Protein AF-A0A6A3BHS9-F1 (afdb_monomer)

Solvent-accessible surface area (backbone atoms only — not comparable to full-atom values): 24912 Å² total; per-residue (Å²): 132,74,74,80,68,63,80,72,64,83,84,74,50,33,53,70,57,48,51,53,58,57,42,69,75,38,89,85,58,84,51,56,67,58,46,47,51,52,31,52,50,49,34,50,55,49,44,49,55,44,61,76,67,67,61,58,57,76,60,46,52,55,50,34,42,52,45,40,52,53,34,44,51,70,54,40,30,29,31,38,39,37,48,74,90,44,98,61,71,46,73,48,55,80,94,36,38,39,46,26,28,41,26,25,24,62,52,40,31,53,93,34,52,93,76,73,49,44,25,20,29,30,29,23,31,33,68,59,88,73,96,67,85,89,53,69,68,74,67,46,51,30,43,69,63,43,51,30,29,30,36,34,33,46,49,101,57,44,34,40,36,42,24,69,78,76,40,23,37,31,22,39,53,40,81,90,80,72,42,40,32,64,75,36,77,66,45,57,29,38,55,64,42,57,35,39,22,52,74,66,91,48,57,93,39,44,50,70,45,60,51,50,50,55,46,42,36,64,59,44,86,84,76,56,78,57,39,44,81,54,69,80,81,12,65,54,48,43,46,52,48,20,45,69,63,10,8,37,37,44,47,66,38,25,79,91,34,72,48,18,80,47,32,37,56,30,49,50,24,18,53,35,51,47,34,41,47,17,60,23,35,33,29,40,87,82,49,54,46,41,72,47,68,51,90,49,84,80,36,49,36,20,37,39,35,22,4,34,56,54,49,49,56,52,47,51,42,55,64,74,60,41,53,72,47,77,43,97,70,73,43,42,36,34,25,44,96,85,70,45,82,76,46,51,54,79,80,51,71,44,40,64,54,56,66,71,46,72,42,53,51,66,51,51,38,35,20,25,62,38,102,88,36,74,59,70,53,86,46,68,42,92,55,52,35,36,40,43,64,48,94,62,52,41,38,31,35,20,38,90,86,68,47,77,75,42,70,65,40,84,87,55,88,43,72,82,69,48,56,75,48,34,34,32,39,49,85,68,47,38,31,44,36,45,45,66,76,74,91,71,78,75,99,67,89,73,76,56,57,71,47,83,30,83,86,73,135

Foldseek 3Di:
DPPVVPPPPPDWDFPLNVVVVVQVVPPPRPCLVSLQVVLVLVLLLVLLVVLVVLDDLVVSQVVSVVSSVVSNQQSLAAAWEAEPPDPDIDGRDPRSHHFKYKYKHSWFLSVCSVVQFKIKMWMFIAGHDDDDRDDVLSQLFFLVRTQKIWMWINHPWTKIWIDRQAAIWIFTQDPVVRTTTTDGPRQAFAQAAQEEEDDCVQLVFDDPLVNVLQVCLQDPPVPDDHGHYDYRSTLVVVLVCLSRGWDKYWQAATPVRNFTDDFLRHRQSRSQSNQVSNVKFKDQLDGGSRNDRDPDSRRGTTMMIHRHVSVVSSNVSSQVPFDWDQDPQRKIFGAGPVRHTPDIPLQDAEQWDTAFRWAAFQRWHFAALAPPGRDGDTDTDHATWTWHQDQQRWIFTAHPVRDGPDTQPVPDGDDNAFDWIWGQYNVRWIWIWTHHPPPDDPDDDPDTPTRGGPPDD

Structure (mmCIF, N/CA/C/O backbone):
data_AF-A0A6A3BHS9-F1
#
_entry.id   AF-A0A6A3BHS9-F1
#
loop_
_atom_site.group_PDB
_atom_site.id
_atom_site.type_symbol
_atom_site.label_atom_id
_atom_site.label_alt_id
_atom_site.label_comp_id
_atom_site.label_asym_id
_atom_site.label_entity_id
_atom_site.label_seq_id
_atom_site.pdbx_PDB_ins_code
_atom_site.Cartn_x
_atom_site.Cartn_y
_atom_site.Cartn_z
_atom_site.occupancy
_atom_site.B_iso_or_equiv
_atom_site.auth_seq_id
_atom_site.auth_comp_id
_atom_site.auth_asym_id
_atom_site.auth_atom_id
_atom_site.pdbx_PDB_model_num
ATOM 1 N N . MET A 1 1 ? 2.776 -23.705 11.881 1.00 42.88 1 MET A N 1
ATOM 2 C CA . MET A 1 1 ? 3.300 -24.317 10.646 1.00 42.88 1 MET A CA 1
ATOM 3 C C . MET A 1 1 ? 4.050 -25.555 11.075 1.00 42.88 1 MET A C 1
ATOM 5 O O . MET A 1 1 ? 4.862 -25.457 11.985 1.00 42.88 1 MET A O 1
ATOM 9 N N . ASP A 1 2 ? 3.681 -26.713 10.544 1.00 32.19 2 ASP A N 1
ATOM 10 C CA . ASP A 1 2 ? 4.299 -27.983 10.915 1.00 32.19 2 ASP A CA 1
ATOM 11 C C . ASP A 1 2 ? 5.589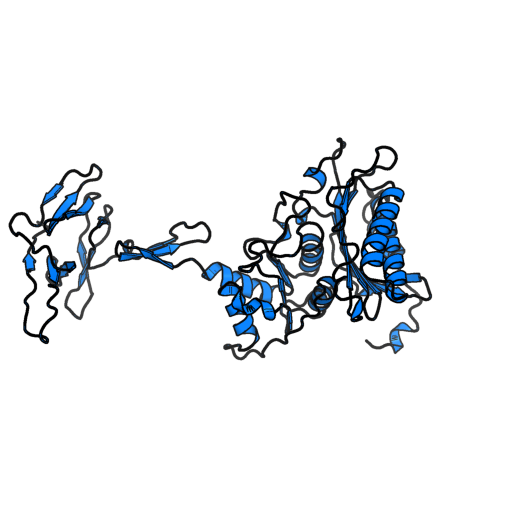 -28.162 10.102 1.00 32.19 2 ASP A C 1
ATOM 13 O O . ASP A 1 2 ? 5.561 -28.587 8.949 1.00 32.19 2 ASP A O 1
ATOM 17 N N . HIS A 1 3 ? 6.720 -27.749 10.681 1.00 43.19 3 HIS A N 1
ATOM 18 C CA . HIS A 1 3 ? 8.034 -27.746 10.026 1.00 43.19 3 HIS A CA 1
ATOM 19 C C . HIS A 1 3 ? 8.509 -29.145 9.584 1.00 43.19 3 HIS A C 1
ATOM 21 O O . HIS A 1 3 ? 9.447 -29.249 8.798 1.00 43.19 3 HIS A O 1
ATOM 27 N N . ALA A 1 4 ? 7.864 -30.220 10.053 1.00 38.09 4 ALA A N 1
ATOM 28 C CA . ALA A 1 4 ? 8.183 -31.588 9.656 1.00 38.09 4 ALA A CA 1
ATOM 29 C C . ALA A 1 4 ? 7.691 -31.943 8.239 1.00 38.09 4 ALA A C 1
ATOM 31 O O . ALA A 1 4 ? 8.284 -32.803 7.590 1.00 38.09 4 ALA A O 1
ATOM 32 N N . ALA A 1 5 ? 6.647 -31.276 7.729 1.00 45.88 5 ALA A N 1
ATOM 33 C CA . ALA A 1 5 ? 6.095 -31.562 6.401 1.00 45.88 5 ALA A CA 1
ATOM 34 C C . ALA A 1 5 ? 6.896 -30.915 5.249 1.00 45.88 5 ALA A C 1
ATOM 36 O O . ALA A 1 5 ? 6.865 -31.418 4.125 1.00 45.88 5 ALA A O 1
ATOM 37 N N . ASP A 1 6 ? 7.648 -29.841 5.516 1.00 50.94 6 ASP A N 1
ATOM 38 C CA . ASP A 1 6 ? 8.422 -29.115 4.493 1.00 50.94 6 ASP A CA 1
ATOM 39 C C . ASP A 1 6 ? 9.753 -29.795 4.124 1.00 50.94 6 ASP A C 1
ATOM 41 O O . ASP A 1 6 ? 10.275 -29.572 3.032 1.00 50.94 6 ASP A O 1
ATOM 45 N N . ALA A 1 7 ? 10.285 -30.685 4.969 1.00 48.38 7 ALA A N 1
ATOM 46 C CA . ALA A 1 7 ? 11.587 -31.331 4.757 1.00 48.38 7 ALA A CA 1
ATOM 47 C C . ALA A 1 7 ? 11.642 -32.297 3.548 1.00 48.38 7 ALA A C 1
ATOM 49 O O . ALA A 1 7 ? 12.719 -32.771 3.183 1.00 48.38 7 ALA A O 1
ATOM 50 N N . HIS A 1 8 ? 10.503 -32.590 2.908 1.00 49.97 8 HIS A N 1
ATOM 51 C CA . HIS A 1 8 ? 10.396 -33.546 1.797 1.00 49.97 8 HIS A CA 1
ATOM 52 C C . HIS A 1 8 ? 9.755 -32.976 0.523 1.00 49.97 8 HIS A C 1
ATOM 54 O O . HIS A 1 8 ? 9.432 -33.729 -0.399 1.00 49.97 8 HIS A O 1
ATOM 60 N N . ARG A 1 9 ? 9.575 -31.653 0.426 1.00 56.81 9 ARG A N 1
ATOM 61 C CA . ARG A 1 9 ? 8.949 -31.027 -0.743 1.00 56.81 9 ARG A CA 1
ATOM 62 C C . ARG A 1 9 ? 9.970 -30.849 -1.874 1.00 56.81 9 ARG A C 1
ATOM 64 O O . ARG A 1 9 ? 10.670 -29.848 -1.949 1.00 56.81 9 ARG A O 1
ATOM 71 N N . THR A 1 10 ? 10.069 -31.842 -2.756 1.00 65.81 10 THR A N 1
ATOM 72 C CA . THR A 1 10 ? 11.010 -31.832 -3.895 1.00 65.81 10 THR A CA 1
ATOM 73 C C . THR A 1 10 ? 10.538 -30.986 -5.082 1.00 65.81 10 THR A C 1
ATOM 75 O O . THR A 1 10 ? 11.358 -30.580 -5.902 1.00 65.81 10 THR A O 1
ATOM 78 N N . ASP A 1 11 ? 9.239 -30.681 -5.176 1.00 78.06 11 ASP A N 1
ATOM 79 C CA . ASP A 1 11 ? 8.674 -29.797 -6.205 1.00 78.06 11 ASP A CA 1
ATOM 80 C C . ASP A 1 11 ? 8.604 -28.349 -5.696 1.00 78.06 11 ASP A C 1
ATOM 82 O O . ASP A 1 11 ? 7.576 -27.877 -5.202 1.00 78.06 11 ASP A O 1
ATOM 86 N N . LEU A 1 12 ? 9.739 -27.650 -5.772 1.00 87.19 12 LEU A N 1
ATOM 87 C CA . LEU A 1 12 ? 9.848 -26.248 -5.373 1.00 87.19 12 LEU A CA 1
ATOM 88 C C . LEU A 1 12 ? 9.297 -25.328 -6.474 1.00 87.19 12 LEU A C 1
ATOM 90 O O . LEU A 1 12 ? 9.725 -25.359 -7.634 1.00 87.19 12 LEU A O 1
ATOM 94 N N . MET A 1 13 ? 8.359 -24.459 -6.098 1.00 94.44 13 MET A N 1
ATOM 95 C CA . MET A 1 13 ? 7.845 -23.401 -6.966 1.00 94.44 13 MET A CA 1
ATOM 96 C C . MET A 1 13 ? 8.600 -22.103 -6.675 1.00 94.44 13 MET A C 1
ATOM 98 O O . MET A 1 13 ? 8.254 -21.370 -5.750 1.00 94.44 13 MET A O 1
ATOM 102 N N . THR A 1 14 ? 9.650 -21.826 -7.449 1.00 96.00 14 THR A N 1
ATOM 103 C CA . THR A 1 14 ? 10.373 -20.549 -7.362 1.00 96.00 14 THR A CA 1
ATOM 104 C C . THR A 1 14 ? 9.535 -19.414 -7.946 1.00 96.00 14 THR A C 1
ATOM 106 O O . THR A 1 14 ? 8.675 -19.652 -8.798 1.00 96.00 14 THR A O 1
ATOM 109 N N . ILE A 1 15 ? 9.811 -18.168 -7.555 1.00 95.31 15 ILE A N 1
ATOM 110 C CA . ILE A 1 15 ? 9.151 -17.005 -8.164 1.00 95.31 15 ILE A CA 1
ATOM 111 C C . ILE A 1 15 ? 9.364 -16.955 -9.681 1.00 95.31 15 ILE A C 1
ATOM 113 O O . ILE A 1 15 ? 8.421 -16.703 -10.423 1.00 95.31 15 ILE A O 1
ATOM 117 N N . THR A 1 16 ? 10.564 -17.281 -10.164 1.00 93.62 16 THR A N 1
ATOM 118 C CA . THR A 1 16 ? 10.862 -17.322 -11.601 1.00 93.62 16 THR A CA 1
ATOM 119 C C . THR A 1 16 ? 9.972 -18.337 -12.315 1.00 93.62 16 THR A C 1
ATOM 121 O O . THR A 1 16 ? 9.346 -18.009 -13.322 1.00 93.62 16 THR A O 1
ATOM 124 N N . ARG A 1 17 ? 9.849 -19.557 -11.770 1.00 94.00 17 ARG A N 1
ATOM 125 C CA . ARG A 1 17 ? 8.965 -20.591 -12.326 1.00 94.00 17 ARG A CA 1
ATOM 126 C C . ARG A 1 17 ? 7.500 -20.168 -12.261 1.00 94.00 17 ARG A C 1
ATOM 128 O O . ARG A 1 17 ? 6.779 -20.358 -13.234 1.00 94.00 17 ARG A O 1
ATOM 135 N N . PHE A 1 18 ? 7.071 -19.572 -11.151 1.00 94.06 18 PHE A N 1
ATOM 136 C CA . PHE A 1 18 ? 5.712 -19.065 -10.982 1.00 94.06 18 PHE A CA 1
ATOM 137 C C . PHE A 1 18 ? 5.366 -18.025 -12.054 1.00 94.06 18 PHE A C 1
ATOM 139 O O . PHE A 1 18 ? 4.361 -18.161 -12.743 1.00 94.06 18 PHE A O 1
ATOM 146 N N . VAL A 1 19 ? 6.226 -17.026 -12.257 1.00 92.31 19 VAL A N 1
ATOM 147 C CA . VAL A 1 19 ? 5.994 -15.944 -13.224 1.00 92.31 19 VAL A CA 1
ATOM 148 C C . VAL A 1 19 ? 6.005 -16.468 -14.660 1.00 92.31 19 VAL A C 1
ATOM 150 O O . VAL A 1 19 ? 5.161 -16.064 -15.454 1.00 92.31 19 VAL A O 1
ATOM 153 N N . LEU A 1 20 ? 6.895 -17.408 -14.993 1.00 92.06 20 LEU A N 1
ATOM 154 C CA . LEU A 1 20 ? 6.898 -18.068 -16.304 1.00 92.06 20 LEU A CA 1
ATOM 155 C C . LEU A 1 20 ? 5.631 -18.908 -16.535 1.00 92.06 20 LEU A C 1
ATOM 157 O O . LEU A 1 20 ? 5.088 -18.913 -17.641 1.00 92.06 20 LEU A O 1
ATOM 161 N N . ASN A 1 21 ? 5.129 -19.582 -15.497 1.00 90.94 21 ASN A N 1
ATOM 162 C CA . ASN A 1 21 ? 3.864 -20.313 -15.559 1.00 90.94 21 ASN A CA 1
ATOM 163 C C . ASN A 1 21 ? 2.663 -19.373 -15.719 1.00 90.94 21 ASN A C 1
ATOM 165 O O . ASN A 1 21 ? 1.732 -19.711 -16.440 1.00 90.94 21 ASN A O 1
ATOM 169 N N . GLU A 1 22 ? 2.664 -18.203 -15.079 1.00 89.25 22 GLU A N 1
ATOM 170 C CA . GLU A 1 22 ? 1.625 -17.194 -15.308 1.00 89.25 22 GLU A CA 1
ATOM 171 C C . GLU A 1 22 ? 1.728 -16.601 -16.714 1.00 89.25 22 GLU A C 1
ATOM 173 O O . GLU A 1 22 ? 0.714 -16.461 -17.390 1.00 89.25 22 GLU A O 1
ATOM 178 N N . GLN A 1 23 ? 2.941 -16.319 -17.197 1.00 88.88 23 GLN A N 1
ATOM 179 C CA . GLN A 1 23 ? 3.176 -15.805 -18.545 1.00 88.88 23 GLN A CA 1
ATOM 180 C C . GLN A 1 23 ? 2.619 -16.745 -19.621 1.00 88.88 23 GLN A C 1
ATOM 182 O O . GLN A 1 23 ? 2.009 -16.273 -20.576 1.00 88.88 23 GLN A O 1
ATOM 187 N N . SER A 1 24 ? 2.800 -18.062 -19.475 1.00 87.81 24 SER A N 1
ATOM 188 C CA . SER A 1 24 ? 2.350 -19.042 -20.474 1.00 87.81 24 SER A CA 1
ATOM 189 C C . SER A 1 24 ? 0.827 -19.101 -20.644 1.00 87.81 24 SER A C 1
ATOM 191 O O . SER A 1 24 ? 0.349 -19.595 -21.664 1.00 87.81 24 SER A O 1
ATOM 193 N N . LYS A 1 25 ? 0.061 -18.544 -19.694 1.00 87.06 25 LYS A N 1
ATOM 194 C CA . LYS A 1 25 ? -1.399 -18.400 -19.797 1.00 87.06 25 LYS A CA 1
ATOM 195 C C . LYS A 1 25 ? -1.832 -17.284 -20.757 1.00 87.06 25 LYS A C 1
ATOM 197 O O . LYS A 1 25 ? -2.999 -17.258 -21.136 1.00 87.06 25 LYS A O 1
ATOM 202 N N . TYR A 1 26 ? -0.918 -16.395 -21.152 1.00 85.12 26 TYR A N 1
ATOM 203 C CA . TYR A 1 26 ? -1.180 -15.230 -22.002 1.00 85.12 26 TYR A CA 1
ATOM 204 C C . TYR A 1 26 ? -0.328 -15.306 -23.281 1.00 85.12 26 TYR A C 1
ATOM 206 O O . TYR A 1 26 ? 0.843 -14.914 -23.258 1.00 85.12 26 TYR A O 1
ATOM 214 N N . PRO A 1 27 ? -0.873 -15.814 -24.405 1.00 80.69 27 PRO A N 1
ATOM 215 C CA . PRO A 1 27 ? -0.129 -16.001 -25.658 1.00 80.69 27 PRO A CA 1
ATOM 216 C C . PRO A 1 27 ? 0.521 -14.725 -26.218 1.00 80.69 27 PRO A C 1
ATOM 218 O O . PRO A 1 27 ? 1.526 -14.786 -26.923 1.00 80.69 27 PRO A O 1
ATOM 221 N N . GLU A 1 28 ? -0.043 -13.561 -25.911 1.00 81.69 28 GLU A N 1
ATOM 222 C CA . GLU A 1 28 ? 0.457 -12.241 -26.286 1.00 81.69 28 GLU A CA 1
ATOM 223 C C . GLU A 1 28 ? 1.675 -11.787 -25.463 1.00 81.69 28 GLU A C 1
ATOM 225 O O . GLU A 1 28 ? 2.370 -10.837 -25.845 1.00 81.69 28 GLU A O 1
ATOM 230 N N . SER A 1 29 ? 1.953 -12.449 -24.335 1.00 82.56 29 SER A N 1
ATOM 231 C CA . SER A 1 29 ? 3.007 -12.051 -23.409 1.00 82.56 29 SER A CA 1
ATOM 232 C C . SER A 1 29 ? 4.390 -12.473 -23.902 1.00 82.56 29 SER A C 1
ATOM 234 O O . SER A 1 29 ? 4.733 -13.652 -23.990 1.00 82.56 29 SER A O 1
ATOM 236 N N . ARG A 1 30 ? 5.234 -11.477 -24.189 1.00 81.56 30 ARG A N 1
ATOM 237 C CA . ARG A 1 30 ? 6.587 -11.662 -24.748 1.00 81.56 30 ARG A CA 1
ATOM 238 C C . ARG A 1 30 ? 7.699 -11.779 -23.701 1.00 81.56 30 ARG A C 1
ATOM 240 O O . ARG A 1 30 ? 8.872 -11.772 -24.054 1.00 81.56 30 ARG A O 1
ATOM 247 N N . GLY A 1 31 ? 7.347 -11.854 -22.418 1.00 90.06 31 GLY A N 1
ATOM 248 C CA . GLY A 1 31 ? 8.306 -11.963 -21.312 1.00 90.06 31 G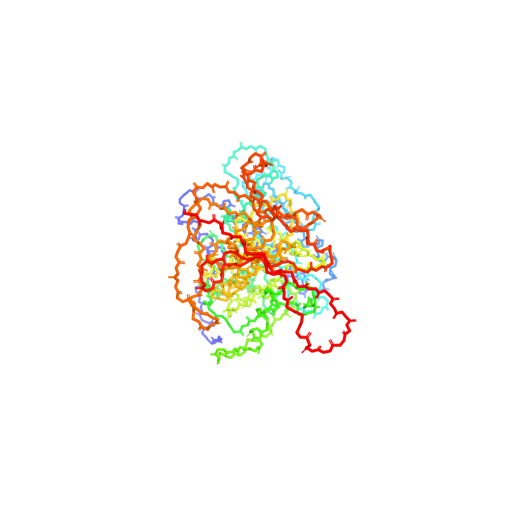LY A CA 1
ATOM 249 C C . GLY A 1 31 ? 8.908 -10.644 -20.824 1.00 90.06 31 GLY A C 1
ATOM 250 O O . GLY A 1 31 ? 9.660 -10.658 -19.854 1.00 90.06 31 GLY A O 1
ATOM 251 N N . ASP A 1 32 ? 8.536 -9.498 -21.410 1.00 92.19 32 ASP A N 1
ATOM 252 C CA . ASP A 1 32 ? 9.001 -8.183 -20.941 1.00 92.19 32 ASP A CA 1
ATOM 253 C C . ASP A 1 32 ? 8.697 -7.971 -19.444 1.00 92.19 32 ASP A C 1
ATOM 255 O O . ASP A 1 32 ? 9.548 -7.491 -18.700 1.00 92.19 32 ASP A O 1
ATOM 259 N N . PHE A 1 33 ? 7.501 -8.371 -18.993 1.00 93.31 33 PHE A N 1
ATOM 260 C CA . PHE A 1 33 ? 7.098 -8.280 -17.585 1.00 93.31 33 PHE A CA 1
ATOM 261 C C . PHE A 1 33 ? 7.974 -9.155 -16.678 1.00 93.31 33 PHE A C 1
ATOM 263 O O . PHE A 1 33 ? 8.443 -8.706 -15.635 1.00 93.31 33 PHE A O 1
ATOM 270 N N . THR A 1 34 ? 8.241 -10.393 -17.102 1.00 94.88 34 THR A N 1
ATOM 271 C CA . THR A 1 34 ? 9.093 -11.351 -16.385 1.00 94.88 34 THR A CA 1
ATOM 272 C C . THR A 1 34 ? 10.499 -10.795 -16.178 1.00 94.88 34 THR A C 1
ATOM 274 O O . THR A 1 34 ? 11.073 -10.946 -15.099 1.00 94.88 34 THR A O 1
ATOM 277 N N . ILE A 1 35 ? 11.039 -10.095 -17.181 1.00 96.19 35 ILE A N 1
ATOM 278 C CA . ILE A 1 35 ? 12.340 -9.428 -17.088 1.00 96.19 35 ILE A CA 1
ATOM 279 C C . ILE A 1 35 ? 12.296 -8.300 -16.048 1.00 96.19 35 ILE A C 1
ATOM 281 O O . ILE A 1 35 ? 13.168 -8.270 -15.181 1.00 96.19 35 ILE A O 1
ATOM 285 N N . VAL A 1 36 ? 11.290 -7.414 -16.082 1.00 96.88 36 VAL A N 1
ATOM 286 C CA . VAL A 1 36 ? 11.137 -6.336 -15.078 1.00 96.88 36 VAL A CA 1
ATOM 287 C C . VAL A 1 36 ? 11.081 -6.916 -13.666 1.00 96.88 36 VAL A C 1
ATOM 289 O O . VAL A 1 36 ? 11.852 -6.512 -12.798 1.00 96.88 36 VAL A O 1
ATOM 292 N N . LEU A 1 37 ? 10.221 -7.910 -13.446 1.00 96.75 37 LEU A N 1
ATOM 293 C CA . LEU A 1 37 ? 10.046 -8.520 -12.133 1.00 96.75 37 LEU A CA 1
ATOM 294 C C . LEU A 1 37 ? 11.320 -9.222 -11.640 1.00 96.75 37 LEU A C 1
ATOM 296 O O . LEU A 1 37 ? 11.646 -9.133 -10.461 1.00 96.75 37 LEU A O 1
ATOM 300 N N . SER A 1 38 ? 12.086 -9.852 -12.533 1.00 96.88 38 SER A N 1
ATOM 301 C CA . SER A 1 38 ? 13.375 -10.462 -12.175 1.00 96.88 38 SER A CA 1
ATOM 302 C C . SER A 1 38 ? 14.389 -9.426 -11.668 1.00 96.88 38 SER A C 1
ATOM 304 O O . SER A 1 38 ? 15.150 -9.712 -10.745 1.00 96.88 38 SER A O 1
ATOM 306 N N . HIS A 1 39 ? 14.374 -8.207 -12.220 1.00 97.81 39 HIS A N 1
ATOM 307 C CA . HIS A 1 39 ? 15.244 -7.114 -11.770 1.00 97.81 39 HIS A CA 1
ATOM 308 C C . HIS A 1 39 ? 14.767 -6.497 -10.446 1.00 97.81 39 HIS A C 1
ATOM 310 O O . HIS A 1 39 ? 15.598 -6.148 -9.611 1.00 97.81 39 HIS A O 1
ATOM 316 N N . ILE A 1 40 ? 13.452 -6.449 -10.198 1.00 98.12 40 ILE A N 1
ATOM 317 C CA . ILE A 1 40 ? 12.897 -6.097 -8.878 1.00 98.12 40 ILE A CA 1
ATOM 318 C C . ILE A 1 40 ? 13.340 -7.124 -7.829 1.00 98.12 40 ILE A C 1
ATOM 320 O O . ILE A 1 40 ? 13.851 -6.754 -6.776 1.00 98.12 40 ILE A O 1
ATOM 324 N N . VAL A 1 41 ? 13.219 -8.420 -8.137 1.00 97.75 41 VAL A N 1
ATOM 325 C CA . VAL A 1 41 ? 13.659 -9.515 -7.257 1.00 97.75 41 VAL A CA 1
ATOM 326 C C . VAL A 1 41 ? 15.152 -9.413 -6.943 1.00 97.75 41 VAL A C 1
ATOM 328 O O . VAL A 1 41 ? 15.547 -9.624 -5.796 1.00 97.75 41 VAL A O 1
ATOM 331 N N . LEU A 1 42 ? 15.984 -9.072 -7.932 1.00 97.25 42 LEU A N 1
ATOM 332 C CA . LEU A 1 42 ? 17.409 -8.818 -7.719 1.00 97.25 42 LEU A CA 1
ATOM 333 C C . LEU A 1 42 ? 17.634 -7.667 -6.728 1.00 97.25 42 LEU A C 1
ATOM 335 O O . LEU A 1 42 ? 18.414 -7.832 -5.790 1.00 97.25 42 LEU A O 1
ATOM 339 N N . GLY A 1 43 ? 16.926 -6.546 -6.900 1.00 97.38 43 GLY A N 1
ATOM 340 C CA . GLY A 1 43 ? 16.958 -5.418 -5.966 1.00 97.38 43 GLY A CA 1
ATOM 341 C C . GLY A 1 43 ? 16.586 -5.840 -4.544 1.00 97.38 43 GLY A C 1
ATOM 342 O O . GLY A 1 43 ? 17.340 -5.590 -3.607 1.00 97.38 43 GLY A O 1
ATOM 343 N N . CYS A 1 44 ? 15.499 -6.598 -4.381 1.00 97.75 44 CYS A N 1
ATOM 344 C CA . CYS A 1 44 ? 15.077 -7.112 -3.077 1.00 97.75 44 CYS A CA 1
ATOM 345 C C . CYS A 1 44 ? 16.116 -8.042 -2.426 1.00 97.75 44 CYS A C 1
ATOM 347 O O . CYS A 1 44 ? 16.393 -7.924 -1.232 1.00 97.75 44 CYS A O 1
ATOM 349 N N . LYS A 1 45 ? 16.723 -8.961 -3.195 1.00 96.81 45 LYS A N 1
ATOM 350 C CA . LYS A 1 45 ? 17.797 -9.844 -2.697 1.00 96.81 45 LYS A CA 1
ATOM 351 C C . LYS A 1 45 ? 19.017 -9.027 -2.256 1.00 96.81 45 LYS A C 1
ATOM 353 O O . LYS A 1 45 ? 19.607 -9.323 -1.217 1.00 96.81 45 LYS A O 1
ATOM 358 N N . PHE A 1 46 ? 19.372 -7.990 -3.017 1.00 95.69 46 PHE A N 1
ATOM 359 C CA . PHE A 1 46 ? 20.472 -7.092 -2.678 1.00 95.69 46 PHE A CA 1
ATOM 360 C C . PHE A 1 46 ? 20.200 -6.337 -1.372 1.00 95.69 46 PHE A C 1
ATOM 362 O O . PHE A 1 46 ? 21.006 -6.429 -0.447 1.00 95.69 46 PHE A O 1
ATOM 369 N N . VAL A 1 47 ? 19.053 -5.658 -1.261 1.00 94.62 47 VAL A N 1
ATOM 370 C CA . VAL A 1 47 ? 18.695 -4.886 -0.060 1.00 94.62 47 VAL A CA 1
ATOM 371 C C . VAL A 1 47 ? 18.623 -5.795 1.163 1.00 94.62 47 VAL A C 1
ATOM 373 O O . VAL A 1 47 ? 19.230 -5.483 2.183 1.00 94.62 47 VAL A O 1
ATOM 376 N N . CYS A 1 48 ? 18.003 -6.974 1.046 1.00 94.50 48 CYS A N 1
ATOM 377 C CA . CYS A 1 48 ? 18.001 -7.971 2.116 1.00 94.50 48 CYS A CA 1
ATOM 378 C C . CYS A 1 48 ? 19.422 -8.338 2.576 1.00 94.50 48 CYS A C 1
ATOM 380 O O . CYS A 1 48 ? 19.675 -8.457 3.776 1.00 94.50 48 CYS A O 1
ATOM 382 N N . SER A 1 49 ? 20.364 -8.516 1.642 1.00 92.88 49 SER A N 1
ATOM 383 C CA . SER A 1 49 ? 21.755 -8.801 1.997 1.00 92.88 49 SER A CA 1
ATOM 384 C C . SER A 1 49 ? 22.431 -7.627 2.703 1.00 92.88 49 SER A C 1
ATOM 386 O O . SER A 1 49 ? 23.251 -7.883 3.585 1.00 92.88 49 SER A O 1
ATOM 388 N N . SER A 1 50 ? 22.146 -6.385 2.314 1.00 90.88 50 SER A N 1
ATOM 389 C CA . SER A 1 50 ? 22.743 -5.191 2.923 1.00 90.88 50 SER A CA 1
ATOM 390 C C . SER A 1 50 ? 22.173 -4.905 4.314 1.00 90.88 50 SER A C 1
ATOM 392 O O . SER A 1 50 ? 22.945 -4.649 5.236 1.00 90.88 50 SER A O 1
ATOM 394 N N . VAL A 1 51 ? 20.860 -5.075 4.510 1.00 88.44 51 VAL A N 1
ATOM 395 C CA . VAL A 1 51 ? 20.204 -4.997 5.831 1.00 88.44 51 VAL A CA 1
ATOM 396 C C . VAL A 1 51 ? 20.848 -5.983 6.808 1.00 88.44 51 VAL A C 1
ATOM 398 O O . VAL A 1 51 ? 21.245 -5.605 7.907 1.00 88.44 51 VAL A O 1
ATOM 401 N N . ASN A 1 52 ? 21.060 -7.232 6.383 1.00 85.19 52 ASN A N 1
ATOM 402 C CA . ASN A 1 52 ? 21.679 -8.264 7.222 1.00 85.19 52 ASN A CA 1
ATOM 403 C C . ASN A 1 52 ? 23.154 -7.991 7.570 1.00 85.19 52 ASN A C 1
ATOM 405 O O . ASN A 1 52 ? 23.685 -8.604 8.495 1.00 85.19 52 ASN A O 1
ATOM 409 N N . LYS A 1 53 ? 23.832 -7.100 6.836 1.00 84.50 53 LYS A N 1
ATOM 410 C CA . LYS A 1 53 ? 25.215 -6.683 7.122 1.00 84.50 53 LYS A CA 1
ATOM 411 C C . LYS A 1 53 ? 25.297 -5.511 8.105 1.00 84.50 53 LYS A C 1
ATOM 413 O O . LYS A 1 53 ? 26.406 -5.171 8.504 1.00 84.50 53 LYS A O 1
ATOM 418 N N . GLY A 1 54 ? 24.163 -4.925 8.501 1.00 76.19 54 GLY A N 1
ATOM 419 C CA . GLY A 1 54 ? 24.115 -3.822 9.462 1.00 76.19 54 GLY A CA 1
ATOM 420 C C . GLY A 1 54 ? 24.732 -2.528 8.929 1.00 76.19 54 GLY A C 1
ATOM 421 O O . GLY A 1 54 ? 25.534 -1.903 9.618 1.00 76.19 54 GLY A O 1
ATOM 422 N N . GLU A 1 55 ? 24.417 -2.151 7.686 1.00 74.88 55 GLU A N 1
ATOM 423 C CA . GLU A 1 55 ? 24.841 -0.856 7.142 1.00 74.88 55 GLU A CA 1
ATOM 424 C C . GLU A 1 55 ? 24.094 0.320 7.799 1.00 74.88 55 GLU A C 1
ATOM 426 O O . GLU A 1 55 ? 22.947 0.183 8.217 1.00 74.88 55 GLU A O 1
ATOM 431 N N . GLU A 1 56 ? 24.741 1.489 7.873 1.00 77.00 56 GLU A N 1
ATOM 432 C CA . GLU A 1 56 ? 24.122 2.714 8.401 1.00 77.00 56 GLU A CA 1
ATOM 433 C C . GLU A 1 56 ? 22.898 3.131 7.572 1.00 77.00 56 GLU A C 1
ATOM 435 O O . GLU A 1 56 ? 22.967 3.141 6.340 1.00 77.00 56 GLU A O 1
ATOM 440 N N . GLN A 1 57 ? 21.824 3.570 8.242 1.00 75.88 57 GLN A N 1
ATOM 441 C CA . GLN A 1 57 ? 20.541 3.935 7.621 1.00 75.88 57 GLN A CA 1
ATOM 442 C C . GLN A 1 57 ? 20.701 4.784 6.349 1.00 75.88 57 GLN A C 1
ATOM 444 O O . GLN A 1 57 ? 20.343 4.336 5.265 1.00 75.88 57 GLN A O 1
ATOM 449 N N . LYS A 1 58 ? 21.304 5.979 6.454 1.00 78.31 58 LYS A N 1
ATOM 450 C CA . LYS A 1 58 ? 21.419 6.914 5.315 1.00 78.31 58 LYS A CA 1
ATOM 451 C C . LYS A 1 58 ? 22.162 6.319 4.124 1.00 78.31 58 LYS A C 1
ATOM 453 O O . LYS A 1 58 ? 21.894 6.664 2.979 1.00 78.31 58 LYS A O 1
ATOM 458 N N . LYS A 1 59 ? 23.148 5.467 4.399 1.00 85.38 59 LYS A N 1
ATOM 459 C CA . LYS A 1 59 ? 23.919 4.799 3.355 1.00 85.38 59 LYS A CA 1
ATOM 460 C C . LYS A 1 59 ? 23.057 3.751 2.657 1.00 85.38 59 LYS A C 1
ATOM 462 O O . LYS A 1 59 ? 23.166 3.597 1.444 1.00 85.38 59 LYS A O 1
ATOM 467 N N . LEU A 1 60 ? 22.218 3.051 3.414 1.00 89.31 60 LEU A N 1
ATOM 468 C CA . LEU A 1 60 ? 21.356 2.004 2.897 1.00 89.31 60 LEU A CA 1
ATOM 469 C C . LEU A 1 60 ? 20.193 2.561 2.064 1.00 89.31 60 LEU A C 1
ATOM 471 O O . LEU A 1 60 ? 19.900 1.980 1.022 1.00 89.31 60 LEU A O 1
ATOM 475 N N . ASP A 1 61 ? 19.610 3.702 2.446 1.00 90.44 61 ASP A N 1
ATOM 476 C CA . ASP A 1 61 ? 18.602 4.418 1.643 1.00 90.44 61 ASP A CA 1
ATOM 477 C C . ASP A 1 61 ? 19.168 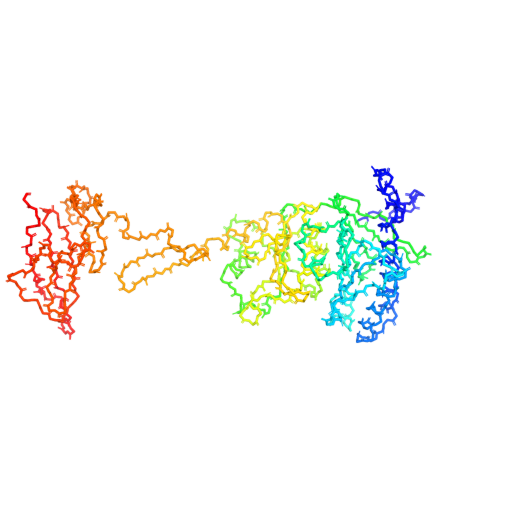4.748 0.244 1.00 90.44 61 ASP A C 1
ATOM 479 O O . ASP A 1 61 ? 18.684 4.250 -0.774 1.00 90.44 61 ASP A O 1
ATOM 483 N N . VAL A 1 62 ? 20.312 5.445 0.187 1.00 93.25 62 VAL A N 1
ATOM 484 C CA . VAL A 1 62 ? 20.989 5.800 -1.078 1.00 93.25 62 VAL A CA 1
ATOM 485 C C . VAL A 1 62 ? 21.381 4.561 -1.888 1.00 93.25 62 VAL A C 1
ATOM 487 O O . VAL A 1 62 ? 21.149 4.493 -3.097 1.00 93.25 62 VAL A O 1
ATOM 490 N N . LEU A 1 63 ? 21.970 3.557 -1.234 1.00 93.94 63 LEU A N 1
ATOM 491 C CA . LEU A 1 63 ? 22.432 2.344 -1.903 1.00 93.94 63 LEU A CA 1
ATOM 492 C C . LEU A 1 63 ? 21.268 1.525 -2.475 1.00 93.94 63 LEU A C 1
ATOM 494 O O . LEU A 1 63 ? 21.365 1.014 -3.593 1.00 93.94 63 LEU A O 1
ATOM 498 N N . SER A 1 64 ? 20.182 1.383 -1.713 1.00 94.94 64 SER A N 1
ATOM 499 C CA . SER A 1 64 ? 18.989 0.662 -2.151 1.00 94.94 64 SER A CA 1
ATOM 500 C C . SER A 1 64 ? 18.366 1.347 -3.366 1.00 94.94 64 SER A C 1
ATOM 502 O O . SER A 1 64 ? 18.124 0.676 -4.374 1.00 94.94 64 SER A O 1
ATOM 504 N N . ASN A 1 65 ? 18.235 2.677 -3.336 1.00 97.56 65 ASN A N 1
ATOM 505 C CA . ASN A 1 65 ? 17.733 3.452 -4.463 1.00 97.56 65 ASN A CA 1
ATOM 506 C C . ASN A 1 65 ? 18.588 3.261 -5.726 1.00 97.56 65 ASN A C 1
ATOM 508 O O . ASN A 1 65 ? 18.082 2.868 -6.781 1.00 97.56 65 ASN A O 1
ATOM 512 N N . GLU A 1 66 ? 19.909 3.441 -5.614 1.00 97.31 66 GLU A N 1
ATOM 513 C CA . GLU A 1 66 ? 20.822 3.283 -6.749 1.00 97.31 66 GLU A CA 1
ATOM 514 C C . GLU A 1 66 ? 20.738 1.894 -7.390 1.00 97.31 66 GLU A C 1
ATOM 516 O O . GLU A 1 66 ? 20.786 1.767 -8.619 1.00 97.31 66 GLU A O 1
ATOM 521 N N . VAL A 1 67 ? 20.644 0.840 -6.576 1.00 97.19 67 VAL A N 1
ATOM 522 C CA . VAL A 1 67 ? 20.558 -0.537 -7.073 1.00 97.19 67 VAL A CA 1
ATOM 523 C C . VAL A 1 67 ? 19.246 -0.774 -7.805 1.00 97.19 67 VAL A C 1
ATOM 525 O O . VAL A 1 67 ? 19.272 -1.356 -8.892 1.00 97.19 67 VAL A O 1
ATOM 528 N N . PHE A 1 68 ? 18.121 -0.299 -7.265 1.00 98.06 68 PHE A N 1
ATOM 529 C CA . PHE A 1 68 ? 16.827 -0.409 -7.937 1.00 98.06 68 PHE A CA 1
ATOM 530 C C . PHE A 1 68 ? 16.824 0.327 -9.276 1.00 98.06 68 PHE A C 1
ATOM 532 O O . PHE A 1 68 ? 16.466 -0.275 -10.290 1.00 98.06 68 PHE A O 1
ATOM 539 N N . ILE A 1 69 ? 17.304 1.572 -9.321 1.00 98.38 69 ILE A N 1
ATOM 540 C CA . ILE A 1 69 ? 17.391 2.350 -10.564 1.00 98.38 69 ILE A CA 1
ATOM 541 C C . ILE A 1 69 ? 18.263 1.623 -11.589 1.00 98.38 69 ILE A C 1
ATOM 543 O O . ILE A 1 69 ? 17.826 1.376 -12.715 1.00 98.38 69 ILE A O 1
ATOM 547 N N . LYS A 1 70 ? 19.484 1.224 -11.209 1.00 97.69 70 LYS A N 1
ATOM 548 C CA . LYS A 1 70 ? 20.423 0.552 -12.121 1.00 97.69 70 LYS A CA 1
ATOM 549 C C . LYS A 1 70 ? 19.857 -0.767 -12.646 1.00 97.69 70 LYS A C 1
ATOM 551 O O . LYS A 1 70 ? 19.967 -1.019 -13.844 1.00 97.69 70 LYS A O 1
ATOM 556 N N . ALA A 1 71 ? 19.237 -1.582 -11.790 1.00 97.56 71 ALA A N 1
ATOM 557 C CA . ALA A 1 71 ? 18.622 -2.847 -12.187 1.00 97.56 71 ALA A CA 1
ATOM 558 C C . ALA A 1 71 ? 17.411 -2.633 -13.111 1.00 97.56 71 ALA A C 1
ATOM 560 O O . ALA A 1 71 ? 17.265 -3.300 -14.134 1.00 97.56 71 ALA A O 1
ATOM 561 N N . LEU A 1 72 ? 16.539 -1.677 -12.795 1.00 98.12 72 LEU A N 1
ATOM 562 C CA . LEU A 1 72 ? 15.345 -1.413 -13.592 1.00 98.12 72 LEU A CA 1
ATOM 563 C C . LEU A 1 72 ? 15.681 -0.795 -14.952 1.00 98.12 72 LEU A C 1
ATOM 565 O O . LEU A 1 72 ? 15.061 -1.173 -15.948 1.00 98.12 72 LEU A O 1
ATOM 569 N N . VAL A 1 73 ? 16.678 0.088 -15.031 1.00 97.31 73 VAL A N 1
ATOM 570 C CA . VAL A 1 73 ? 17.169 0.644 -16.304 1.00 97.31 73 VAL A CA 1
ATOM 571 C C . VAL A 1 73 ? 17.874 -0.430 -17.136 1.00 97.31 73 VAL A C 1
ATOM 573 O O . VAL A 1 73 ? 17.626 -0.536 -18.338 1.00 97.31 73 VAL A O 1
ATOM 576 N N . SER A 1 74 ? 18.725 -1.263 -16.524 1.00 96.12 74 SER A N 1
ATOM 577 C CA . SER A 1 74 ? 19.454 -2.319 -17.245 1.00 96.12 74 SER A CA 1
ATOM 578 C C . SER A 1 74 ? 18.552 -3.442 -17.758 1.00 96.12 74 SER A C 1
ATOM 580 O O . SER A 1 74 ? 18.918 -4.118 -18.718 1.00 96.12 74 SER A O 1
ATOM 582 N N . SER A 1 75 ? 17.346 -3.586 -17.194 1.00 96.25 75 SER A N 1
ATOM 583 C CA . SER A 1 75 ? 16.330 -4.512 -17.698 1.00 96.25 75 SER A CA 1
ATOM 584 C C . SER A 1 75 ? 15.966 -4.266 -19.169 1.00 96.25 75 SER A C 1
ATOM 586 O O . SER A 1 75 ? 15.510 -5.184 -19.851 1.00 96.25 75 SER A O 1
ATOM 588 N N . GLY A 1 76 ? 16.129 -3.030 -19.662 1.00 96.12 76 GLY A N 1
ATOM 589 C CA . GLY A 1 76 ? 15.730 -2.626 -21.011 1.00 96.12 76 GLY A CA 1
ATOM 590 C C . GLY A 1 76 ? 14.212 -2.599 -21.230 1.00 96.12 76 GLY A C 1
ATOM 591 O O . GLY A 1 76 ? 13.755 -2.534 -22.371 1.00 96.12 76 GLY A O 1
ATOM 592 N N . ARG A 1 77 ? 13.408 -2.735 -20.162 1.00 96.25 77 ARG A N 1
ATOM 593 C CA . ARG A 1 77 ? 11.940 -2.870 -20.233 1.00 96.25 77 ARG A CA 1
ATOM 594 C C . ARG A 1 77 ? 11.175 -1.743 -19.541 1.00 96.25 77 ARG A C 1
ATOM 596 O O . ARG A 1 77 ? 9.953 -1.672 -19.695 1.00 96.25 77 ARG A O 1
ATOM 603 N N . THR A 1 78 ? 11.863 -0.851 -18.839 1.00 96.81 78 THR A N 1
ATOM 604 C CA . THR A 1 78 ? 11.254 0.270 -18.117 1.00 96.81 78 THR A CA 1
ATOM 605 C C . THR A 1 78 ? 11.294 1.566 -18.925 1.00 96.81 78 THR A C 1
ATOM 607 O O . THR A 1 78 ? 12.107 1.731 -19.833 1.00 96.81 78 THR A O 1
ATOM 610 N N . ARG A 1 79 ? 10.353 2.466 -18.645 1.00 96.06 79 ARG A N 1
ATOM 611 C CA . ARG A 1 79 ? 10.123 3.718 -19.371 1.00 96.06 79 ARG A CA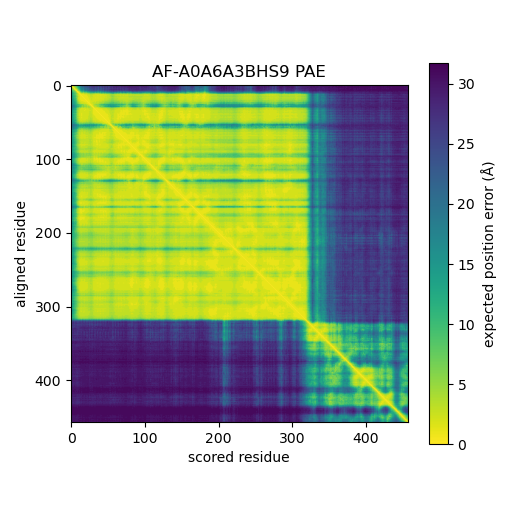 1
ATOM 612 C C . ARG A 1 79 ? 10.287 4.932 -18.466 1.00 96.06 79 ARG A C 1
ATOM 614 O O . ARG A 1 79 ? 11.020 5.851 -18.817 1.00 96.06 79 ARG A O 1
ATOM 621 N N . ILE A 1 80 ? 9.617 4.911 -17.318 1.00 97.88 80 ILE A N 1
ATOM 622 C CA . ILE A 1 80 ? 9.702 5.934 -16.273 1.00 97.88 80 ILE A CA 1
ATOM 623 C C . ILE A 1 80 ? 9.877 5.223 -14.938 1.00 97.88 80 ILE A C 1
ATOM 625 O O . ILE A 1 80 ? 9.197 4.227 -14.675 1.00 97.88 80 ILE A O 1
ATOM 629 N N . LEU A 1 81 ? 10.770 5.741 -14.104 1.00 98.56 81 LEU A N 1
ATOM 630 C CA . LEU A 1 81 ? 10.917 5.321 -12.718 1.00 98.56 81 LEU A CA 1
ATOM 631 C C . LEU A 1 81 ? 10.562 6.487 -11.793 1.00 98.56 81 LEU A C 1
ATOM 633 O O . LEU A 1 81 ? 10.909 7.630 -12.082 1.00 98.56 81 LEU A O 1
ATOM 637 N N . VAL A 1 82 ? 9.881 6.199 -10.689 1.00 98.69 82 VAL A N 1
ATOM 638 C CA . VAL A 1 82 ? 9.622 7.164 -9.613 1.00 98.69 82 VAL A CA 1
ATOM 639 C C . VAL A 1 82 ? 10.020 6.503 -8.305 1.00 98.69 82 VAL A C 1
ATOM 641 O O . VAL A 1 82 ? 9.454 5.468 -7.951 1.00 98.69 82 VAL A O 1
ATOM 644 N N . SER A 1 83 ? 10.987 7.100 -7.621 1.00 98.44 83 SER A N 1
ATOM 645 C CA . SER A 1 83 ? 11.464 6.658 -6.313 1.00 98.44 83 SER A CA 1
ATOM 646 C C . SER A 1 83 ? 10.957 7.593 -5.219 1.00 98.44 83 SER A C 1
ATOM 648 O O . SER A 1 83 ? 10.642 8.751 -5.490 1.00 98.44 83 SER A O 1
ATOM 650 N N . GLU A 1 84 ? 10.889 7.114 -3.980 1.00 97.50 84 GLU A N 1
ATOM 651 C CA . GLU A 1 84 ? 10.714 7.991 -2.818 1.00 97.50 84 GLU A CA 1
ATOM 652 C C . GLU A 1 84 ? 11.916 8.922 -2.605 1.00 97.50 84 GLU A C 1
ATOM 654 O O . GLU A 1 84 ? 11.726 10.060 -2.180 1.00 97.50 84 GLU A O 1
ATOM 659 N N . GLU A 1 85 ? 13.109 8.454 -2.981 1.00 96.44 85 GLU A N 1
ATOM 660 C CA . GLU A 1 85 ? 14.406 9.079 -2.693 1.00 96.44 85 GLU A CA 1
ATOM 661 C C . GLU A 1 85 ? 14.853 10.109 -3.749 1.00 96.44 85 GLU A C 1
ATOM 663 O O . GLU A 1 85 ? 15.848 10.809 -3.556 1.00 96.44 85 GLU A O 1
ATOM 668 N N . ASP A 1 86 ? 14.138 10.212 -4.873 1.00 97.56 86 ASP A N 1
ATOM 669 C CA . ASP A 1 86 ? 14.437 11.147 -5.964 1.00 97.56 86 ASP A CA 1
ATOM 670 C C . ASP A 1 86 ? 13.328 12.197 -6.089 1.00 97.56 86 ASP A C 1
ATOM 672 O O . ASP A 1 86 ? 12.153 11.846 -6.136 1.00 97.56 86 ASP A O 1
ATOM 676 N N . GLU A 1 87 ? 13.694 13.482 -6.186 1.00 96.75 87 GLU A N 1
ATOM 677 C CA . GLU A 1 87 ? 12.726 14.592 -6.308 1.00 96.75 87 GLU A CA 1
ATOM 678 C C . GLU A 1 87 ? 11.985 14.615 -7.656 1.00 96.75 87 GLU A C 1
ATOM 680 O O . GLU A 1 87 ? 10.862 15.118 -7.744 1.00 96.75 87 GLU A O 1
ATOM 685 N N . ASP A 1 88 ? 12.620 14.089 -8.705 1.00 97.81 88 ASP A N 1
ATOM 686 C CA . ASP A 1 88 ? 12.118 14.085 -10.076 1.00 97.81 88 ASP A CA 1
ATOM 687 C C . ASP A 1 88 ? 11.946 12.653 -10.595 1.00 97.81 88 ASP A C 1
ATOM 689 O O . ASP A 1 88 ? 12.691 11.732 -10.254 1.00 97.81 88 ASP A O 1
ATOM 693 N N . ALA A 1 89 ? 10.983 12.466 -11.500 1.00 97.75 89 ALA A N 1
ATOM 694 C CA . ALA A 1 89 ? 10.833 11.200 -12.207 1.00 97.75 89 ALA A CA 1
ATOM 695 C C . ALA A 1 89 ? 12.027 10.945 -13.145 1.00 97.75 89 ALA A C 1
ATOM 697 O O . ALA A 1 89 ? 12.480 11.830 -13.874 1.00 97.75 89 ALA A O 1
ATOM 698 N N . ILE A 1 90 ? 12.488 9.698 -13.194 1.00 98.12 90 ILE A N 1
ATOM 699 C CA . ILE A 1 90 ? 13.607 9.278 -14.035 1.00 98.12 90 ILE A CA 1
ATOM 700 C C . ILE A 1 90 ? 13.058 8.775 -15.369 1.00 98.12 90 ILE A C 1
ATOM 702 O O . ILE A 1 90 ? 12.448 7.705 -15.454 1.00 98.12 90 ILE A O 1
ATOM 706 N N . PHE A 1 91 ? 13.312 9.533 -16.431 1.00 97.62 91 PHE A N 1
ATOM 707 C CA . PHE A 1 91 ? 12.948 9.168 -17.797 1.00 97.62 91 PHE A CA 1
ATOM 708 C C . PHE A 1 91 ? 14.041 8.300 -18.426 1.00 97.62 91 PHE A C 1
ATOM 710 O O . PHE A 1 91 ? 15.182 8.734 -18.588 1.00 97.62 91 PHE A O 1
ATOM 717 N N . VAL A 1 92 ? 13.701 7.066 -18.804 1.00 96.50 92 VAL A N 1
ATOM 718 C CA . VAL A 1 92 ? 14.673 6.125 -19.375 1.00 96.50 92 VAL A CA 1
ATOM 719 C C . VAL A 1 92 ? 15.034 6.528 -20.809 1.00 96.50 92 VAL A C 1
ATOM 721 O O . VAL A 1 92 ? 14.164 6.780 -21.654 1.00 96.50 92 VAL A O 1
ATOM 724 N N . GLU A 1 93 ? 16.341 6.555 -21.086 1.00 94.50 93 GLU A N 1
ATOM 725 C CA . GLU A 1 93 ? 16.914 6.860 -22.401 1.00 94.50 93 GLU A CA 1
ATOM 726 C C . GLU A 1 93 ? 16.309 5.972 -23.506 1.00 94.50 93 GLU A C 1
ATOM 728 O O . GLU A 1 93 ? 16.169 4.764 -23.292 1.00 94.50 93 GLU A O 1
ATOM 733 N N . PRO A 1 94 ? 16.027 6.507 -24.713 1.00 92.69 94 PRO A N 1
ATOM 734 C CA . PRO A 1 94 ? 15.385 5.756 -25.797 1.00 92.69 94 PRO A CA 1
ATOM 735 C C . PRO A 1 94 ? 16.021 4.394 -26.119 1.00 92.69 94 PRO A C 1
ATOM 737 O O . PRO A 1 94 ? 15.310 3.441 -26.419 1.00 92.69 94 PRO A O 1
ATOM 740 N N . SER A 1 95 ? 17.349 4.268 -26.012 1.00 92.62 95 SER A N 1
ATOM 741 C CA . SER A 1 95 ? 18.090 3.031 -26.312 1.00 92.62 95 SER A CA 1
ATOM 742 C C . SER A 1 95 ? 17.886 1.899 -25.296 1.00 92.62 95 SER A C 1
ATOM 744 O O . SER A 1 95 ? 18.182 0.747 -25.606 1.00 92.62 95 SER A O 1
ATOM 746 N N . LYS A 1 96 ? 17.391 2.210 -24.093 1.00 91.25 96 LYS A N 1
ATOM 747 C CA . LYS A 1 96 ? 17.142 1.262 -22.989 1.00 91.25 96 LYS A CA 1
ATOM 748 C C . LYS A 1 96 ? 15.663 1.218 -22.590 1.00 91.25 96 LYS A C 1
ATOM 750 O O . LYS A 1 96 ? 15.302 0.594 -21.595 1.00 91.25 96 LYS A O 1
ATOM 755 N N . ARG A 1 97 ? 14.815 1.920 -23.340 1.00 90.62 97 ARG A N 1
ATOM 756 C CA . ARG A 1 97 ? 13.424 2.185 -22.990 1.00 90.62 97 ARG A CA 1
ATOM 757 C C . ARG A 1 97 ? 12.536 0.995 -23.342 1.00 90.62 97 ARG A C 1
ATOM 759 O O . ARG A 1 97 ? 12.581 0.474 -24.453 1.00 90.62 97 ARG A O 1
ATOM 766 N N . GLY A 1 98 ? 11.662 0.625 -22.413 1.00 93.44 98 GLY A N 1
ATOM 767 C CA . GLY A 1 98 ? 10.552 -0.288 -22.663 1.00 93.44 98 GLY A CA 1
ATOM 768 C C . GLY A 1 98 ? 9.186 0.355 -22.437 1.00 93.44 98 GLY A C 1
ATOM 769 O O . GLY A 1 98 ? 8.970 1.535 -22.720 1.00 93.44 98 GLY A O 1
ATOM 770 N N . ARG A 1 99 ? 8.235 -0.453 -21.959 1.00 94.12 99 ARG A N 1
ATOM 771 C CA . ARG A 1 99 ? 6.812 -0.085 -21.848 1.00 94.12 99 ARG A CA 1
ATOM 772 C C . ARG A 1 99 ? 6.308 0.033 -20.411 1.00 94.12 99 ARG A C 1
ATOM 774 O O . ARG A 1 99 ? 5.161 0.417 -20.217 1.00 94.12 99 ARG A O 1
ATOM 781 N N . TYR A 1 100 ? 7.120 -0.313 -19.413 1.00 97.06 100 TYR A N 1
ATOM 782 C CA . TYR A 1 100 ? 6.678 -0.316 -18.017 1.00 97.06 100 TYR A CA 1
ATOM 783 C C . TYR A 1 100 ? 7.124 0.930 -17.268 1.00 97.06 100 TYR A C 1
ATOM 785 O O . TYR A 1 100 ? 8.291 1.302 -17.337 1.00 97.06 100 TYR A O 1
ATOM 793 N N . CYS A 1 101 ? 6.228 1.518 -16.488 1.00 98.19 101 CYS A N 1
ATOM 794 C CA . CYS A 1 101 ? 6.593 2.513 -15.484 1.00 98.19 101 CYS A CA 1
ATOM 795 C C . CYS A 1 101 ? 6.624 1.833 -14.115 1.00 98.19 101 CYS A C 1
ATOM 797 O O . CYS A 1 101 ? 5.719 1.057 -13.802 1.00 98.19 101 CYS A O 1
ATOM 799 N N . VAL A 1 102 ? 7.656 2.097 -13.316 1.00 98.62 102 VAL A N 1
ATOM 800 C CA . VAL A 1 102 ? 7.815 1.491 -11.985 1.00 98.62 102 VAL A CA 1
ATOM 801 C C . VAL A 1 102 ? 7.899 2.594 -10.940 1.00 98.62 102 VAL A C 1
ATOM 803 O O . VAL A 1 102 ? 8.772 3.454 -11.006 1.00 98.62 102 VAL A O 1
ATOM 806 N N . VAL A 1 103 ? 6.977 2.559 -9.985 1.00 98.75 103 VAL A N 1
ATOM 807 C CA . VAL A 1 103 ? 6.956 3.428 -8.801 1.00 98.75 103 VAL A CA 1
ATOM 808 C C . VAL A 1 103 ? 7.429 2.590 -7.620 1.00 98.75 103 VAL A C 1
ATOM 810 O O . VAL A 1 103 ? 6.963 1.459 -7.474 1.00 98.75 103 VAL A O 1
ATOM 813 N N . PHE A 1 104 ? 8.358 3.073 -6.801 1.00 98.69 104 PHE A N 1
ATOM 814 C CA . PHE A 1 104 ? 8.868 2.277 -5.687 1.00 98.69 104 PHE A CA 1
ATOM 815 C C . PHE A 1 104 ? 9.333 3.116 -4.499 1.00 98.69 104 PHE A C 1
ATOM 817 O O . PHE A 1 104 ? 9.802 4.238 -4.646 1.00 98.69 104 PHE A O 1
ATOM 824 N N . ASP A 1 105 ? 9.190 2.525 -3.319 1.00 98.38 105 ASP A N 1
ATOM 825 C CA . ASP A 1 105 ? 9.884 2.924 -2.103 1.00 98.38 105 ASP A CA 1
ATOM 826 C C . ASP A 1 105 ? 10.999 1.890 -1.890 1.00 98.38 105 ASP A C 1
ATOM 828 O O . ASP A 1 105 ? 10.693 0.710 -1.646 1.00 98.38 105 ASP A O 1
ATOM 832 N N . PRO A 1 106 ? 12.277 2.266 -2.072 1.00 96.62 106 PRO A N 1
ATOM 833 C CA . PRO A 1 106 ? 13.369 1.313 -1.990 1.00 96.62 106 PRO A CA 1
ATOM 834 C C . PRO A 1 106 ? 13.555 0.780 -0.561 1.00 96.62 106 PRO A C 1
ATOM 836 O O . PRO A 1 106 ? 13.988 -0.372 -0.421 1.00 96.62 106 PRO A O 1
ATOM 839 N N . LEU A 1 107 ? 13.181 1.553 0.471 1.00 95.00 107 LEU A N 1
ATOM 840 C CA . LEU A 1 107 ? 13.380 1.200 1.875 1.00 95.00 107 LEU A CA 1
ATOM 841 C C . LEU A 1 107 ? 12.322 1.808 2.830 1.00 95.00 107 LEU A C 1
ATOM 843 O O . LEU A 1 107 ? 12.608 2.680 3.651 1.00 95.00 107 LEU A O 1
ATOM 847 N N . ASP A 1 108 ? 11.107 1.252 2.820 1.00 94.31 108 ASP A N 1
ATOM 848 C CA . ASP A 1 108 ? 10.045 1.595 3.772 1.00 94.31 108 ASP A CA 1
ATOM 849 C C . ASP A 1 108 ? 10.456 1.275 5.214 1.00 94.31 108 ASP A C 1
ATOM 851 O O . ASP A 1 108 ? 10.906 0.173 5.553 1.00 94.31 108 ASP A O 1
ATOM 855 N N . GLY A 1 109 ? 10.189 2.236 6.096 1.00 89.19 109 GLY A N 1
ATOM 856 C CA . GLY A 1 109 ? 10.442 2.103 7.522 1.00 89.19 109 GLY A CA 1
ATOM 857 C C . GLY A 1 109 ? 11.915 2.245 7.896 1.00 89.19 109 GLY A C 1
ATOM 858 O O . GLY A 1 109 ? 12.278 1.805 8.988 1.00 89.19 109 GLY A O 1
ATOM 859 N N . SER A 1 110 ? 12.739 2.873 7.047 1.00 84.94 110 SER A N 1
ATOM 860 C CA . SER A 1 110 ? 14.180 3.072 7.269 1.00 84.94 110 SER A CA 1
ATOM 861 C C . SER A 1 110 ? 14.524 3.681 8.636 1.00 84.94 110 SER A C 1
ATOM 863 O O . SER A 1 110 ? 15.535 3.326 9.239 1.00 84.94 110 SER A O 1
ATOM 865 N N . SER A 1 111 ? 13.631 4.492 9.217 1.00 86.00 111 SER A N 1
ATOM 866 C CA . SER A 1 111 ? 13.772 5.018 10.585 1.00 86.00 111 SER A CA 1
ATOM 867 C C . SER A 1 111 ? 13.860 3.949 11.682 1.00 86.00 111 SER A C 1
ATOM 869 O O . SER A 1 111 ? 14.198 4.276 12.816 1.00 86.00 111 SER A O 1
ATOM 871 N N . ASN A 1 112 ? 13.501 2.698 11.384 1.00 88.56 112 ASN A N 1
ATOM 872 C CA . ASN A 1 112 ? 13.546 1.586 12.329 1.00 88.56 112 ASN A CA 1
ATOM 873 C C . ASN A 1 112 ? 14.729 0.624 12.098 1.00 88.56 112 ASN A C 1
ATOM 875 O O . ASN A 1 112 ? 14.787 -0.432 12.733 1.00 88.56 112 ASN A O 1
ATOM 879 N N . ILE A 1 113 ? 15.672 0.971 11.215 1.00 86.19 113 ILE A N 1
ATOM 880 C CA . ILE A 1 113 ? 16.861 0.148 10.937 1.00 86.19 113 ILE A CA 1
ATOM 881 C C . ILE A 1 113 ? 17.713 -0.011 12.198 1.00 86.19 113 ILE A C 1
ATOM 883 O O . ILE A 1 113 ? 18.017 -1.134 12.599 1.00 86.19 113 ILE A O 1
ATOM 887 N N . ASP A 1 114 ? 18.018 1.095 12.878 1.00 85.31 114 ASP A N 1
ATOM 888 C CA . ASP A 1 114 ? 18.905 1.104 14.050 1.00 85.31 114 ASP A CA 1
ATOM 889 C C . ASP A 1 114 ? 18.356 0.291 15.236 1.00 85.31 114 ASP A C 1
ATOM 891 O O . ASP A 1 114 ? 19.119 -0.186 16.076 1.00 85.31 114 ASP A O 1
ATOM 895 N N . CYS A 1 115 ? 17.032 0.113 15.322 1.00 87.00 115 CYS A N 1
ATOM 896 C CA . CYS A 1 115 ? 16.386 -0.672 16.376 1.00 87.00 115 CYS A CA 1
ATOM 897 C C . CYS A 1 115 ? 16.072 -2.123 15.969 1.00 87.00 115 CYS A C 1
ATOM 899 O O . CYS A 1 115 ? 15.466 -2.852 16.757 1.00 87.00 115 CYS A O 1
ATOM 901 N N . GLY A 1 116 ? 16.502 -2.559 14.778 1.00 85.69 116 GLY A N 1
ATOM 902 C CA . GLY A 1 116 ? 16.379 -3.946 14.321 1.00 85.69 116 GLY A CA 1
ATOM 903 C C . GLY A 1 116 ? 14.938 -4.398 14.068 1.00 85.69 116 GLY A C 1
ATOM 904 O O . GLY A 1 116 ? 14.623 -5.581 14.207 1.00 85.69 116 GLY A O 1
ATOM 905 N N . VAL A 1 117 ? 14.043 -3.464 13.748 1.00 92.44 117 VAL A N 1
ATOM 906 C CA . VAL A 1 117 ? 12.642 -3.763 13.423 1.00 92.44 117 VAL A CA 1
ATOM 907 C C . VAL A 1 117 ? 12.523 -4.109 11.938 1.00 92.44 117 VAL A C 1
ATOM 909 O O . VAL A 1 117 ? 13.366 -3.748 11.123 1.00 92.44 117 VAL A O 1
ATOM 912 N N . SER A 1 118 ? 11.463 -4.835 11.578 1.00 94.12 118 SER A N 1
ATOM 913 C CA . SER A 1 118 ? 11.176 -5.159 10.180 1.00 94.12 118 SER A CA 1
ATOM 914 C C . SER A 1 118 ? 10.950 -3.900 9.342 1.00 94.12 118 SER A C 1
ATOM 916 O O . SER A 1 118 ? 10.189 -3.016 9.734 1.00 94.12 118 SER A O 1
ATOM 918 N N . ILE A 1 119 ? 11.584 -3.884 8.176 1.00 95.88 119 ILE A N 1
ATOM 919 C CA . ILE A 1 119 ? 11.508 -2.845 7.142 1.00 95.88 119 ILE A CA 1
ATOM 920 C C . ILE A 1 119 ? 11.161 -3.505 5.800 1.00 95.88 119 ILE A C 1
ATOM 922 O O . ILE A 1 119 ? 10.968 -4.727 5.746 1.00 95.88 119 ILE A O 1
ATOM 926 N N . GLY A 1 120 ? 11.082 -2.756 4.702 1.00 97.12 120 GLY A N 1
ATOM 927 C CA . GLY A 1 120 ? 10.807 -3.376 3.407 1.00 97.12 120 GLY A CA 1
ATOM 928 C C . GLY A 1 120 ? 11.045 -2.502 2.189 1.00 97.12 120 GLY A C 1
ATOM 929 O O . GLY A 1 120 ? 11.504 -1.386 2.297 1.00 97.12 120 GLY A O 1
ATOM 930 N N . THR A 1 121 ? 10.720 -3.031 1.019 1.00 98.56 121 THR A N 1
ATOM 931 C CA . THR A 1 121 ? 10.656 -2.303 -0.255 1.00 98.56 121 THR A CA 1
ATOM 932 C C . THR A 1 121 ? 9.236 -2.424 -0.780 1.00 98.56 121 THR A C 1
ATOM 934 O O . THR A 1 121 ? 8.663 -3.513 -0.715 1.00 98.56 121 THR A O 1
ATOM 937 N N . ILE A 1 122 ? 8.680 -1.361 -1.349 1.00 98.81 122 ILE A N 1
ATOM 938 C CA . ILE A 1 122 ? 7.342 -1.349 -1.952 1.00 98.81 122 ILE A CA 1
ATOM 939 C C . ILE A 1 122 ? 7.473 -1.009 -3.434 1.00 98.81 122 ILE A C 1
ATOM 941 O O . ILE A 1 122 ? 8.292 -0.175 -3.800 1.00 98.81 122 ILE A O 1
ATOM 945 N N . PHE A 1 123 ? 6.682 -1.637 -4.305 1.00 98.88 123 PHE A N 1
ATOM 946 C CA . PHE A 1 123 ? 6.681 -1.303 -5.727 1.00 98.88 123 PHE A CA 1
ATOM 947 C C . PHE A 1 123 ? 5.304 -1.456 -6.381 1.00 98.88 123 PHE A C 1
ATOM 949 O O . PHE A 1 123 ? 4.532 -2.369 -6.080 1.00 98.88 123 PHE A O 1
ATOM 956 N N . GLY A 1 124 ? 5.024 -0.580 -7.340 1.00 98.62 124 GLY A N 1
ATOM 957 C CA . GLY A 1 124 ? 3.885 -0.633 -8.251 1.00 98.62 124 GLY A CA 1
ATOM 958 C C . GLY A 1 124 ? 4.355 -0.566 -9.702 1.00 98.62 124 GLY A C 1
ATOM 959 O O . GLY A 1 124 ? 5.368 0.064 -10.011 1.00 98.62 124 GLY A O 1
ATOM 960 N N . ILE A 1 125 ? 3.635 -1.234 -10.601 1.00 98.50 125 ILE A N 1
ATOM 961 C CA . ILE A 1 125 ? 3.990 -1.329 -12.019 1.00 98.50 125 ILE A CA 1
ATOM 962 C C . ILE A 1 125 ? 2.794 -0.903 -12.866 1.00 98.50 125 ILE A C 1
ATOM 964 O O . ILE A 1 125 ? 1.714 -1.490 -12.776 1.00 98.50 125 ILE A O 1
ATOM 968 N N . TYR A 1 126 ? 3.018 0.071 -13.742 1.00 97.62 126 TYR A N 1
ATOM 969 C CA . TYR A 1 126 ? 2.095 0.485 -14.797 1.00 97.62 126 TYR A CA 1
ATOM 970 C C . TYR A 1 126 ? 2.632 0.062 -16.163 1.00 97.62 126 TYR A C 1
ATOM 972 O O . TYR A 1 126 ? 3.831 -0.163 -16.338 1.00 97.62 126 TYR A O 1
ATOM 980 N N . MET A 1 127 ? 1.741 -0.034 -17.147 1.00 94.69 127 MET A N 1
ATOM 981 C CA . MET A 1 127 ? 2.094 -0.322 -18.534 1.00 94.69 127 MET A CA 1
ATOM 982 C C . MET A 1 127 ? 1.583 0.801 -19.434 1.00 94.69 127 MET A C 1
ATOM 984 O O . MET A 1 127 ? 0.385 1.082 -19.455 1.00 94.69 127 MET A O 1
ATOM 988 N N . VAL A 1 128 ? 2.486 1.391 -20.212 1.00 92.88 128 VAL A N 1
ATOM 989 C CA . VAL A 1 128 ? 2.156 2.349 -21.268 1.00 92.88 128 VAL A CA 1
ATOM 990 C C . VAL A 1 128 ? 1.726 1.567 -22.508 1.00 92.88 128 VAL A C 1
ATOM 992 O O . VAL A 1 128 ? 2.448 0.678 -22.973 1.00 92.88 128 VAL A O 1
ATOM 995 N N . LYS A 1 129 ? 0.514 1.845 -22.999 1.00 84.12 129 LYS A N 1
ATOM 996 C CA . LYS A 1 129 ? -0.100 1.115 -24.122 1.00 84.12 129 LYS A CA 1
ATOM 997 C C . LYS A 1 129 ? 0.271 1.706 -25.478 1.00 84.12 129 LYS A C 1
ATOM 999 O O . LYS A 1 129 ? 0.480 0.944 -26.420 1.00 84.12 129 LYS A O 1
ATOM 1004 N N . ASP A 1 130 ? 0.373 3.027 -25.543 1.00 85.19 130 ASP A N 1
ATOM 1005 C CA . ASP A 1 130 ? 0.596 3.771 -26.775 1.00 85.19 130 ASP A CA 1
ATOM 1006 C C . ASP A 1 130 ? 2.072 4.155 -26.928 1.00 85.19 130 ASP A C 1
ATOM 1008 O O . ASP A 1 130 ? 2.800 4.326 -25.949 1.00 85.19 130 ASP A O 1
ATOM 1012 N N . ASP A 1 131 ? 2.537 4.271 -28.171 1.00 83.69 131 ASP A N 1
ATOM 1013 C CA . ASP A 1 131 ? 3.912 4.681 -28.453 1.00 83.69 131 ASP A CA 1
ATOM 1014 C C . ASP A 1 131 ? 3.986 6.202 -28.635 1.00 83.69 131 ASP A C 1
ATOM 1016 O O . ASP A 1 131 ? 3.624 6.743 -29.680 1.00 83.69 131 ASP A O 1
ATOM 1020 N N . HIS A 1 132 ? 4.419 6.901 -27.588 1.00 91.25 132 HIS A N 1
ATOM 1021 C CA . HIS A 1 132 ? 4.642 8.350 -27.574 1.00 91.25 132 HIS A CA 1
ATOM 1022 C C . HIS A 1 132 ? 5.798 8.702 -26.637 1.00 91.25 132 HIS A C 1
ATOM 1024 O O . HIS A 1 132 ? 6.125 7.914 -25.755 1.00 91.25 132 HIS A O 1
ATOM 1030 N N . GLU A 1 133 ? 6.424 9.876 -26.755 1.00 92.75 133 GLU A N 1
ATOM 1031 C CA . GLU A 1 133 ? 7.470 10.263 -25.792 1.00 92.75 133 GLU A CA 1
ATOM 1032 C C . GLU A 1 133 ? 6.935 10.249 -24.347 1.00 92.75 133 GLU A C 1
ATOM 1034 O O . GLU A 1 133 ? 5.798 10.666 -24.122 1.00 92.75 133 GLU A O 1
ATOM 1039 N N . PRO A 1 134 ? 7.710 9.720 -23.381 1.00 93.88 134 PRO A N 1
ATOM 1040 C CA . PRO A 1 134 ? 7.246 9.529 -22.018 1.00 93.88 134 PRO A CA 1
ATOM 1041 C C . PRO A 1 134 ? 6.925 10.864 -21.352 1.00 93.88 134 PRO A C 1
ATOM 1043 O O . PRO A 1 134 ? 7.694 11.820 -21.445 1.00 93.88 134 PRO A O 1
ATOM 1046 N N . THR A 1 135 ? 5.807 10.901 -20.638 1.00 95.44 135 THR A N 1
ATOM 1047 C CA . THR A 1 135 ? 5.346 12.077 -19.891 1.00 95.44 135 THR A CA 1
ATOM 1048 C C . THR A 1 135 ? 4.991 11.688 -18.461 1.00 95.44 135 THR A C 1
ATOM 1050 O O . THR A 1 135 ? 4.809 10.513 -18.159 1.00 95.44 135 THR A O 1
ATOM 1053 N N . LEU A 1 136 ? 4.871 12.661 -17.553 1.00 95.50 136 LEU A N 1
ATOM 1054 C CA . LEU A 1 136 ? 4.442 12.364 -16.180 1.00 95.50 136 LEU A CA 1
ATOM 1055 C C . LEU A 1 136 ? 3.036 11.743 -16.119 1.00 95.50 136 LEU A C 1
ATOM 1057 O O . LEU A 1 136 ? 2.759 10.970 -15.204 1.00 95.50 136 LEU A O 1
ATOM 1061 N N . ASP A 1 137 ? 2.179 11.999 -17.106 1.00 95.31 137 ASP A N 1
ATOM 1062 C CA . ASP A 1 137 ? 0.827 11.432 -17.169 1.00 95.31 137 ASP A CA 1
ATOM 1063 C C . ASP A 1 137 ? 0.842 9.897 -17.306 1.00 95.31 137 ASP A C 1
ATOM 1065 O O . ASP A 1 137 ? -0.085 9.222 -16.859 1.00 95.31 137 ASP A O 1
ATOM 1069 N N . ASP A 1 138 ? 1.938 9.321 -17.817 1.00 94.94 138 ASP A N 1
ATOM 1070 C CA . ASP A 1 138 ? 2.137 7.868 -17.889 1.00 94.94 138 ASP A CA 1
ATOM 1071 C C . ASP A 1 138 ? 2.243 7.206 -16.510 1.00 94.94 138 ASP A C 1
ATOM 1073 O O . ASP A 1 138 ? 2.044 5.994 -16.391 1.00 94.94 138 ASP A O 1
ATOM 1077 N N . VAL A 1 139 ? 2.574 7.970 -15.466 1.00 94.81 139 VAL A N 1
ATOM 1078 C CA . VAL A 1 139 ? 2.689 7.479 -14.085 1.00 94.81 139 VAL A CA 1
ATOM 1079 C C . VAL A 1 139 ? 1.670 8.117 -13.140 1.00 94.81 139 VAL A C 1
ATOM 1081 O O . VAL A 1 139 ? 1.278 7.487 -12.158 1.00 94.81 139 VAL A O 1
ATOM 1084 N N . LEU A 1 140 ? 1.170 9.317 -13.450 1.00 97.19 140 LEU A N 1
ATOM 1085 C CA . LEU A 1 140 ? 0.098 9.996 -12.712 1.00 97.19 140 LEU A CA 1
ATOM 1086 C C . LEU A 1 140 ? -1.287 9.411 -13.041 1.00 97.19 140 LEU A C 1
ATOM 1088 O O . LEU A 1 140 ? -2.241 10.106 -13.379 1.00 97.19 140 LEU A O 1
ATOM 1092 N N . GLN A 1 141 ? -1.394 8.092 -12.919 1.00 96.88 141 GLN A N 1
ATOM 1093 C CA . GLN A 1 141 ? -2.600 7.321 -13.176 1.00 96.88 141 GLN A CA 1
ATOM 1094 C C . GLN A 1 141 ? -3.228 6.845 -11.861 1.00 96.88 141 GLN A C 1
ATOM 1096 O O . GLN A 1 141 ? -2.528 6.678 -10.859 1.00 96.88 141 GLN A O 1
ATOM 1101 N N . PRO A 1 142 ? -4.547 6.586 -11.834 1.00 98.12 142 PRO A N 1
ATOM 1102 C CA . PRO A 1 142 ? -5.167 5.990 -10.663 1.00 98.12 142 PRO A CA 1
ATOM 1103 C C . PRO A 1 142 ? -4.641 4.571 -10.427 1.00 98.12 142 PRO A C 1
ATOM 1105 O O . PRO A 1 142 ? -4.457 3.800 -11.374 1.00 98.12 142 PRO A O 1
ATOM 1108 N N . GLY A 1 143 ? -4.465 4.195 -9.157 1.00 97.88 143 GLY A N 1
ATOM 1109 C CA . GLY A 1 143 ? -3.851 2.921 -8.762 1.00 97.88 143 GLY A CA 1
ATOM 1110 C C . GLY A 1 143 ? -4.529 1.670 -9.336 1.00 97.88 143 GLY A C 1
ATOM 1111 O O . GLY A 1 143 ? -3.885 0.636 -9.498 1.00 97.88 143 GLY A O 1
ATOM 1112 N N . LYS A 1 144 ? -5.811 1.750 -9.718 1.00 97.56 144 LYS A N 1
ATOM 1113 C CA . LYS A 1 144 ? -6.520 0.659 -10.412 1.00 97.56 144 LYS A CA 1
ATOM 1114 C C . LYS A 1 144 ? -5.941 0.298 -11.787 1.00 97.56 144 LYS A C 1
ATOM 1116 O O . LYS A 1 144 ? -6.280 -0.763 -12.300 1.00 97.56 144 LYS A O 1
ATOM 1121 N N . GLN A 1 145 ? -5.117 1.165 -12.381 1.00 97.50 145 GLN A N 1
ATOM 1122 C CA . GLN A 1 145 ? -4.452 0.929 -13.669 1.00 97.50 145 GLN A CA 1
ATOM 1123 C C . GLN A 1 145 ? -3.121 0.180 -13.535 1.00 97.50 145 GLN A C 1
ATOM 1125 O O . GLN A 1 145 ? -2.518 -0.169 -14.552 1.00 97.50 145 GLN A O 1
ATOM 1130 N N . MET A 1 146 ? -2.646 -0.085 -12.312 1.00 97.75 146 MET A N 1
ATOM 1131 C CA . MET A 1 146 ? -1.460 -0.918 -12.124 1.00 97.75 146 MET A CA 1
ATOM 1132 C C . MET A 1 146 ? -1.701 -2.322 -12.680 1.00 97.75 146 MET A C 1
ATOM 1134 O O . MET A 1 146 ? -2.734 -2.947 -12.433 1.00 97.75 146 MET A O 1
ATOM 1138 N N . VAL A 1 147 ? -0.708 -2.834 -13.402 1.00 95.88 147 VAL A N 1
ATOM 1139 C CA . VAL A 1 147 ? -0.704 -4.212 -13.911 1.00 95.88 147 VAL A CA 1
ATOM 1140 C C . VAL A 1 147 ? -0.168 -5.190 -12.870 1.00 95.88 147 VAL A C 1
ATOM 1142 O O . VAL A 1 147 ? -0.506 -6.371 -12.891 1.00 95.88 147 VAL A O 1
ATOM 1145 N N . ALA A 1 148 ? 0.656 -4.702 -11.943 1.00 97.50 148 ALA A N 1
ATOM 1146 C CA . ALA A 1 148 ? 1.153 -5.470 -10.818 1.00 97.50 148 ALA A CA 1
ATOM 1147 C C . ALA A 1 148 ? 1.586 -4.551 -9.676 1.00 97.50 148 ALA A C 1
ATOM 1149 O O . ALA A 1 148 ? 1.945 -3.394 -9.892 1.00 97.50 148 ALA A O 1
ATOM 1150 N N . ALA A 1 149 ? 1.594 -5.095 -8.467 1.00 98.69 149 ALA A N 1
ATOM 1151 C CA . ALA A 1 149 ? 2.142 -4.443 -7.290 1.00 98.69 149 ALA A CA 1
ATOM 1152 C C . ALA A 1 149 ? 2.690 -5.490 -6.324 1.00 98.69 149 ALA A C 1
ATOM 1154 O O . ALA A 1 149 ? 2.278 -6.656 -6.348 1.00 98.69 149 ALA A O 1
ATOM 1155 N N . GLY A 1 150 ? 3.606 -5.072 -5.463 1.00 98.62 150 GLY A N 1
ATOM 1156 C CA . GLY A 1 150 ? 4.194 -5.946 -4.468 1.00 98.62 150 GLY A CA 1
ATOM 1157 C C . GLY A 1 150 ? 4.992 -5.198 -3.416 1.00 98.62 150 GLY A C 1
ATOM 1158 O O . GLY A 1 150 ? 5.190 -3.986 -3.485 1.00 98.62 150 GLY A O 1
ATOM 1159 N N . TYR A 1 151 ? 5.456 -5.956 -2.434 1.00 98.81 151 TYR A N 1
ATOM 1160 C CA . TYR A 1 151 ? 6.452 -5.501 -1.477 1.00 98.81 151 TYR A CA 1
ATOM 1161 C C . TYR A 1 151 ? 7.374 -6.650 -1.091 1.00 98.81 151 TYR A C 1
ATOM 1163 O O . TYR A 1 151 ? 6.978 -7.815 -1.124 1.00 98.81 151 TYR A O 1
ATOM 1171 N N . CYS A 1 152 ? 8.586 -6.321 -0.666 1.00 98.62 152 CYS A N 1
ATOM 1172 C CA . CYS A 1 152 ? 9.489 -7.249 -0.008 1.00 98.62 152 CYS A CA 1
ATOM 1173 C C . CYS A 1 152 ? 9.694 -6.812 1.438 1.00 98.62 152 CYS A C 1
ATOM 1175 O O . CYS A 1 152 ? 10.142 -5.702 1.683 1.00 98.62 152 CYS A O 1
ATOM 1177 N N . MET A 1 153 ? 9.360 -7.673 2.392 1.00 97.88 153 MET A N 1
ATOM 1178 C CA . MET A 1 153 ? 9.569 -7.437 3.816 1.00 97.88 153 MET A CA 1
ATOM 1179 C C . MET A 1 153 ? 10.889 -8.067 4.257 1.00 97.88 153 MET A C 1
ATOM 1181 O O . MET A 1 153 ? 11.088 -9.270 4.079 1.00 97.88 153 MET A O 1
ATOM 1185 N N . TYR A 1 154 ? 11.752 -7.274 4.885 1.00 96.12 154 TYR A N 1
ATOM 1186 C CA . TYR A 1 154 ? 13.010 -7.695 5.498 1.00 96.12 154 TYR A CA 1
ATOM 1187 C C . TYR A 1 154 ? 12.797 -7.829 7.012 1.00 96.12 154 TYR A C 1
ATOM 1189 O O . TYR A 1 154 ? 13.088 -6.922 7.790 1.00 96.12 154 TYR A O 1
ATOM 1197 N N . GLY A 1 155 ? 12.180 -8.940 7.422 1.00 93.19 155 GLY A N 1
ATOM 1198 C CA . GLY A 1 155 ? 11.898 -9.250 8.826 1.00 93.19 155 GLY A CA 1
ATOM 1199 C C . GLY A 1 155 ? 12.727 -10.426 9.338 1.00 93.19 155 GLY A C 1
ATOM 1200 O O . GLY A 1 155 ? 13.866 -10.629 8.931 1.00 93.19 155 GLY A O 1
ATOM 1201 N N . SER A 1 156 ? 12.125 -11.256 10.196 1.00 92.19 156 SER A N 1
ATOM 1202 C CA . SER A 1 156 ? 12.732 -12.525 10.641 1.00 92.19 156 SER A CA 1
ATOM 1203 C C . SER A 1 156 ? 13.050 -13.479 9.484 1.00 92.19 156 SER A C 1
ATOM 1205 O O . SER A 1 156 ? 13.962 -14.295 9.571 1.00 92.19 156 SER A O 1
ATOM 1207 N N . SER A 1 157 ? 12.292 -13.364 8.396 1.00 93.38 157 SER A N 1
ATOM 1208 C CA . SER A 1 157 ? 12.601 -13.925 7.089 1.00 93.38 157 SER A CA 1
ATOM 1209 C C . SER A 1 157 ? 12.327 -12.865 6.026 1.00 93.38 157 SER A C 1
ATOM 1211 O O . SER A 1 157 ? 11.502 -11.967 6.226 1.00 93.38 157 SER A 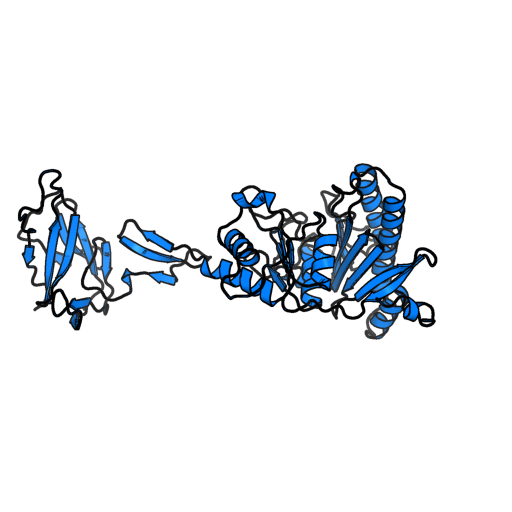O 1
ATOM 1213 N N . CYS A 1 158 ? 13.019 -12.967 4.893 1.00 96.88 158 CYS A N 1
ATOM 1214 C CA . CYS A 1 158 ? 12.784 -12.090 3.757 1.00 96.88 158 CYS A CA 1
ATOM 1215 C C . CYS A 1 158 ? 11.619 -12.638 2.927 1.00 96.88 158 CYS A C 1
ATOM 1217 O O . CYS A 1 158 ? 11.702 -13.748 2.400 1.00 96.88 158 CYS A O 1
ATOM 1219 N N . THR A 1 159 ? 10.519 -11.888 2.855 1.00 98.00 159 THR A N 1
ATOM 1220 C CA . THR A 1 159 ? 9.278 -12.329 2.203 1.00 98.00 159 THR A CA 1
ATOM 1221 C C . THR A 1 159 ? 8.845 -11.334 1.138 1.00 98.00 159 THR A C 1
ATOM 1223 O O . THR A 1 159 ? 8.587 -10.174 1.441 1.00 98.00 159 THR A O 1
ATOM 1226 N N . LEU A 1 160 ? 8.712 -11.802 -0.098 1.00 98.69 160 LEU A N 1
ATOM 1227 C CA . LEU A 1 160 ? 8.191 -11.048 -1.231 1.00 98.69 160 LEU A CA 1
ATOM 1228 C C . LEU A 1 160 ? 6.715 -11.388 -1.435 1.00 98.69 160 LEU A C 1
ATOM 1230 O O . LEU A 1 160 ? 6.366 -12.549 -1.628 1.00 98.69 160 LEU A O 1
ATOM 1234 N N . VAL A 1 161 ? 5.847 -10.382 -1.419 1.00 98.75 161 VAL A N 1
ATOM 1235 C CA . VAL A 1 161 ? 4.420 -10.516 -1.723 1.00 98.75 161 VAL A CA 1
ATOM 1236 C C . VAL A 1 161 ? 4.126 -9.807 -3.034 1.00 98.75 161 VAL A C 1
ATOM 1238 O O . VAL A 1 161 ? 4.542 -8.669 -3.238 1.00 98.75 161 VAL A O 1
ATOM 1241 N N . LEU A 1 162 ? 3.417 -10.489 -3.930 1.00 98.38 162 LEU A N 1
ATOM 1242 C CA . LEU A 1 162 ? 3.182 -10.041 -5.297 1.00 98.38 162 LEU A CA 1
ATOM 1243 C C . LEU A 1 162 ? 1.737 -10.306 -5.724 1.00 98.38 162 LEU A C 1
ATOM 1245 O O . LEU A 1 162 ? 1.184 -11.381 -5.483 1.00 98.38 162 LEU A O 1
ATOM 1249 N N . SER A 1 163 ? 1.170 -9.352 -6.458 1.00 97.62 163 SER A N 1
ATOM 1250 C CA . SER A 1 163 ? -0.008 -9.559 -7.295 1.00 97.62 163 SER A CA 1
ATOM 1251 C C . SER A 1 163 ? 0.247 -9.047 -8.708 1.00 97.62 163 SER A C 1
ATOM 1253 O O . SER A 1 163 ? 0.744 -7.940 -8.891 1.00 97.62 163 SER A O 1
ATOM 1255 N N . THR A 1 164 ? -0.149 -9.835 -9.705 1.00 92.94 164 THR A N 1
ATOM 1256 C CA . THR A 1 164 ? -0.164 -9.475 -11.136 1.00 92.94 164 THR A CA 1
ATOM 1257 C C . THR A 1 164 ? -1.591 -9.236 -11.642 1.00 92.94 164 THR A C 1
ATOM 1259 O O . THR A 1 164 ? -1.892 -9.417 -12.818 1.00 92.94 164 THR A O 1
ATOM 1262 N N . GLY A 1 165 ? -2.512 -8.895 -10.732 1.00 85.88 165 GLY A N 1
ATOM 1263 C CA . GLY A 1 165 ? -3.919 -8.631 -11.035 1.00 85.88 165 GLY A CA 1
ATOM 1264 C C . GLY A 1 165 ? -4.880 -9.770 -10.685 1.00 85.88 165 GLY A C 1
ATOM 1265 O O . GLY A 1 165 ? -6.055 -9.485 -10.449 1.00 85.88 165 GLY A O 1
ATOM 1266 N N . ASN A 1 166 ? -4.396 -11.010 -10.559 1.00 86.31 166 ASN A N 1
ATOM 1267 C CA . ASN A 1 166 ? -5.197 -12.182 -10.188 1.00 86.31 166 ASN A CA 1
ATOM 1268 C C . ASN A 1 166 ? -4.631 -12.857 -8.932 1.00 86.31 166 ASN A C 1
ATOM 1270 O O . ASN A 1 166 ? -3.644 -13.587 -8.998 1.00 86.31 166 ASN A O 1
ATOM 1274 N N . GLY A 1 167 ? -5.275 -12.612 -7.789 1.00 93.56 167 GLY A N 1
ATOM 1275 C CA . GLY A 1 167 ? -4.838 -13.136 -6.495 1.00 93.56 167 GLY A CA 1
ATOM 1276 C C . GLY A 1 167 ? -3.562 -12.476 -5.969 1.00 93.56 167 GLY A C 1
ATOM 1277 O O . GLY A 1 167 ? -3.003 -11.560 -6.580 1.00 93.56 167 GLY A O 1
ATOM 1278 N N . VAL A 1 168 ? -3.122 -12.929 -4.800 1.00 98.44 168 VAL A N 1
ATOM 1279 C CA . VAL A 1 168 ? -1.931 -12.431 -4.103 1.00 98.44 168 VAL A CA 1
ATOM 1280 C C . VAL A 1 168 ? -1.115 -13.631 -3.654 1.00 98.44 168 VAL A C 1
ATOM 1282 O O . VAL A 1 168 ? -1.669 -14.571 -3.099 1.00 98.44 168 VAL A O 1
ATOM 1285 N N . ASN A 1 169 ? 0.192 -13.622 -3.892 1.00 98.38 169 ASN A N 1
ATOM 1286 C CA . ASN A 1 169 ? 1.064 -14.743 -3.554 1.00 98.38 169 ASN A CA 1
ATOM 1287 C C . ASN A 1 169 ? 2.272 -14.250 -2.758 1.00 98.38 169 ASN A C 1
ATOM 1289 O O . ASN A 1 169 ? 2.844 -13.209 -3.081 1.00 98.38 169 ASN A O 1
ATOM 1293 N N . GLY A 1 170 ? 2.646 -14.998 -1.723 1.00 98.25 170 GLY A N 1
ATOM 1294 C CA . GLY A 1 170 ? 3.807 -14.735 -0.880 1.00 98.25 170 GLY A CA 1
ATOM 1295 C C . GLY A 1 170 ? 4.906 -15.773 -1.085 1.00 98.25 170 GLY A C 1
ATOM 1296 O O . GLY A 1 170 ? 4.656 -16.981 -1.083 1.00 98.25 170 GLY A O 1
ATOM 1297 N N . PHE A 1 171 ? 6.131 -15.287 -1.228 1.00 98.31 171 PHE A N 1
ATOM 1298 C CA . PHE A 1 171 ? 7.332 -16.076 -1.438 1.00 98.31 171 PHE A CA 1
ATOM 1299 C C . PHE A 1 171 ? 8.345 -15.760 -0.346 1.00 98.31 171 PHE A C 1
ATOM 1301 O O . PHE A 1 171 ? 8.586 -14.593 -0.051 1.00 98.31 171 PHE A O 1
ATOM 1308 N N . THR A 1 172 ? 8.985 -16.774 0.216 1.00 98.06 172 THR A N 1
ATOM 1309 C CA . THR A 1 172 ? 10.033 -16.600 1.227 1.00 98.06 172 THR A CA 1
ATOM 1310 C C . THR A 1 172 ? 11.389 -16.892 0.600 1.00 98.06 172 THR A C 1
ATOM 1312 O O . THR A 1 172 ? 11.538 -17.873 -0.128 1.00 98.06 172 THR A O 1
ATOM 1315 N N . LEU A 1 173 ? 12.368 -16.021 0.841 1.00 97.50 173 LEU A N 1
ATOM 1316 C CA . LEU A 1 173 ? 13.739 -16.205 0.382 1.00 97.50 173 LEU A CA 1
ATOM 1317 C C . LEU A 1 173 ? 14.387 -17.345 1.166 1.00 97.50 173 LEU A C 1
ATOM 1319 O O . LEU A 1 173 ? 14.511 -17.256 2.387 1.00 97.50 173 LEU A O 1
ATOM 1323 N N . ASP A 1 174 ? 14.845 -18.370 0.457 1.00 95.50 174 ASP A N 1
ATOM 1324 C CA . ASP A 1 174 ? 15.798 -19.347 0.968 1.00 95.50 174 ASP A CA 1
ATOM 1325 C C . ASP A 1 174 ? 17.218 -18.785 0.764 1.00 95.50 174 ASP A C 1
ATOM 1327 O O . ASP A 1 174 ? 17.661 -18.658 -0.384 1.00 95.50 174 ASP A O 1
ATOM 1331 N N . PRO A 1 175 ? 17.955 -18.423 1.833 1.00 91.62 175 PRO A N 1
ATOM 1332 C CA . PRO A 1 175 ? 19.289 -17.843 1.696 1.00 91.62 175 PRO A CA 1
ATOM 1333 C C . PRO A 1 175 ? 20.343 -18.835 1.191 1.00 91.62 175 PRO A C 1
ATOM 1335 O O . PRO A 1 175 ? 21.354 -18.407 0.642 1.00 91.62 175 PRO A O 1
ATOM 1338 N N . SER A 1 176 ? 20.136 -20.143 1.382 1.00 92.00 176 SER A N 1
ATOM 1339 C CA . SER A 1 176 ? 21.059 -21.187 0.922 1.00 92.00 176 SER A CA 1
ATOM 1340 C C . SER A 1 176 ? 20.945 -21.419 -0.581 1.00 92.00 176 SER A C 1
ATOM 1342 O O . SER A 1 176 ? 21.957 -21.633 -1.244 1.00 92.00 176 SER A O 1
ATOM 1344 N N . LEU A 1 177 ? 19.729 -21.337 -1.125 1.00 92.31 177 LEU A N 1
ATOM 1345 C CA . LEU A 1 177 ? 19.482 -21.422 -2.569 1.00 92.31 177 LEU A CA 1
ATOM 1346 C C . LEU A 1 177 ? 19.604 -20.063 -3.269 1.00 92.31 177 LEU A C 1
ATOM 1348 O O . LEU A 1 177 ? 19.800 -20.004 -4.481 1.00 92.31 177 LEU A O 1
ATOM 1352 N N . GLY A 1 178 ? 19.459 -18.971 -2.518 1.00 93.56 178 GLY A N 1
ATOM 1353 C CA . GLY A 1 178 ? 19.366 -17.624 -3.065 1.00 93.56 178 GLY A CA 1
ATOM 1354 C C . GLY A 1 178 ? 18.086 -17.404 -3.870 1.00 93.56 178 GLY A C 1
ATOM 1355 O O . GLY A 1 178 ? 18.087 -16.561 -4.766 1.00 93.56 178 GLY A O 1
ATOM 1356 N N . GLU A 1 179 ? 17.004 -18.140 -3.585 1.00 95.56 179 GLU A N 1
ATOM 1357 C CA . GLU A 1 179 ? 15.752 -18.100 -4.350 1.00 95.56 179 GLU A CA 1
ATOM 1358 C C . GLU A 1 179 ? 14.513 -17.854 -3.495 1.00 95.56 179 GLU A C 1
ATOM 1360 O O . GLU A 1 179 ? 14.397 -18.336 -2.372 1.00 95.56 179 GLU A O 1
ATOM 1365 N N . PHE A 1 180 ? 13.558 -17.109 -4.055 1.00 97.81 180 PHE A N 1
ATOM 1366 C CA . PHE A 1 180 ? 12.241 -16.923 -3.451 1.00 97.81 180 PHE A CA 1
ATOM 1367 C C . PHE A 1 180 ? 11.352 -18.120 -3.788 1.00 97.81 180 PHE A C 1
ATOM 1369 O O . PHE A 1 180 ? 11.046 -18.358 -4.961 1.00 97.81 180 PHE A O 1
ATOM 1376 N N . ILE A 1 181 ? 10.928 -18.852 -2.762 1.00 97.38 181 ILE A N 1
ATOM 1377 C CA . ILE A 1 181 ? 10.085 -20.045 -2.868 1.00 97.38 181 ILE A CA 1
ATOM 1378 C C . ILE A 1 181 ? 8.658 -19.692 -2.461 1.00 97.38 181 ILE A C 1
ATOM 1380 O O . ILE A 1 181 ? 8.450 -19.011 -1.461 1.00 97.38 181 ILE A O 1
ATOM 1384 N N . LEU A 1 182 ? 7.666 -20.149 -3.226 1.00 96.88 182 LEU A N 1
ATOM 1385 C CA . LEU A 1 182 ? 6.253 -19.933 -2.919 1.00 96.88 182 LEU A CA 1
ATOM 1386 C C . LEU A 1 182 ? 5.884 -20.625 -1.601 1.00 96.88 182 LEU A C 1
ATOM 1388 O O . LEU A 1 182 ? 5.849 -21.853 -1.523 1.00 96.88 182 LEU A O 1
ATOM 1392 N N . THR A 1 183 ? 5.566 -19.827 -0.587 1.00 96.50 183 THR A N 1
ATOM 1393 C CA . THR A 1 183 ? 5.193 -20.301 0.755 1.00 96.50 183 THR A CA 1
ATOM 1394 C C . THR A 1 183 ? 3.741 -19.989 1.099 1.00 96.50 183 THR A C 1
ATOM 1396 O O . THR A 1 183 ? 3.134 -20.705 1.890 1.00 96.50 183 THR A O 1
ATOM 1399 N N . HIS A 1 184 ? 3.155 -18.969 0.465 1.00 96.06 184 HIS A N 1
ATOM 1400 C CA . HIS A 1 184 ? 1.791 -18.508 0.723 1.00 96.06 184 HIS A CA 1
ATOM 1401 C C . HIS A 1 184 ? 1.029 -18.325 -0.605 1.00 96.06 184 HIS A C 1
ATOM 1403 O O . HIS A 1 184 ? 0.969 -17.209 -1.127 1.00 96.06 184 HIS A O 1
ATOM 1409 N N . PRO A 1 185 ? 0.493 -19.404 -1.202 1.00 96.00 185 PRO A N 1
ATOM 1410 C CA . PRO A 1 185 ? -0.316 -19.308 -2.416 1.00 96.00 185 PRO A CA 1
ATOM 1411 C C . PRO A 1 185 ? -1.695 -18.693 -2.135 1.00 96.00 185 PRO A C 1
ATOM 1413 O O . PRO A 1 185 ? -2.295 -18.993 -1.107 1.00 96.00 185 PRO A O 1
ATOM 1416 N N . ASP A 1 186 ? -2.193 -17.874 -3.069 1.00 96.31 186 ASP A N 1
ATOM 1417 C CA . ASP A 1 186 ? -3.537 -17.260 -3.068 1.00 96.31 186 ASP A CA 1
ATOM 1418 C C . ASP A 1 186 ? -3.992 -16.710 -1.702 1.00 96.31 186 ASP A C 1
ATOM 1420 O O . ASP A 1 186 ? -5.021 -17.093 -1.146 1.00 96.31 186 ASP A O 1
ATOM 1424 N N . ILE A 1 187 ? -3.200 -15.793 -1.148 1.00 98.44 187 ILE A N 1
ATOM 1425 C CA . ILE A 1 187 ? -3.483 -15.130 0.122 1.00 98.44 187 ILE A CA 1
ATOM 1426 C C . ILE A 1 187 ? -4.853 -14.444 0.057 1.00 98.44 187 ILE A C 1
ATOM 1428 O O . ILE A 1 187 ? -5.098 -13.588 -0.800 1.00 98.44 187 ILE A O 1
ATOM 1432 N N . LYS A 1 188 ? -5.719 -14.787 1.016 1.00 98.38 188 LYS A N 1
ATOM 1433 C CA . LYS A 1 188 ? -6.988 -14.106 1.286 1.00 98.38 188 LYS A CA 1
ATOM 1434 C C . LYS A 1 188 ? -6.943 -13.458 2.654 1.00 98.38 188 LYS A C 1
ATOM 1436 O O . LYS A 1 188 ? -6.608 -14.112 3.641 1.00 98.38 188 LYS A O 1
ATOM 1441 N N . ILE A 1 189 ? -7.302 -12.183 2.705 1.00 98.44 189 ILE A N 1
ATOM 1442 C CA . ILE A 1 189 ? -7.439 -11.480 3.975 1.00 98.44 189 ILE A CA 1
ATOM 1443 C C . ILE A 1 189 ? -8.740 -11.927 4.661 1.00 98.44 189 ILE A C 1
ATOM 1445 O O . ILE A 1 189 ? -9.761 -12.066 3.985 1.00 98.44 189 ILE A O 1
ATOM 1449 N N . PRO A 1 190 ? -8.747 -12.153 5.986 1.00 98.44 190 PRO A N 1
ATOM 1450 C CA . PRO A 1 190 ? -9.985 -12.405 6.718 1.00 98.44 190 PRO A CA 1
ATOM 1451 C C . PRO A 1 190 ? -10.996 -11.263 6.539 1.00 98.44 190 PRO A C 1
ATOM 1453 O O . PRO A 1 190 ? -10.612 -10.094 6.591 1.00 98.44 190 PRO A O 1
ATOM 1456 N N . GLU A 1 191 ? -12.286 -11.581 6.397 1.00 97.44 191 GLU A N 1
ATOM 1457 C CA . GLU A 1 191 ? -13.358 -10.580 6.218 1.00 97.44 191 GLU A CA 1
ATOM 1458 C C . GLU A 1 191 ? -13.448 -9.592 7.389 1.00 97.44 191 GLU A C 1
ATOM 1460 O O . GLU A 1 191 ? -13.688 -8.403 7.178 1.00 97.44 191 GLU A O 1
ATOM 1465 N N . LYS A 1 192 ? -13.161 -10.069 8.609 1.00 97.06 192 LYS A N 1
ATOM 1466 C CA . LYS A 1 192 ? -13.141 -9.285 9.847 1.00 97.06 192 LYS A CA 1
ATOM 1467 C C . LYS A 1 192 ? -11.972 -9.691 10.738 1.00 97.06 192 LYS A C 1
ATOM 1469 O O . LYS A 1 192 ? -11.748 -10.880 10.968 1.00 97.06 192 LYS A O 1
ATOM 1474 N N . GLY A 1 193 ? -11.239 -8.718 11.279 1.00 95.62 193 GLY A N 1
ATOM 1475 C CA . GLY A 1 193 ? -10.069 -8.982 12.110 1.00 95.62 193 GLY A CA 1
ATOM 1476 C C . GLY A 1 193 ? -10.204 -8.590 13.573 1.00 95.62 193 GLY A C 1
ATOM 1477 O O . GLY A 1 193 ? -11.094 -7.857 14.003 1.00 95.62 193 GLY A O 1
ATOM 1478 N N . LYS A 1 194 ? -9.239 -9.071 14.360 1.00 97.19 194 LYS A N 1
ATOM 1479 C CA . LYS A 1 194 ? -9.137 -8.826 15.811 1.00 97.19 194 LYS A CA 1
ATOM 1480 C C . LYS A 1 194 ? -8.053 -7.809 16.168 1.00 97.19 194 LYS A C 1
ATOM 1482 O O . LYS A 1 194 ? -7.728 -7.650 17.342 1.00 97.19 194 LYS A O 1
ATOM 1487 N N . ILE A 1 195 ? -7.454 -7.163 15.169 1.00 98.62 195 ILE A N 1
ATOM 1488 C CA . ILE A 1 195 ? -6.310 -6.263 15.325 1.00 98.62 195 ILE A CA 1
ATOM 1489 C C . ILE A 1 195 ? -6.654 -4.909 14.713 1.00 98.62 195 ILE A C 1
ATOM 1491 O O . ILE A 1 195 ? -7.278 -4.840 13.657 1.00 98.62 195 ILE A O 1
ATOM 1495 N N . TYR A 1 196 ? -6.220 -3.837 15.365 1.00 98.56 196 TYR A N 1
ATOM 1496 C CA . TYR A 1 196 ? -6.151 -2.518 14.750 1.00 98.56 196 TYR A CA 1
ATOM 1497 C C . TYR A 1 196 ? -4.724 -1.975 14.874 1.00 98.56 196 TYR A C 1
ATOM 1499 O O . TYR A 1 196 ? -4.023 -2.221 15.860 1.00 98.56 196 TYR A O 1
ATOM 1507 N N . SER A 1 197 ? -4.282 -1.268 13.842 1.00 98.75 197 SER A N 1
ATOM 1508 C CA . SER A 1 197 ? -2.926 -0.757 13.705 1.00 98.75 197 SER A CA 1
ATOM 1509 C C . SER A 1 197 ? -2.959 0.713 13.337 1.00 98.75 197 SER A C 1
ATOM 1511 O O . SER A 1 197 ? -3.400 1.082 12.252 1.00 98.75 197 SER A O 1
ATOM 1513 N N . VAL A 1 198 ? -2.547 1.557 14.281 1.00 98.25 198 VAL A N 1
ATOM 1514 C CA . VAL A 1 198 ? -2.522 3.014 14.137 1.00 98.25 198 VAL A CA 1
ATOM 1515 C C . VAL A 1 198 ? -1.552 3.614 15.156 1.00 98.25 198 VAL A C 1
ATOM 1517 O O . VAL A 1 198 ? -1.411 3.097 16.267 1.00 98.25 198 VAL A O 1
ATOM 1520 N N . ASN A 1 199 ? -0.915 4.737 14.819 1.00 97.56 199 ASN A N 1
ATOM 1521 C CA . ASN A 1 199 ? -0.098 5.487 15.773 1.00 97.56 199 ASN A CA 1
ATOM 1522 C C . ASN A 1 199 ? -0.970 6.315 16.729 1.00 97.56 199 ASN A C 1
ATOM 1524 O O . ASN A 1 199 ? -1.281 7.479 16.456 1.00 97.56 199 ASN A O 1
ATOM 1528 N N . GLU A 1 200 ? -1.317 5.732 17.874 1.00 97.81 200 GLU A N 1
ATOM 1529 C CA . GLU A 1 200 ? -2.123 6.378 18.918 1.00 97.81 200 GLU A CA 1
ATOM 1530 C C . GLU A 1 200 ? -1.502 7.645 19.530 1.00 97.81 200 GLU A C 1
ATOM 1532 O O . GLU A 1 200 ? -2.222 8.467 20.096 1.00 97.81 200 GLU A O 1
ATOM 1537 N N . GLY A 1 201 ? -0.200 7.888 19.347 1.00 96.50 201 GLY A N 1
ATOM 1538 C CA . GLY A 1 201 ? 0.436 9.148 19.750 1.00 96.50 201 GLY A CA 1
ATOM 1539 C C . GLY A 1 201 ? -0.155 10.382 19.051 1.00 96.50 201 GLY A C 1
ATOM 1540 O O . GLY A 1 201 ? -0.037 11.504 19.550 1.00 96.50 201 GLY A O 1
ATOM 1541 N N . ASN A 1 202 ? -0.847 10.185 17.923 1.00 95.44 202 ASN A N 1
ATOM 1542 C CA . ASN A 1 202 ? -1.536 11.245 17.189 1.00 95.44 202 ASN A CA 1
ATOM 1543 C C . ASN A 1 202 ? -3.007 11.428 17.597 1.00 95.44 202 ASN A C 1
ATOM 1545 O O . ASN A 1 202 ? -3.670 12.285 17.016 1.00 95.44 202 ASN A O 1
ATOM 1549 N N . ALA A 1 203 ? -3.508 10.707 18.611 1.00 94.75 203 ALA A N 1
ATOM 1550 C CA . ALA A 1 203 ? -4.929 10.684 18.976 1.00 94.75 203 ALA A CA 1
ATOM 1551 C C . ALA A 1 203 ? -5.568 12.070 19.146 1.00 94.75 203 ALA A C 1
ATOM 1553 O O . ALA A 1 203 ? -6.668 12.320 18.662 1.00 94.75 203 ALA A O 1
ATOM 1554 N N . LYS A 1 204 ? -4.841 13.016 19.753 1.00 94.50 204 LYS A N 1
ATOM 1555 C CA . LYS A 1 204 ? -5.305 14.403 19.954 1.00 94.50 204 LYS A CA 1
ATOM 1556 C C . LYS A 1 204 ? -5.555 15.196 18.658 1.00 94.50 204 LYS A C 1
ATOM 1558 O O . LYS A 1 204 ? -6.175 16.260 18.696 1.00 94.50 204 LYS A O 1
ATOM 1563 N N . ASN A 1 205 ? -5.006 14.734 17.535 1.00 93.62 205 ASN A N 1
ATOM 1564 C CA . ASN A 1 205 ? -5.051 15.415 16.242 1.00 93.62 205 ASN A CA 1
ATOM 1565 C C . ASN A 1 205 ? -6.022 14.757 15.253 1.00 93.62 205 ASN A C 1
ATOM 1567 O O . ASN A 1 205 ? -6.212 15.313 14.172 1.00 93.62 205 ASN A O 1
ATOM 1571 N N . TRP A 1 206 ? -6.587 13.595 15.584 1.00 93.50 206 TRP A N 1
ATOM 1572 C CA . TRP A 1 206 ? -7.506 12.885 14.700 1.00 93.50 206 TRP A CA 1
ATOM 1573 C C . TRP A 1 206 ? -8.854 13.591 14.577 1.00 93.50 206 TRP A C 1
ATOM 1575 O O . TRP A 1 206 ? -9.266 14.359 15.450 1.00 93.50 206 TRP A O 1
ATOM 1585 N N . ASP A 1 207 ? -9.554 13.286 13.488 1.00 91.56 207 ASP A N 1
ATOM 1586 C CA . ASP A 1 207 ? -10.967 13.614 13.358 1.00 91.56 207 ASP A CA 1
ATOM 1587 C C . ASP A 1 207 ? -11.841 12.754 14.294 1.00 91.56 207 ASP A C 1
ATOM 1589 O O . ASP A 1 207 ? -11.436 11.691 14.781 1.00 91.56 207 ASP A O 1
ATOM 1593 N N . ALA A 1 208 ? -13.058 13.235 14.562 1.00 91.38 208 ALA A N 1
ATOM 1594 C CA . ALA A 1 208 ? -13.989 12.563 15.465 1.00 91.38 208 ALA A CA 1
ATOM 1595 C C . ALA A 1 208 ? -14.367 11.137 15.004 1.00 91.38 208 ALA A C 1
ATOM 1597 O O . ALA A 1 208 ? -14.367 10.242 15.852 1.00 91.38 208 ALA A O 1
ATOM 1598 N N . PRO A 1 209 ? -14.630 10.864 13.706 1.00 92.62 209 PRO A N 1
ATOM 1599 C CA . PRO A 1 209 ? -14.907 9.504 13.236 1.00 92.62 209 PRO A CA 1
ATOM 1600 C C . PRO A 1 209 ? -13.775 8.513 13.513 1.00 92.62 209 PRO A C 1
ATOM 1602 O O . PRO A 1 209 ? -14.027 7.399 13.969 1.00 92.62 209 PRO A O 1
ATOM 1605 N N . THR A 1 210 ? -12.526 8.922 13.279 1.00 94.75 210 THR A N 1
ATOM 1606 C CA . THR A 1 210 ? -11.348 8.083 13.521 1.00 94.75 210 THR A CA 1
ATOM 1607 C C . THR A 1 210 ? -11.198 7.800 15.010 1.00 94.75 210 THR A C 1
ATOM 1609 O O . THR A 1 210 ? -11.067 6.641 15.397 1.00 94.75 210 THR A O 1
ATOM 1612 N N . ALA A 1 211 ? -11.290 8.830 15.857 1.00 95.25 211 ALA A N 1
ATOM 1613 C CA . ALA A 1 211 ? -11.231 8.659 17.308 1.00 95.25 211 ALA A CA 1
ATOM 1614 C C . ALA A 1 211 ? -12.331 7.710 17.819 1.00 95.25 211 ALA A C 1
ATOM 1616 O O . ALA A 1 211 ? -12.052 6.811 18.612 1.00 95.25 211 ALA A O 1
ATOM 1617 N N . LYS A 1 212 ? -13.555 7.847 17.296 1.00 93.94 212 LYS A N 1
ATOM 1618 C CA . LYS A 1 212 ? -14.704 7.001 17.639 1.00 93.94 212 LYS A CA 1
ATOM 1619 C C . LYS A 1 212 ? -14.522 5.543 17.209 1.00 93.94 212 LYS A C 1
ATOM 1621 O O . LYS A 1 212 ? -14.894 4.642 17.957 1.00 93.94 212 LYS A O 1
ATOM 1626 N N . TYR A 1 213 ? -13.934 5.285 16.039 1.00 96.19 213 TYR A N 1
ATOM 1627 C CA . TYR A 1 213 ? -13.613 3.916 15.620 1.00 96.19 213 TYR A CA 1
ATOM 1628 C C . TYR A 1 213 ? -12.594 3.262 16.565 1.00 96.19 213 TYR A C 1
ATOM 1630 O O . TYR A 1 213 ? -12.782 2.121 16.988 1.00 96.19 213 TYR A O 1
ATOM 1638 N N . ILE A 1 214 ? -11.542 3.992 16.950 1.00 97.44 214 ILE A N 1
ATOM 1639 C CA . ILE A 1 214 ? -10.526 3.485 17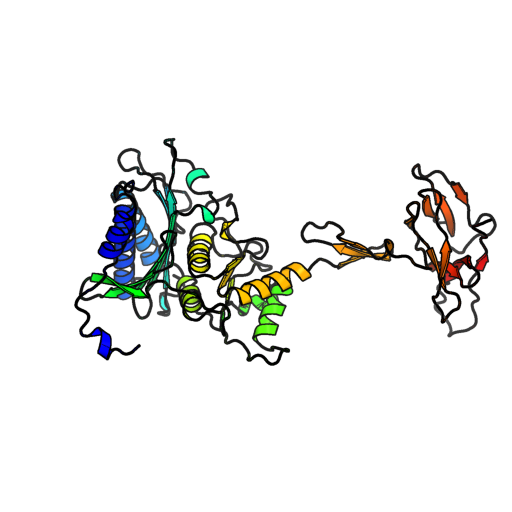.884 1.00 97.44 214 ILE A CA 1
ATOM 1640 C C . ILE A 1 214 ? -11.117 3.247 19.278 1.00 97.44 214 ILE A C 1
ATOM 1642 O O . ILE A 1 214 ? -10.822 2.229 19.903 1.00 97.44 214 ILE A O 1
ATOM 1646 N N . GLU A 1 215 ? -11.996 4.128 19.756 1.00 96.06 215 GLU A N 1
ATOM 1647 C CA . GLU A 1 215 ? -12.742 3.906 20.997 1.00 96.06 215 GLU A CA 1
ATOM 1648 C C . GLU A 1 215 ? -13.588 2.628 20.919 1.00 96.06 215 GLU A C 1
ATOM 1650 O O . GLU A 1 215 ? -13.511 1.797 21.823 1.00 96.06 215 GLU A O 1
ATOM 1655 N N . LYS A 1 216 ? -14.315 2.414 19.812 1.00 95.56 216 LYS A N 1
ATOM 1656 C CA . LYS A 1 216 ? -15.097 1.189 19.576 1.00 95.56 216 LYS A CA 1
ATOM 1657 C C . LYS A 1 216 ? -14.217 -0.065 19.581 1.00 95.56 216 LYS A C 1
ATOM 1659 O O . LYS A 1 216 ? -14.622 -1.081 20.135 1.00 95.56 216 LYS A O 1
ATOM 1664 N N . CYS A 1 217 ? -13.013 0.002 19.011 1.00 97.00 217 CYS A N 1
ATOM 1665 C CA . CYS A 1 217 ? -12.063 -1.114 19.025 1.00 97.00 217 CYS A CA 1
ATOM 1666 C C . CYS A 1 217 ? -11.636 -1.501 20.450 1.00 97.00 217 CYS A C 1
ATOM 1668 O O . CYS A 1 217 ? -11.454 -2.684 20.735 1.00 97.00 217 CYS A O 1
ATOM 1670 N N . LYS A 1 218 ? -11.473 -0.516 21.340 1.00 97.12 218 LYS A N 1
ATOM 1671 C CA . LYS A 1 218 ? -11.041 -0.723 22.732 1.00 97.12 218 LYS A CA 1
ATOM 1672 C C . LYS A 1 218 ? -12.183 -1.122 23.658 1.00 97.12 218 LYS A C 1
ATOM 1674 O O . LYS A 1 218 ? -12.003 -1.988 24.511 1.00 97.12 218 LYS A O 1
ATOM 1679 N N . PHE A 1 219 ? -13.335 -0.480 23.491 1.00 95.88 219 PHE A N 1
ATOM 1680 C CA . PHE A 1 219 ? -14.496 -0.581 24.371 1.00 95.88 219 PHE A CA 1
ATOM 1681 C C . PHE A 1 219 ? -15.763 -0.904 23.561 1.00 95.88 219 PHE A C 1
ATOM 1683 O O . PHE A 1 219 ? -16.674 -0.072 23.464 1.00 95.88 219 PHE A O 1
ATOM 1690 N N . PRO A 1 220 ? -15.831 -2.095 22.941 1.00 93.75 220 PRO A N 1
ATOM 1691 C CA . PRO A 1 220 ? -17.006 -2.513 22.186 1.00 93.75 220 PRO A CA 1
ATOM 1692 C C . PRO A 1 220 ? -18.252 -2.564 23.082 1.00 93.75 220 PRO A C 1
ATOM 1694 O O . PRO A 1 220 ? -18.208 -3.037 24.217 1.00 93.75 220 PRO A O 1
ATOM 1697 N N . LYS A 1 221 ? -19.383 -2.065 22.565 1.00 89.62 221 LYS A N 1
ATOM 1698 C CA . LYS A 1 221 ? -20.678 -2.009 23.279 1.00 89.62 221 LYS A CA 1
ATOM 1699 C C . LYS A 1 221 ? -21.663 -3.100 22.856 1.00 89.62 221 LYS A C 1
ATOM 1701 O O . LYS A 1 221 ? -22.700 -3.264 23.483 1.00 89.62 221 LYS A O 1
ATOM 1706 N N . ASP A 1 222 ? -21.344 -3.824 21.791 1.00 87.88 222 ASP A N 1
ATOM 1707 C CA . ASP A 1 222 ? -22.151 -4.895 21.198 1.00 87.88 222 ASP A CA 1
ATOM 1708 C C . ASP A 1 222 ? -21.832 -6.283 21.785 1.00 87.88 222 ASP A C 1
ATOM 1710 O O . ASP A 1 222 ? -22.329 -7.295 21.297 1.00 87.88 222 ASP A O 1
ATOM 1714 N N . GLY A 1 223 ? -20.997 -6.342 22.828 1.00 88.44 223 GLY A N 1
ATOM 1715 C CA . GLY A 1 223 ? -20.559 -7.588 23.460 1.00 88.44 223 GLY A CA 1
ATOM 1716 C C . GLY A 1 223 ? -19.442 -8.320 22.710 1.00 88.44 223 GLY A C 1
ATOM 1717 O O . GLY A 1 223 ? -19.005 -9.375 23.171 1.00 88.44 223 GLY A O 1
ATOM 1718 N N . SER A 1 224 ? -18.949 -7.781 21.588 1.00 90.19 224 SER A N 1
ATOM 1719 C CA . SER A 1 224 ? -17.763 -8.319 20.916 1.00 90.19 224 SER A CA 1
ATOM 1720 C C . SER A 1 224 ? -16.498 -8.119 21.770 1.00 90.19 224 SER A C 1
ATOM 1722 O O . SER A 1 224 ? -16.453 -7.220 22.612 1.00 90.19 224 SER A O 1
ATOM 1724 N N . PRO A 1 225 ? -15.457 -8.961 21.621 1.00 93.88 225 PRO A N 1
ATOM 1725 C CA . PRO A 1 225 ? -14.196 -8.752 22.325 1.00 93.88 225 PRO A CA 1
ATOM 1726 C C . PRO A 1 225 ? -13.468 -7.513 21.791 1.00 93.88 225 PRO A C 1
ATOM 1728 O O . PRO A 1 225 ? -13.555 -7.189 20.605 1.00 93.88 225 PRO A O 1
ATOM 1731 N N . SER A 1 226 ? -12.691 -6.855 22.653 1.00 97.12 226 SER A N 1
ATOM 1732 C CA . SER A 1 226 ? -11.830 -5.752 22.227 1.00 97.12 226 SER A CA 1
ATOM 1733 C C . SER A 1 226 ? -10.791 -6.218 21.204 1.00 97.12 226 SER A C 1
ATOM 1735 O O . SER A 1 226 ? -10.294 -7.351 21.236 1.00 97.12 226 SER A O 1
ATOM 1737 N N . LYS A 1 227 ? -10.445 -5.326 20.275 1.00 97.94 227 LYS A N 1
ATOM 1738 C CA . LYS A 1 227 ? -9.377 -5.568 19.306 1.00 97.94 227 LYS A CA 1
ATOM 1739 C C . LYS A 1 227 ? -8.017 -5.276 19.933 1.00 97.94 227 LYS A C 1
ATOM 1741 O O . LYS A 1 227 ? -7.852 -4.346 20.717 1.00 97.94 227 LYS A O 1
ATOM 1746 N N . SER A 1 228 ? -7.014 -6.056 19.548 1.00 98.25 228 SER A N 1
ATOM 1747 C CA . SER A 1 228 ? -5.627 -5.851 19.964 1.00 98.25 228 SER A CA 1
ATOM 1748 C C . SER A 1 228 ? -4.966 -4.730 19.163 1.00 98.25 228 SER A C 1
ATOM 1750 O O . SER A 1 228 ? -4.976 -4.760 17.934 1.00 98.25 228 SER A O 1
ATOM 1752 N N . LEU A 1 229 ? -4.303 -3.797 19.848 1.00 98.38 229 LEU A N 1
ATOM 1753 C CA . LEU A 1 229 ? -3.409 -2.837 19.202 1.00 98.38 229 LEU A CA 1
ATOM 1754 C C . LEU A 1 229 ? -2.119 -3.537 18.759 1.00 98.38 229 LEU A C 1
ATOM 1756 O O . LEU A 1 229 ? -1.450 -4.195 19.564 1.00 98.38 229 LEU A O 1
ATOM 1760 N N . ARG A 1 230 ? -1.734 -3.365 17.496 1.00 98.50 230 ARG A N 1
ATOM 1761 C CA . ARG A 1 230 ? -0.388 -3.682 16.997 1.00 98.50 230 ARG A CA 1
ATOM 1762 C C . ARG A 1 230 ? 0.068 -2.568 16.073 1.00 98.50 230 ARG A C 1
ATOM 1764 O O . ARG A 1 230 ? -0.588 -2.316 15.074 1.00 98.50 230 ARG A O 1
ATOM 1771 N N . TYR A 1 231 ? 1.177 -1.917 16.384 1.00 97.88 231 TYR A N 1
ATOM 1772 C CA . TYR A 1 231 ? 1.751 -0.881 15.531 1.00 97.88 231 TYR A CA 1
ATOM 1773 C C . TYR A 1 231 ? 3.266 -1.036 15.556 1.00 97.88 231 TYR A C 1
ATOM 1775 O O . TYR A 1 231 ? 3.893 -0.762 16.577 1.00 97.88 231 TYR A O 1
ATOM 1783 N N . ILE A 1 232 ? 3.816 -1.574 14.469 1.00 97.06 232 ILE A N 1
ATOM 1784 C CA . ILE A 1 232 ? 5.249 -1.841 14.318 1.00 97.06 232 ILE A CA 1
ATOM 1785 C C . ILE A 1 232 ? 5.973 -0.544 13.960 1.00 97.06 232 ILE A C 1
ATOM 1787 O O . ILE A 1 232 ? 7.065 -0.301 14.462 1.00 97.06 232 ILE A O 1
ATOM 1791 N N . GLY A 1 233 ? 5.348 0.306 13.140 1.00 94.75 233 GLY A N 1
ATOM 1792 C CA . GLY A 1 233 ? 5.946 1.565 12.694 1.00 94.75 233 GLY A CA 1
ATOM 1793 C C . GLY A 1 233 ? 6.710 1.471 11.370 1.00 94.75 233 GLY A C 1
ATOM 1794 O O . GLY A 1 233 ? 7.340 2.450 10.985 1.00 94.75 233 GLY A O 1
ATOM 1795 N N . SER A 1 234 ? 6.614 0.337 10.669 1.00 95.69 234 SER A N 1
ATOM 1796 C CA . SER A 1 234 ? 6.915 0.184 9.236 1.00 95.69 234 SER A CA 1
ATOM 1797 C C . SER A 1 234 ? 5.622 -0.213 8.531 1.00 95.69 234 SER A C 1
ATOM 1799 O O . SER A 1 234 ? 4.926 -1.131 8.988 1.00 95.69 234 SER A O 1
ATOM 1801 N N . MET A 1 235 ? 5.293 0.475 7.434 1.00 97.25 235 MET A N 1
ATOM 1802 C CA . MET A 1 235 ? 4.063 0.210 6.694 1.00 97.25 235 MET A CA 1
ATOM 1803 C C . MET A 1 235 ? 4.056 -1.226 6.174 1.00 97.25 235 MET A C 1
ATOM 1805 O O . MET A 1 235 ? 3.071 -1.934 6.372 1.00 97.25 235 MET A O 1
ATOM 1809 N N . VAL A 1 236 ? 5.159 -1.686 5.579 1.00 97.94 236 VAL A N 1
ATOM 1810 C CA . VAL A 1 236 ? 5.289 -3.049 5.051 1.00 97.94 236 VAL A CA 1
ATOM 1811 C C . VAL A 1 236 ? 4.984 -4.088 6.127 1.00 97.94 236 VAL A C 1
ATOM 1813 O O . VAL A 1 236 ? 4.184 -4.996 5.897 1.00 97.94 236 VAL A O 1
ATOM 1816 N N . ALA A 1 237 ? 5.560 -3.946 7.322 1.00 97.81 237 ALA A N 1
ATOM 1817 C CA . ALA A 1 237 ? 5.381 -4.917 8.397 1.00 97.81 237 ALA A CA 1
ATOM 1818 C C . ALA A 1 237 ? 3.946 -4.919 8.960 1.00 97.81 237 ALA A C 1
ATOM 1820 O O . ALA A 1 237 ? 3.353 -5.979 9.200 1.00 97.81 237 ALA A O 1
ATOM 1821 N N . ASP A 1 238 ? 3.359 -3.735 9.161 1.00 98.50 238 ASP A N 1
ATOM 1822 C CA . ASP A 1 238 ? 1.989 -3.610 9.656 1.00 98.50 238 ASP A CA 1
ATOM 1823 C C . ASP A 1 238 ? 0.952 -4.096 8.627 1.00 98.50 238 ASP A C 1
ATOM 1825 O O . ASP A 1 238 ? -0.005 -4.789 8.998 1.00 98.50 238 ASP A O 1
ATOM 1829 N N . VAL A 1 239 ? 1.159 -3.809 7.338 1.00 98.62 239 VAL A N 1
ATOM 1830 C CA . VAL A 1 239 ? 0.292 -4.278 6.248 1.00 98.62 239 VAL A CA 1
ATOM 1831 C C . VAL A 1 239 ? 0.454 -5.778 6.015 1.00 98.62 239 VAL A C 1
ATOM 1833 O O . VAL A 1 239 ? -0.556 -6.458 5.864 1.00 98.62 239 VAL A O 1
ATOM 1836 N N . HIS A 1 240 ? 1.669 -6.332 6.070 1.00 98.62 240 HIS A N 1
ATOM 1837 C CA . HIS A 1 240 ? 1.891 -7.776 5.936 1.00 98.62 240 HIS A CA 1
ATOM 1838 C C . HIS A 1 240 ? 1.134 -8.572 7.003 1.00 98.62 240 HIS A C 1
ATOM 1840 O O . HIS A 1 240 ? 0.412 -9.522 6.695 1.00 98.62 240 HIS A O 1
ATOM 1846 N N . ARG A 1 241 ? 1.209 -8.130 8.265 1.00 98.56 241 ARG A N 1
ATOM 1847 C CA . ARG A 1 241 ? 0.414 -8.722 9.347 1.00 98.56 241 ARG A CA 1
ATOM 1848 C C . ARG A 1 241 ? -1.086 -8.573 9.090 1.00 98.56 241 ARG A C 1
ATOM 1850 O O . ARG A 1 241 ? -1.829 -9.521 9.314 1.00 98.56 241 ARG A O 1
ATOM 1857 N N . THR A 1 242 ? -1.531 -7.397 8.648 1.00 98.75 242 THR A N 1
ATOM 1858 C CA . THR A 1 242 ? -2.951 -7.134 8.356 1.00 98.75 242 THR A CA 1
ATOM 1859 C C . THR A 1 242 ? -3.463 -8.040 7.237 1.00 98.75 242 THR A C 1
ATOM 1861 O O . THR A 1 242 ? -4.555 -8.585 7.344 1.00 98.75 242 THR A O 1
ATOM 1864 N N . LEU A 1 243 ? -2.652 -8.269 6.205 1.00 98.44 243 LEU A N 1
ATOM 1865 C CA . LEU A 1 243 ? -2.967 -9.141 5.079 1.00 98.44 243 LEU A CA 1
ATOM 1866 C C . LEU A 1 243 ? -3.175 -10.601 5.516 1.00 98.44 243 LEU A C 1
ATOM 1868 O O . LEU A 1 243 ? -4.103 -11.245 5.039 1.00 98.44 243 LEU A O 1
ATOM 1872 N N . LEU A 1 244 ? -2.344 -11.113 6.431 1.00 98.12 244 LEU A N 1
ATOM 1873 C CA . LEU A 1 244 ? -2.415 -12.509 6.884 1.00 98.12 244 LEU A CA 1
ATOM 1874 C C . LEU A 1 244 ? -3.400 -12.740 8.037 1.00 98.12 244 LEU A C 1
ATOM 1876 O O . LEU A 1 244 ? -4.055 -13.777 8.092 1.00 98.12 244 LEU A O 1
ATOM 1880 N N . TYR A 1 245 ? -3.486 -11.812 8.992 1.00 98.31 245 TYR A N 1
ATOM 1881 C CA . TYR A 1 245 ? -4.269 -11.991 10.225 1.00 98.31 245 TYR A CA 1
ATOM 1882 C C . TYR A 1 245 ? -5.589 -11.220 10.231 1.00 98.31 245 TYR A C 1
ATOM 1884 O O . TYR A 1 245 ? -6.391 -11.379 11.155 1.00 98.31 245 TYR A O 1
ATOM 1892 N N . GLY A 1 246 ? -5.823 -10.397 9.211 1.00 98.31 246 GLY A N 1
ATOM 1893 C CA . GLY A 1 246 ? -6.951 -9.483 9.157 1.00 98.31 246 GLY A CA 1
ATOM 1894 C C . GLY A 1 246 ? -6.818 -8.329 10.148 1.00 98.31 246 GLY A C 1
ATOM 1895 O O . GLY A 1 246 ? -5.883 -8.234 10.951 1.00 98.31 246 GLY A O 1
ATOM 1896 N N . GLY A 1 247 ? -7.805 -7.447 10.109 1.00 98.31 247 GLY A N 1
ATOM 1897 C CA . GLY A 1 247 ? -7.895 -6.257 10.941 1.00 98.31 247 GLY A CA 1
ATOM 1898 C C . GLY A 1 247 ? -7.714 -5.006 10.107 1.00 98.31 247 GLY A C 1
ATOM 1899 O O . GLY A 1 247 ? -7.940 -5.020 8.899 1.00 98.31 247 GLY A O 1
ATOM 1900 N N . THR A 1 248 ? -7.286 -3.921 10.746 1.00 98.62 248 THR A N 1
ATOM 1901 C CA . THR A 1 248 ? -7.086 -2.638 10.063 1.00 98.62 248 THR A CA 1
ATOM 1902 C C . THR A 1 248 ? -5.684 -2.098 10.252 1.00 98.62 248 THR A C 1
ATOM 1904 O O . THR A 1 248 ? -5.162 -2.090 11.366 1.00 98.62 248 THR A O 1
ATOM 1907 N N . PHE A 1 249 ? -5.121 -1.551 9.180 1.00 98.75 249 PHE A N 1
ATOM 1908 C CA . PHE A 1 249 ? -4.033 -0.585 9.221 1.00 98.75 249 PHE A CA 1
ATOM 1909 C C . PHE A 1 249 ? -4.565 0.795 8.844 1.00 98.75 249 PHE A C 1
ATOM 1911 O O . PHE A 1 249 ? -5.323 0.954 7.885 1.00 98.75 249 PHE A O 1
ATOM 1918 N N . MET A 1 250 ? -4.201 1.794 9.641 1.00 98.38 250 MET A N 1
ATOM 1919 C CA . MET A 1 250 ? -4.720 3.147 9.528 1.00 98.38 250 MET A CA 1
ATOM 1920 C C . MET A 1 250 ? -3.579 4.152 9.650 1.00 98.38 250 MET A C 1
ATOM 1922 O O . MET A 1 250 ? -2.869 4.199 10.656 1.00 98.38 250 MET A O 1
ATOM 1926 N N . TYR A 1 251 ? -3.481 5.022 8.653 1.00 98.06 251 TYR A N 1
ATOM 1927 C CA . TYR A 1 251 ? -2.694 6.246 8.691 1.00 98.06 251 TYR A CA 1
ATOM 1928 C C . TYR A 1 251 ? -3.619 7.419 8.329 1.00 98.06 251 TYR A C 1
ATOM 1930 O O . TYR A 1 251 ? -3.620 7.893 7.190 1.00 98.06 251 TYR A O 1
ATOM 1938 N N . PRO A 1 252 ? -4.491 7.840 9.266 1.00 97.06 252 PRO A N 1
ATOM 1939 C CA . PRO A 1 252 ? -5.494 8.864 9.005 1.00 97.06 252 PRO A CA 1
ATOM 1940 C C . PRO A 1 252 ? -4.847 10.229 8.746 1.00 97.06 252 PRO A C 1
ATOM 1942 O O . PRO A 1 252 ? -3.706 10.489 9.135 1.00 97.06 252 PRO A O 1
ATOM 1945 N N . ALA A 1 253 ? -5.619 11.131 8.142 1.00 95.00 253 ALA A N 1
ATOM 1946 C CA . ALA A 1 253 ? -5.291 12.547 8.149 1.00 95.00 253 ALA A CA 1
ATOM 1947 C C . ALA A 1 253 ? -5.379 13.073 9.586 1.00 95.00 253 ALA A C 1
ATOM 1949 O O . ALA A 1 253 ? -6.185 12.601 10.393 1.00 95.00 253 ALA A O 1
ATOM 1950 N N . ASP A 1 254 ? -4.558 14.066 9.902 1.00 91.56 254 ASP A N 1
ATOM 1951 C CA . ASP A 1 254 ? -4.597 14.726 11.199 1.00 91.56 254 ASP A CA 1
ATOM 1952 C C . ASP A 1 254 ? -4.376 16.237 11.056 1.00 91.56 254 ASP A C 1
ATOM 1954 O O . ASP A 1 254 ? -4.035 16.736 9.982 1.00 91.56 254 ASP A O 1
ATOM 1958 N N . LYS A 1 255 ? -4.568 16.990 12.145 1.00 89.38 255 LYS A N 1
ATOM 1959 C CA . LYS A 1 255 ? -4.402 18.457 12.147 1.00 89.38 255 LYS A CA 1
ATOM 1960 C C . LYS A 1 255 ? -3.031 18.943 11.649 1.00 89.38 255 LYS A C 1
ATOM 1962 O O . LYS A 1 255 ? -2.936 20.070 11.177 1.00 89.38 255 LYS A O 1
ATOM 1967 N N . LYS A 1 256 ? -1.967 18.143 11.786 1.00 91.25 256 LYS A N 1
ATOM 1968 C CA . LYS A 1 256 ? -0.611 18.490 11.324 1.00 91.25 256 LYS A CA 1
ATOM 1969 C C . LYS A 1 256 ? -0.371 18.059 9.879 1.00 91.25 256 LYS A C 1
ATOM 1971 O O . LYS A 1 256 ? 0.438 18.664 9.189 1.00 91.25 256 LYS A O 1
ATOM 1976 N N . SER A 1 257 ? -1.005 16.973 9.454 1.00 92.75 257 SER A N 1
ATOM 1977 C CA . SER A 1 257 ? -0.870 16.345 8.140 1.00 92.75 257 SER A CA 1
ATOM 1978 C C . SER A 1 257 ? -2.269 16.130 7.547 1.00 92.75 257 SER A C 1
ATOM 1980 O O . SER A 1 257 ? -2.760 14.998 7.519 1.00 92.75 257 SER A O 1
ATOM 1982 N N . PRO A 1 258 ? -2.941 17.206 7.087 1.00 92.88 258 PRO A N 1
ATOM 1983 C CA . PRO A 1 258 ? -4.335 17.140 6.634 1.00 92.88 258 PRO A CA 1
ATOM 1984 C C . PRO A 1 258 ? -4.517 16.282 5.375 1.00 92.88 258 PRO A C 1
ATOM 1986 O O . PRO A 1 258 ? -5.589 15.724 5.161 1.00 92.88 258 PRO A O 1
ATOM 1989 N N . ASN A 1 259 ? -3.456 16.120 4.582 1.00 93.75 259 ASN A N 1
ATOM 1990 C CA . ASN A 1 259 ? -3.421 15.240 3.411 1.00 93.75 259 ASN A CA 1
ATOM 1991 C C . ASN A 1 259 ? -2.757 13.885 3.722 1.00 93.75 259 ASN A C 1
ATOM 1993 O O . ASN A 1 259 ? -2.315 13.193 2.816 1.00 93.75 259 ASN A O 1
ATOM 1997 N N . GLY A 1 260 ? -2.653 13.498 4.997 1.00 94.62 260 GLY A N 1
ATOM 1998 C CA . GLY A 1 260 ? -1.921 12.299 5.409 1.00 94.62 260 GLY A CA 1
ATOM 1999 C C . GLY A 1 260 ? -0.403 12.438 5.249 1.00 94.62 260 GLY A C 1
ATOM 2000 O O . GLY A 1 260 ?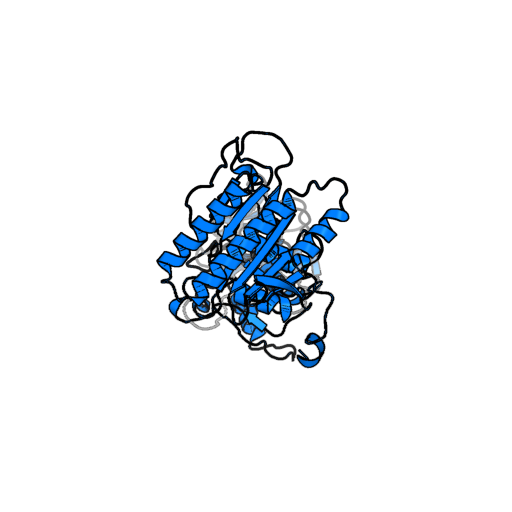 0.123 13.521 4.973 1.00 94.62 260 GLY A O 1
ATOM 2001 N N . LYS A 1 261 ? 0.314 11.334 5.483 1.00 95.38 261 LYS A N 1
ATOM 2002 C CA . LYS A 1 261 ? 1.787 11.295 5.421 1.00 95.38 261 LYS A CA 1
ATOM 2003 C C . LYS A 1 261 ? 2.349 10.353 4.365 1.00 95.38 261 LYS A C 1
ATOM 2005 O O . LYS A 1 261 ? 3.412 10.654 3.834 1.00 95.38 261 LYS A O 1
ATOM 2010 N N . LEU A 1 262 ? 1.648 9.259 4.085 1.00 97.19 262 LEU A N 1
ATOM 2011 C CA . LEU A 1 262 ? 2.089 8.246 3.132 1.00 97.19 262 LEU A CA 1
ATOM 2012 C C . LEU A 1 262 ? 1.892 8.756 1.707 1.00 97.19 262 LEU A C 1
ATOM 2014 O O . LEU A 1 262 ? 0.932 9.485 1.437 1.00 97.19 262 LEU A O 1
ATOM 2018 N N . ARG A 1 263 ? 2.795 8.392 0.803 1.00 98.25 263 ARG A N 1
ATOM 2019 C CA . ARG A 1 263 ? 2.789 8.828 -0.588 1.00 98.25 263 ARG A CA 1
ATOM 2020 C C . ARG A 1 263 ? 1.935 7.912 -1.445 1.00 98.25 263 ARG A C 1
ATOM 2022 O O . ARG A 1 263 ? 1.896 6.692 -1.300 1.00 98.25 263 ARG A O 1
ATOM 2029 N N . VAL A 1 264 ? 1.211 8.539 -2.355 1.00 98.50 264 VAL A N 1
ATOM 2030 C CA . VAL A 1 264 ? 0.159 7.905 -3.137 1.00 98.50 264 VAL A CA 1
ATOM 2031 C C . VAL A 1 264 ? 0.724 6.819 -4.046 1.00 98.50 264 VAL A C 1
ATOM 2033 O O . VAL A 1 264 ? 0.265 5.680 -3.987 1.00 98.50 264 VAL A O 1
ATOM 2036 N N . LEU A 1 265 ? 1.731 7.162 -4.854 1.00 98.50 265 LEU A N 1
ATOM 2037 C CA . LEU A 1 265 ? 2.197 6.304 -5.942 1.00 98.50 265 LEU A CA 1
ATOM 2038 C C . LEU A 1 265 ? 2.904 5.035 -5.466 1.00 98.50 265 LEU A C 1
ATOM 2040 O O . LEU A 1 265 ? 2.651 3.971 -6.020 1.00 98.50 265 LEU A O 1
ATOM 2044 N N . TYR A 1 266 ? 3.769 5.139 -4.461 1.00 98.31 266 TYR A N 1
ATOM 2045 C CA . TYR A 1 266 ? 4.684 4.058 -4.084 1.00 98.31 266 TYR A CA 1
ATOM 2046 C C . TYR A 1 266 ? 4.457 3.486 -2.678 1.00 98.31 266 TYR A C 1
ATOM 2048 O O . TYR A 1 266 ? 5.065 2.477 -2.353 1.00 98.31 266 TYR A O 1
ATOM 2056 N N . GLU A 1 267 ? 3.523 4.026 -1.885 1.00 98.56 267 GLU A N 1
ATOM 2057 C CA . GLU A 1 267 ? 3.111 3.428 -0.600 1.00 98.56 267 GLU A CA 1
ATOM 2058 C C . GLU A 1 267 ? 1.623 3.038 -0.627 1.00 98.56 267 GLU A C 1
ATOM 2060 O O . GLU A 1 267 ? 1.260 1.864 -0.512 1.00 98.56 267 GLU A O 1
ATOM 2065 N N . VAL A 1 268 ? 0.732 4.017 -0.832 1.00 98.62 268 VAL A N 1
ATOM 2066 C CA . VAL A 1 268 ? -0.723 3.817 -0.717 1.00 98.62 268 VAL A CA 1
ATOM 2067 C C . VAL A 1 268 ? -1.257 2.910 -1.822 1.00 98.62 268 VAL A C 1
ATOM 2069 O O . VAL A 1 268 ? -1.975 1.954 -1.521 1.00 98.62 268 VAL A O 1
ATOM 2072 N N . PHE A 1 269 ? -0.938 3.183 -3.090 1.00 98.81 269 PHE A N 1
ATOM 2073 C CA . PHE A 1 269 ? -1.462 2.405 -4.213 1.00 98.81 269 PHE A CA 1
ATOM 2074 C C . PHE A 1 269 ? -1.002 0.946 -4.201 1.00 98.81 269 PHE A C 1
ATOM 2076 O O . PHE A 1 269 ? -1.888 0.085 -4.234 1.00 98.81 269 PHE A O 1
ATOM 2083 N N . PRO A 1 270 ? 0.303 0.615 -4.099 1.00 98.81 270 PRO A N 1
ATOM 2084 C CA . PRO A 1 270 ? 0.741 -0.778 -4.128 1.00 98.81 270 PRO A CA 1
ATOM 2085 C C . PRO A 1 270 ? 0.115 -1.618 -3.012 1.00 98.81 270 PRO A C 1
ATOM 2087 O O . PRO A 1 270 ? -0.395 -2.711 -3.260 1.00 98.81 270 PRO A O 1
ATOM 2090 N N . MET A 1 271 ? 0.062 -1.073 -1.793 1.00 98.75 271 MET A N 1
ATOM 2091 C CA . MET A 1 271 ? -0.521 -1.762 -0.641 1.00 98.75 271 MET A CA 1
ATOM 2092 C C . MET A 1 271 ? -2.036 -1.931 -0.778 1.00 98.75 271 MET A C 1
ATOM 2094 O O . MET A 1 271 ? -2.568 -3.006 -0.504 1.00 98.75 271 MET A O 1
ATOM 2098 N N . SER A 1 272 ? -2.733 -0.902 -1.265 1.00 98.75 272 SER A N 1
ATOM 2099 C CA . SER A 1 272 ? -4.174 -0.969 -1.532 1.00 98.75 272 SER A CA 1
ATOM 2100 C C . SER A 1 272 ? -4.506 -2.008 -2.604 1.00 98.75 272 SER A C 1
ATOM 2102 O O . SER A 1 272 ? -5.466 -2.759 -2.454 1.00 98.75 272 SER A O 1
ATOM 2104 N N . PHE A 1 273 ? -3.689 -2.095 -3.657 1.00 98.81 273 PHE A N 1
ATOM 2105 C CA . PHE A 1 273 ? -3.858 -3.076 -4.726 1.00 98.81 273 PHE A CA 1
ATOM 2106 C C . PHE A 1 273 ? -3.760 -4.501 -4.189 1.00 98.81 273 PHE A C 1
ATOM 2108 O O . PHE A 1 273 ? -4.644 -5.312 -4.448 1.00 98.81 273 PHE A O 1
ATOM 2115 N N . LEU A 1 274 ? -2.739 -4.799 -3.384 1.00 98.81 274 LEU A N 1
ATOM 2116 C CA . LEU A 1 274 ? -2.589 -6.115 -2.761 1.00 98.81 274 LEU A CA 1
ATOM 2117 C C . LEU A 1 274 ? -3.774 -6.455 -1.852 1.00 98.81 274 LEU A C 1
ATOM 2119 O O . LEU A 1 274 ? -4.323 -7.550 -1.939 1.00 98.81 274 LEU A O 1
ATOM 2123 N N . ILE A 1 275 ? -4.199 -5.515 -1.009 1.00 98.75 275 ILE A N 1
ATOM 2124 C CA . ILE A 1 275 ? -5.293 -5.736 -0.057 1.00 98.75 275 ILE A CA 1
ATOM 2125 C C . ILE A 1 275 ? -6.609 -6.020 -0.780 1.00 98.75 275 ILE A C 1
ATOM 2127 O O . ILE A 1 275 ? -7.287 -6.989 -0.446 1.00 98.75 275 ILE A O 1
ATOM 2131 N N . GLU A 1 276 ? -6.949 -5.243 -1.808 1.00 98.62 276 GLU A N 1
ATOM 2132 C CA . GLU A 1 276 ? -8.163 -5.486 -2.592 1.00 98.62 276 GLU A CA 1
ATOM 2133 C C . GLU A 1 276 ? -8.099 -6.810 -3.367 1.00 98.62 276 GLU A C 1
ATOM 2135 O O . GLU A 1 276 ? -9.084 -7.547 -3.417 1.00 98.62 276 GLU A O 1
ATOM 2140 N N . LYS A 1 277 ? -6.934 -7.177 -3.922 1.00 98.38 277 LYS A N 1
ATOM 2141 C CA . LYS A 1 277 ? -6.749 -8.470 -4.609 1.00 98.38 277 LYS A CA 1
ATOM 2142 C C . LYS A 1 277 ? -6.801 -9.672 -3.664 1.00 98.38 277 LYS A C 1
ATOM 2144 O O . LYS A 1 277 ? -7.098 -10.780 -4.116 1.00 98.38 277 LYS A O 1
ATOM 2149 N N . ALA A 1 278 ? -6.567 -9.457 -2.372 1.00 98.50 278 ALA A N 1
ATOM 2150 C CA . ALA A 1 278 ? -6.751 -10.452 -1.323 1.00 98.50 278 ALA A CA 1
ATOM 2151 C C . ALA A 1 278 ? -8.190 -10.508 -0.770 1.00 98.50 278 ALA A C 1
ATOM 2153 O O . ALA A 1 278 ? -8.463 -11.359 0.073 1.00 98.50 278 ALA A O 1
ATOM 2154 N N . GLY A 1 279 ? -9.106 -9.646 -1.234 1.00 98.19 279 GLY A N 1
ATOM 2155 C CA . GLY A 1 279 ? -10.506 -9.591 -0.782 1.00 98.19 279 GLY A CA 1
ATOM 2156 C C . GLY A 1 279 ? -10.800 -8.548 0.304 1.00 98.19 279 GLY A C 1
ATOM 2157 O O . GLY A 1 279 ? -11.898 -8.526 0.853 1.00 98.19 279 GLY A O 1
ATOM 2158 N N . GLY A 1 280 ? -9.837 -7.687 0.629 1.00 98.50 280 GLY A N 1
ATOM 2159 C CA . GLY A 1 280 ? -10.007 -6.589 1.578 1.00 98.50 280 GLY A CA 1
ATOM 2160 C C . GLY A 1 280 ? -10.466 -5.299 0.910 1.00 98.50 280 GLY A C 1
ATOM 2161 O O . GLY A 1 280 ? -10.902 -5.278 -0.241 1.00 98.50 280 GLY A O 1
ATOM 2162 N N . GLN A 1 281 ? -10.325 -4.191 1.632 1.00 98.38 281 GLN A N 1
ATOM 2163 C CA . GLN A 1 281 ? -10.622 -2.859 1.114 1.00 98.38 281 GLN A CA 1
ATOM 2164 C C . GLN A 1 281 ? -9.551 -1.842 1.493 1.00 98.38 281 GLN A C 1
ATOM 2166 O O . GLN A 1 281 ? -8.877 -1.979 2.515 1.00 98.38 281 GLN A O 1
ATOM 2171 N N . ALA A 1 282 ? -9.453 -0.781 0.690 1.00 98.44 282 ALA A N 1
ATOM 2172 C CA . ALA A 1 282 ? -8.638 0.388 0.979 1.00 98.44 282 ALA A CA 1
ATOM 2173 C C . ALA A 1 282 ? -9.389 1.695 0.672 1.00 98.44 282 ALA A C 1
ATOM 2175 O O . ALA A 1 282 ? -10.035 1.860 -0.366 1.00 98.44 282 ALA A O 1
ATOM 2176 N N . PHE A 1 283 ? -9.299 2.650 1.592 1.00 96.75 283 PHE A N 1
ATOM 2177 C CA . PHE A 1 283 ? -10.087 3.878 1.614 1.00 96.75 283 PHE A CA 1
ATOM 2178 C C . PHE A 1 283 ? -9.225 5.062 2.059 1.00 96.75 283 PHE A C 1
ATOM 2180 O O . PHE A 1 283 ? -8.433 4.939 2.987 1.00 96.75 283 PHE A O 1
ATOM 2187 N N . THR A 1 284 ? -9.403 6.234 1.449 1.00 96.25 284 THR A N 1
ATOM 2188 C CA . THR A 1 284 ? -8.652 7.460 1.796 1.00 96.25 284 THR A CA 1
ATOM 2189 C C . THR A 1 284 ? -9.320 8.283 2.899 1.00 96.25 284 THR A C 1
ATOM 2191 O O . THR A 1 284 ? -8.950 9.416 3.175 1.00 96.25 284 THR A O 1
ATOM 2194 N N . GLY A 1 285 ? -10.398 7.794 3.506 1.00 92.56 285 GLY A N 1
ATOM 2195 C CA . GLY A 1 285 ? -11.252 8.640 4.342 1.00 92.56 285 GLY A CA 1
ATOM 2196 C C . GLY A 1 285 ? -12.283 9.446 3.544 1.00 92.56 285 GLY A C 1
ATOM 2197 O O . GLY A 1 285 ? -13.205 9.975 4.158 1.00 92.56 285 GLY A O 1
ATOM 2198 N N . LYS A 1 286 ? -12.157 9.512 2.208 1.00 91.06 286 LYS A N 1
ATOM 2199 C CA . LYS A 1 286 ? -13.111 10.181 1.304 1.00 91.06 286 LYS A CA 1
ATOM 2200 C C . LYS A 1 286 ? -13.597 9.283 0.168 1.00 91.06 286 LYS A C 1
ATOM 2202 O O . LYS A 1 286 ? -14.784 9.257 -0.121 1.00 91.06 286 LYS A O 1
ATOM 2207 N N . GLN A 1 287 ? -12.694 8.532 -0.459 1.00 95.00 287 GLN A N 1
ATOM 2208 C CA . GLN A 1 287 ? -13.000 7.661 -1.598 1.00 95.00 287 GLN A CA 1
ATOM 2209 C C . GLN A 1 287 ? -12.160 6.381 -1.564 1.00 95.00 287 GLN A C 1
ATOM 2211 O O . GLN A 1 287 ? -11.233 6.260 -0.759 1.00 95.00 287 GLN A O 1
ATOM 2216 N N . ARG A 1 288 ? -12.477 5.415 -2.431 1.00 97.81 288 ARG A N 1
ATOM 2217 C CA . ARG A 1 288 ? -11.649 4.216 -2.621 1.00 97.81 288 ARG A CA 1
ATOM 2218 C C . ARG A 1 288 ? -10.226 4.619 -3.018 1.00 97.81 288 ARG A C 1
ATOM 2220 O O . ARG A 1 288 ? -10.042 5.479 -3.876 1.00 97.81 288 ARG A O 1
ATOM 2227 N N . ALA A 1 289 ? -9.226 3.998 -2.391 1.00 98.25 289 ALA A N 1
ATOM 2228 C CA . ALA A 1 289 ? -7.828 4.394 -2.561 1.00 98.25 289 ALA A CA 1
ATOM 2229 C C . ALA A 1 289 ? -7.360 4.295 -4.019 1.00 98.25 289 ALA A C 1
ATOM 2231 O O . ALA A 1 289 ? -6.778 5.242 -4.531 1.00 98.25 289 ALA A O 1
ATOM 2232 N N . LEU A 1 290 ? -7.688 3.206 -4.718 1.00 98.44 290 LEU A N 1
ATOM 2233 C CA . LEU A 1 290 ? -7.257 2.974 -6.103 1.00 98.44 290 LEU A CA 1
ATOM 2234 C C . LEU A 1 290 ? -7.973 3.834 -7.160 1.00 98.44 290 LEU A C 1
ATOM 2236 O O . LEU A 1 290 ? -7.580 3.796 -8.326 1.00 98.44 290 LEU A O 1
ATOM 2240 N N . ASP A 1 291 ? -9.016 4.577 -6.778 1.00 98.44 291 ASP A N 1
ATOM 2241 C CA . ASP A 1 291 ? -9.735 5.498 -7.667 1.00 98.44 291 ASP A CA 1
ATOM 2242 C C . ASP A 1 291 ? -9.208 6.941 -7.593 1.00 98.44 291 ASP A C 1
ATOM 2244 O O . ASP A 1 291 ? -9.554 7.757 -8.445 1.00 98.44 291 ASP A O 1
ATOM 2248 N N . LEU A 1 292 ? -8.346 7.252 -6.616 1.00 97.62 292 LEU A N 1
ATOM 2249 C CA . LEU A 1 292 ? -7.663 8.542 -6.528 1.00 97.62 292 LEU A CA 1
ATOM 2250 C C . LEU A 1 292 ? -6.811 8.770 -7.786 1.00 97.62 292 LEU A C 1
ATOM 2252 O O . LEU A 1 292 ? -6.042 7.895 -8.172 1.00 97.62 292 LEU A O 1
ATOM 2256 N N . VAL A 1 293 ? -6.919 9.951 -8.395 1.00 97.62 293 VAL A N 1
ATOM 2257 C CA . VAL A 1 293 ? -6.060 10.375 -9.509 1.00 97.62 293 VAL A CA 1
ATOM 2258 C C . VAL A 1 293 ? -5.009 11.338 -8.950 1.00 97.62 293 VAL A C 1
ATOM 2260 O O . VAL A 1 293 ? -5.388 12.425 -8.510 1.00 97.62 293 VAL A O 1
ATOM 2263 N N . PRO A 1 294 ? -3.723 10.950 -8.904 1.00 97.12 294 PRO A N 1
ATOM 2264 C CA . PRO A 1 294 ? -2.672 11.805 -8.373 1.00 97.12 294 PRO A CA 1
ATOM 2265 C C . PRO A 1 294 ? -2.363 12.955 -9.335 1.00 97.12 294 PRO A C 1
ATOM 2267 O O . PRO A 1 294 ? -2.389 12.803 -10.551 1.00 97.12 294 PRO A O 1
ATOM 2270 N N . THR A 1 295 ? -2.016 14.105 -8.771 1.00 96.81 295 THR A N 1
ATOM 2271 C CA . THR A 1 295 ? -1.603 15.314 -9.502 1.00 96.81 295 THR A CA 1
ATOM 2272 C C . THR A 1 295 ? -0.098 15.561 -9.426 1.00 96.81 295 THR A C 1
ATOM 2274 O O . THR A 1 295 ? 0.441 16.358 -10.192 1.00 96.81 295 THR A O 1
ATOM 2277 N N . LYS A 1 296 ? 0.589 14.906 -8.481 1.00 97.69 296 LYS A N 1
ATOM 2278 C CA . LYS A 1 296 ? 2.034 15.021 -8.248 1.00 97.69 296 LYS A CA 1
ATOM 2279 C C . LYS A 1 296 ? 2.623 13.665 -7.882 1.00 97.69 296 LYS A C 1
ATOM 2281 O O . LYS A 1 296 ? 1.973 12.868 -7.208 1.00 97.69 296 LYS A O 1
ATOM 2286 N N . ILE A 1 297 ? 3.882 13.442 -8.251 1.00 97.62 297 ILE A N 1
ATOM 2287 C CA . ILE A 1 297 ? 4.565 12.163 -8.008 1.00 97.62 297 ILE A CA 1
ATOM 2288 C C . ILE A 1 297 ? 4.780 11.864 -6.512 1.00 97.62 297 ILE A C 1
ATOM 2290 O O . ILE A 1 297 ? 4.669 10.715 -6.093 1.00 97.62 297 ILE A O 1
ATOM 2294 N N . HIS A 1 298 ? 4.953 12.901 -5.687 1.00 97.94 298 HIS A N 1
ATOM 2295 C CA . HIS A 1 298 ? 5.065 12.792 -4.224 1.00 97.94 298 HIS A CA 1
ATOM 2296 C C . HIS A 1 298 ? 3.790 13.244 -3.492 1.00 97.94 298 HIS A C 1
ATOM 2298 O O . HIS A 1 298 ? 3.847 13.744 -2.364 1.00 97.94 298 HIS A O 1
ATOM 2304 N N . GLU A 1 299 ? 2.620 13.128 -4.134 1.00 97.75 299 GLU A N 1
ATOM 2305 C CA . GLU A 1 299 ? 1.345 13.425 -3.478 1.00 97.75 299 GLU A CA 1
ATOM 2306 C C . GLU A 1 299 ? 1.135 12.503 -2.273 1.00 97.75 299 GLU A C 1
ATOM 2308 O O . GLU A 1 299 ? 1.447 11.314 -2.321 1.00 97.75 299 GLU A O 1
ATOM 2313 N N . ARG A 1 300 ? 0.608 13.055 -1.177 1.00 97.94 300 ARG A N 1
ATOM 2314 C CA . ARG A 1 300 ? 0.322 12.311 0.052 1.00 97.94 300 ARG A CA 1
ATOM 2315 C C . ARG A 1 300 ? -1.161 12.025 0.179 1.00 97.94 300 ARG A C 1
ATOM 2317 O O . ARG A 1 300 ? -1.987 12.820 -0.268 1.00 97.94 300 ARG A O 1
ATOM 2324 N N . SER A 1 301 ? -1.488 10.913 0.828 1.00 97.88 301 SER A N 1
ATOM 2325 C CA . SER A 1 301 ? -2.867 10.583 1.158 1.00 97.88 301 SER A CA 1
ATOM 2326 C C . SER A 1 301 ? -2.982 9.927 2.533 1.00 97.88 301 SER A C 1
ATOM 2328 O O . SER A 1 301 ? -2.104 9.159 2.941 1.00 97.88 301 SER A O 1
ATOM 2330 N N . PRO A 1 302 ? -4.062 10.204 3.280 1.00 97.94 302 PRO A N 1
ATOM 2331 C CA . PRO A 1 302 ? -4.487 9.309 4.346 1.00 97.94 302 PRO A CA 1
ATOM 2332 C C . PRO A 1 302 ? -4.885 7.937 3.789 1.00 97.94 302 PRO A C 1
ATOM 2334 O O . PRO A 1 302 ? -5.385 7.826 2.670 1.00 97.94 302 PRO A O 1
ATOM 2337 N N . VAL A 1 303 ? -4.740 6.888 4.596 1.00 98.38 303 VAL A N 1
ATOM 2338 C CA . VAL A 1 303 ? -5.169 5.542 4.201 1.00 98.38 303 VAL A CA 1
ATOM 2339 C C . VAL A 1 303 ? -5.762 4.762 5.367 1.00 98.38 303 VAL A C 1
ATOM 2341 O O . VAL A 1 303 ? -5.292 4.832 6.502 1.00 98.38 303 VAL A O 1
ATOM 2344 N N . PHE A 1 304 ? -6.801 3.999 5.061 1.00 98.56 304 PHE A N 1
ATOM 2345 C CA . PHE A 1 304 ? -7.423 2.992 5.905 1.00 98.56 304 PHE A CA 1
ATOM 2346 C C . PHE A 1 304 ? -7.535 1.736 5.049 1.00 98.56 304 PHE A C 1
ATOM 2348 O O . PHE A 1 304 ? -8.214 1.769 4.023 1.00 98.56 304 PHE A O 1
ATOM 2355 N N . LEU A 1 305 ? -6.853 0.657 5.417 1.00 98.62 305 LEU A N 1
ATOM 2356 C CA . LEU A 1 305 ? -6.874 -0.580 4.640 1.00 98.62 305 LEU A CA 1
ATOM 2357 C C . LEU A 1 305 ? -6.901 -1.817 5.535 1.00 98.62 305 LEU A C 1
ATOM 2359 O O . LEU A 1 305 ? -6.448 -1.776 6.681 1.00 98.62 305 LEU A O 1
ATOM 2363 N N . GLY A 1 306 ? -7.455 -2.910 5.017 1.00 98.69 306 GLY A N 1
ATOM 2364 C CA . GLY A 1 306 ? -7.511 -4.184 5.724 1.00 98.69 306 GLY A CA 1
ATOM 2365 C C . GLY A 1 306 ? -8.770 -4.989 5.425 1.00 98.69 306 GLY A C 1
ATOM 2366 O O . GLY A 1 306 ? -9.276 -4.973 4.302 1.00 98.69 306 GLY A O 1
ATOM 2367 N N . SER A 1 307 ? -9.230 -5.719 6.440 1.00 98.81 307 SER A N 1
ATOM 2368 C CA . SER A 1 307 ? -10.420 -6.571 6.417 1.00 98.81 307 SER A CA 1
ATOM 2369 C C . SER A 1 307 ? -11.663 -5.800 5.973 1.00 98.81 307 SER A C 1
ATOM 2371 O O . SER A 1 307 ? -11.903 -4.692 6.452 1.00 98.81 307 SER A O 1
ATOM 2373 N N . TYR A 1 308 ? -12.448 -6.392 5.072 1.00 98.56 308 TYR A N 1
ATOM 2374 C CA . TYR A 1 308 ? -13.587 -5.740 4.421 1.00 98.56 308 TYR A CA 1
ATOM 2375 C C . TYR A 1 308 ? -14.565 -5.118 5.430 1.00 98.56 308 TYR A C 1
ATOM 2377 O O . TYR A 1 308 ? -14.802 -3.910 5.392 1.00 98.56 308 TYR A O 1
ATOM 2385 N N . ASP A 1 309 ? -15.059 -5.912 6.382 1.00 97.75 309 ASP A N 1
ATOM 2386 C CA . ASP A 1 309 ? -16.060 -5.467 7.359 1.00 97.75 309 ASP A CA 1
ATOM 2387 C C . ASP A 1 309 ? -15.532 -4.344 8.249 1.00 97.75 309 ASP A C 1
ATOM 2389 O O . ASP A 1 309 ? -16.255 -3.416 8.612 1.00 97.75 309 ASP A O 1
ATOM 2393 N N . ASP A 1 310 ? -14.246 -4.403 8.591 1.00 97.94 310 ASP A N 1
ATOM 2394 C CA . ASP A 1 310 ? -13.634 -3.406 9.455 1.00 97.94 310 ASP A CA 1
ATOM 2395 C C . ASP A 1 310 ? -13.492 -2.050 8.751 1.00 97.94 310 ASP A C 1
ATOM 2397 O O . ASP A 1 310 ? -13.664 -1.001 9.375 1.00 97.94 310 ASP A O 1
ATOM 2401 N N . ILE A 1 311 ? -13.210 -2.055 7.445 1.00 98.19 311 ILE A N 1
ATOM 2402 C CA . ILE A 1 311 ? -13.152 -0.832 6.640 1.00 98.19 311 ILE A CA 1
ATOM 2403 C C . ILE A 1 311 ? -14.552 -0.266 6.385 1.00 98.19 311 ILE A C 1
ATOM 2405 O O . ILE A 1 311 ? -14.719 0.955 6.439 1.00 98.19 311 ILE A O 1
ATOM 2409 N N . GLU A 1 312 ? -15.568 -1.107 6.187 1.00 97.12 312 GLU A N 1
ATOM 2410 C CA . GLU A 1 312 ? -16.962 -0.657 6.088 1.00 97.12 312 GLU A CA 1
ATOM 2411 C C . GLU A 1 312 ? -17.447 0.020 7.379 1.00 97.12 312 GLU A C 1
ATOM 2413 O O . GLU A 1 312 ? -18.079 1.078 7.325 1.00 97.12 312 GLU A O 1
ATOM 2418 N N . GLU A 1 313 ? -17.072 -0.496 8.553 1.00 94.81 313 GLU A N 1
ATOM 2419 C CA . GLU A 1 313 ? -17.369 0.172 9.826 1.00 94.81 313 GLU A CA 1
ATOM 2420 C C . GLU A 1 313 ? -16.740 1.577 9.914 1.00 94.81 313 GLU A C 1
ATOM 2422 O O . GLU A 1 313 ? -17.380 2.521 10.392 1.00 94.81 313 GLU A O 1
ATOM 2427 N N . ILE A 1 314 ? -15.503 1.747 9.430 1.00 95.50 314 ILE A N 1
ATOM 2428 C CA . ILE A 1 314 ? -14.828 3.055 9.383 1.00 95.50 314 ILE A CA 1
ATOM 2429 C C . ILE A 1 314 ? -15.534 3.997 8.401 1.00 95.50 314 ILE A C 1
ATOM 2431 O O . ILE A 1 314 ? -15.758 5.166 8.729 1.00 95.50 314 ILE A O 1
ATOM 2435 N N . LYS A 1 315 ? -15.883 3.509 7.204 1.00 94.62 315 LYS A N 1
ATOM 2436 C CA . LYS A 1 315 ? -16.602 4.293 6.189 1.00 94.62 315 LYS A CA 1
ATOM 2437 C C . LYS A 1 315 ? -17.930 4.793 6.735 1.00 94.62 315 LYS A C 1
ATOM 2439 O O . LYS A 1 315 ? -18.177 5.992 6.671 1.00 94.62 315 LYS A O 1
ATOM 2444 N N . ALA A 1 316 ? -18.720 3.918 7.359 1.00 91.31 316 ALA A N 1
ATOM 2445 C CA . ALA A 1 316 ? -19.989 4.289 7.973 1.00 91.31 316 ALA A CA 1
ATOM 2446 C C . ALA A 1 316 ? -19.812 5.456 8.959 1.00 91.31 316 ALA A C 1
ATOM 2448 O O . ALA A 1 316 ? -20.489 6.477 8.846 1.00 91.31 316 ALA A O 1
ATOM 2449 N N . LEU A 1 317 ? -18.842 5.372 9.875 1.00 88.75 317 LEU A N 1
ATOM 2450 C CA . LEU A 1 317 ? -18.570 6.449 10.836 1.00 88.75 317 LEU A CA 1
ATOM 2451 C C . LEU A 1 317 ? -18.176 7.776 10.174 1.00 88.75 317 LEU A C 1
ATOM 2453 O O . LEU A 1 317 ? -18.455 8.835 10.735 1.00 88.75 317 LEU A O 1
ATOM 2457 N N . LYS A 1 318 ? -17.530 7.730 9.007 1.00 84.00 318 LYS A N 1
ATOM 2458 C CA . LYS A 1 318 ? -17.138 8.918 8.241 1.00 84.00 318 LYS A CA 1
ATOM 2459 C C . LYS A 1 318 ? -18.280 9.487 7.396 1.00 84.00 318 LYS A C 1
ATOM 2461 O O . LYS A 1 318 ? -18.344 10.700 7.247 1.00 84.00 318 LYS A O 1
ATOM 2466 N N . THR A 1 319 ? -19.205 8.656 6.921 1.00 72.12 319 THR A N 1
ATOM 2467 C CA . THR A 1 319 ? -20.413 9.095 6.207 1.00 72.12 319 THR A CA 1
ATOM 2468 C C . THR A 1 319 ? -21.436 9.731 7.151 1.00 72.12 319 THR A C 1
ATOM 2470 O O . THR A 1 319 ? -22.004 10.764 6.827 1.00 72.12 319 THR A O 1
ATOM 2473 N N . PHE A 1 320 ? -21.634 9.176 8.352 1.00 56.66 320 PHE A N 1
ATOM 2474 C CA . PHE A 1 320 ? -22.581 9.717 9.343 1.00 56.66 320 PHE A CA 1
ATOM 2475 C C . PHE A 1 320 ? -22.087 10.980 10.071 1.00 56.66 320 PHE A C 1
ATOM 2477 O O . PHE A 1 320 ? -22.796 11.515 10.920 1.00 56.66 320 PHE A O 1
ATOM 2484 N N . ALA A 1 321 ? -20.883 11.463 9.760 1.00 52.69 321 ALA A N 1
ATOM 2485 C CA . ALA A 1 321 ? -20.323 12.699 10.303 1.00 52.69 321 ALA A CA 1
ATOM 2486 C C . ALA A 1 321 ? -20.648 13.930 9.439 1.00 52.69 321 ALA A C 1
ATOM 2488 O O . ALA A 1 321 ? -19.891 14.902 9.439 1.00 52.69 321 ALA A O 1
ATOM 2489 N N . SER A 1 322 ? -21.761 13.877 8.705 1.00 54.47 322 SER A N 1
ATOM 2490 C CA . SER A 1 322 ? -22.401 15.036 8.091 1.00 54.47 322 SER A CA 1
ATOM 2491 C C . SER A 1 322 ? -22.454 16.208 9.080 1.00 54.47 322 SER A C 1
ATOM 2493 O O . SER A 1 322 ? -22.971 16.030 10.189 1.00 54.47 322 SER A O 1
ATOM 2495 N N . PRO A 1 323 ? -21.907 17.387 8.730 1.00 59.97 323 PRO A N 1
ATOM 2496 C CA . PRO A 1 323 ? -21.987 18.562 9.581 1.00 59.97 323 PRO A CA 1
ATOM 2497 C C . PRO A 1 323 ? -23.448 18.862 9.901 1.00 59.97 323 PRO A C 1
ATOM 2499 O O . PRO A 1 323 ? -24.304 18.867 9.017 1.00 59.97 323 PRO A O 1
ATOM 2502 N N . VAL A 1 324 ? -23.724 19.106 11.174 1.00 64.69 324 VAL A N 1
ATOM 2503 C CA . VAL A 1 324 ? -25.014 19.605 11.631 1.00 64.69 324 VAL A CA 1
ATOM 2504 C C . VAL A 1 324 ? -24.776 21.007 12.153 1.00 64.69 324 VAL A C 1
ATOM 2506 O O . VAL A 1 324 ? -23.907 21.196 13.007 1.00 64.69 324 VAL A O 1
ATOM 2509 N N . SER A 1 325 ? -25.538 21.976 11.658 1.00 69.56 325 SER A N 1
ATOM 2510 C CA . SER A 1 325 ? -25.405 23.367 12.086 1.00 69.56 325 SER A CA 1
ATOM 2511 C C . SER A 1 325 ? -26.751 23.942 12.487 1.00 69.56 325 SER A C 1
ATOM 2513 O O . SER A 1 325 ? -27.765 23.744 11.819 1.00 69.56 325 SER A O 1
ATOM 2515 N N . MET A 1 326 ? -26.728 24.707 13.573 1.00 78.50 326 MET A N 1
ATOM 2516 C CA . MET A 1 326 ? -27.775 25.659 13.908 1.00 78.50 326 MET A CA 1
ATOM 2517 C C . MET A 1 326 ? -27.422 26.982 13.221 1.00 78.50 326 MET A C 1
ATOM 2519 O O . MET A 1 326 ? -26.390 27.566 13.545 1.00 78.50 326 MET A O 1
ATOM 2523 N N . LEU A 1 327 ? -28.221 27.430 12.252 1.00 74.38 327 LEU A N 1
ATOM 2524 C CA . LEU A 1 327 ? -28.023 28.729 11.603 1.00 74.38 327 LEU A CA 1
ATOM 2525 C C . LEU A 1 327 ? -28.520 29.865 12.508 1.00 74.38 327 LEU A C 1
ATOM 2527 O O . LEU A 1 327 ? -29.441 29.663 13.299 1.00 74.38 327 LEU A O 1
ATOM 2531 N N . ASP A 1 328 ? -27.990 31.078 12.328 1.00 63.00 328 ASP A N 1
ATOM 2532 C CA . ASP A 1 328 ? -28.450 32.283 13.047 1.00 63.00 328 ASP A CA 1
ATOM 2533 C C . ASP A 1 328 ? -29.940 32.594 12.796 1.00 63.00 328 ASP A C 1
ATOM 2535 O O . ASP A 1 328 ? -30.588 33.270 13.591 1.00 63.00 328 ASP A O 1
ATOM 2539 N N . THR A 1 329 ? -30.510 32.051 11.715 1.00 64.38 329 THR A N 1
ATOM 2540 C CA . THR A 1 329 ? -31.948 32.106 11.404 1.00 64.38 329 THR A CA 1
ATOM 2541 C C . THR A 1 329 ? -32.804 31.191 12.286 1.00 64.38 329 THR A C 1
ATOM 2543 O O . THR A 1 329 ? -34.029 31.216 12.192 1.00 64.38 329 THR A O 1
ATOM 2546 N N . GLY A 1 330 ? -32.192 30.344 13.115 1.00 63.78 330 GLY A N 1
ATOM 2547 C CA . GLY A 1 330 ? -32.894 29.321 13.885 1.00 63.78 330 GLY A CA 1
ATOM 2548 C C . GLY A 1 330 ? -33.258 28.070 13.075 1.00 63.78 330 GLY A C 1
ATOM 2549 O O . GLY A 1 330 ? -33.990 27.217 13.574 1.00 63.78 330 GLY A O 1
ATOM 2550 N N . ASN A 1 331 ? -32.738 27.922 11.852 1.00 73.12 331 ASN A N 1
ATOM 2551 C CA . ASN A 1 331 ? -32.882 26.698 11.064 1.00 73.12 331 ASN A CA 1
ATOM 2552 C C . ASN A 1 331 ? -31.817 25.667 11.468 1.00 73.12 331 ASN A C 1
ATOM 2554 O O . ASN A 1 331 ? -30.632 25.995 11.558 1.00 73.12 331 ASN A O 1
ATOM 2558 N N . PHE A 1 332 ? -32.234 24.424 11.698 1.00 75.44 332 PHE A N 1
ATOM 2559 C CA . PHE A 1 332 ? -31.341 23.319 12.037 1.00 75.44 332 PHE A CA 1
ATOM 2560 C C . PHE A 1 332 ? -31.116 22.464 10.796 1.00 75.44 332 PHE A C 1
ATOM 2562 O O . PHE A 1 332 ? -32.070 21.911 10.249 1.00 75.44 332 PHE A O 1
ATOM 2569 N N . VAL A 1 333 ? -29.869 22.389 10.336 1.00 80.56 333 VAL A N 1
ATOM 2570 C CA . VAL A 1 333 ? -29.525 21.906 8.996 1.00 80.56 333 VAL A CA 1
ATOM 2571 C C . VAL A 1 333 ? -28.516 20.769 9.073 1.00 80.56 333 VAL A C 1
ATOM 2573 O O . VAL A 1 333 ? -27.527 20.854 9.802 1.00 80.56 333 VAL A O 1
ATOM 2576 N N . LEU A 1 334 ? -28.766 19.721 8.291 1.00 74.38 334 LEU A N 1
ATOM 2577 C CA . LEU A 1 334 ? -27.854 18.613 8.040 1.00 74.38 334 LEU A CA 1
ATOM 2578 C C . LEU A 1 334 ? -27.250 18.773 6.642 1.00 74.38 334 LEU A C 1
ATOM 2580 O O . LEU A 1 334 ? -27.986 18.883 5.657 1.00 74.38 334 LEU A O 1
ATOM 2584 N N . TYR A 1 335 ? -25.922 18.746 6.565 1.00 67.81 335 TYR A N 1
ATOM 2585 C CA . TYR A 1 335 ? -25.179 18.857 5.312 1.00 67.81 335 TYR A CA 1
ATOM 2586 C C . TYR A 1 335 ? -24.642 17.507 4.843 1.00 67.81 335 TYR A C 1
ATOM 2588 O O . TYR A 1 335 ? -24.342 16.637 5.658 1.00 67.81 335 TYR A O 1
ATOM 2596 N N . ASP A 1 336 ? -24.448 17.325 3.543 1.00 62.72 336 ASP A N 1
ATOM 2597 C CA . ASP A 1 336 ? -23.582 16.261 3.037 1.00 62.72 336 ASP A CA 1
ATOM 2598 C C . ASP A 1 336 ? -22.087 16.636 3.125 1.00 62.72 336 ASP A C 1
ATOM 2600 O O . ASP A 1 336 ? -21.693 17.681 3.650 1.00 62.72 336 ASP A O 1
ATOM 2604 N N . LEU A 1 337 ? -21.224 15.755 2.611 1.00 56.56 337 LEU A N 1
ATOM 2605 C CA . LEU A 1 337 ? -19.771 15.965 2.571 1.00 56.56 337 LEU A CA 1
ATOM 2606 C C . LEU A 1 337 ? -19.334 17.065 1.581 1.00 56.56 337 LEU A C 1
ATOM 2608 O O . LEU A 1 337 ? -18.183 17.502 1.636 1.00 56.56 337 LEU A O 1
ATOM 2612 N N . SER A 1 338 ? -20.229 17.508 0.698 1.00 62.00 338 SER A N 1
ATOM 2613 C CA . SER A 1 338 ? -20.040 18.590 -0.272 1.00 62.00 338 SER A CA 1
ATOM 2614 C C . SER A 1 338 ? -20.581 19.935 0.227 1.00 62.00 338 SER A C 1
ATOM 2616 O O . SER A 1 338 ? -20.447 20.931 -0.476 1.00 62.00 338 SER A O 1
ATOM 2618 N N . SER A 1 339 ? -21.074 19.996 1.472 1.00 63.88 339 SER A N 1
ATOM 2619 C CA . SER A 1 339 ? -21.716 21.171 2.090 1.00 63.88 339 SER A CA 1
ATOM 2620 C C . SER A 1 339 ? -23.083 21.535 1.499 1.00 63.88 339 SER A C 1
ATOM 2622 O O . SER A 1 339 ? -23.544 22.661 1.684 1.00 63.88 339 SER A O 1
ATOM 2624 N N . GLU A 1 340 ? -23.759 20.593 0.843 1.00 72.62 340 GLU A N 1
ATOM 2625 C CA . GLU A 1 340 ? -25.140 20.752 0.378 1.00 72.62 340 GLU A CA 1
ATOM 2626 C C . GLU A 1 340 ? -26.135 20.350 1.474 1.00 72.62 340 GLU A C 1
ATOM 2628 O O . GLU A 1 340 ? -25.881 19.428 2.252 1.00 72.62 340 GLU A O 1
ATOM 2633 N N . ILE A 1 341 ? -27.278 21.040 1.554 1.00 75.56 341 ILE A N 1
ATOM 2634 C CA . ILE A 1 341 ? -28.324 20.740 2.544 1.00 75.56 341 ILE A CA 1
ATOM 2635 C C . ILE A 1 341 ? -29.061 19.467 2.129 1.00 75.56 341 ILE A C 1
ATOM 2637 O O . ILE A 1 341 ? -29.752 19.452 1.114 1.00 75.56 341 ILE A O 1
ATOM 2641 N N . ILE A 1 342 ? -28.978 18.422 2.952 1.00 77.38 342 ILE A N 1
ATOM 2642 C CA . ILE A 1 342 ? -29.711 17.165 2.729 1.00 77.38 342 ILE A CA 1
ATOM 2643 C C . ILE A 1 342 ? -30.980 17.053 3.575 1.00 77.38 342 ILE A C 1
ATOM 2645 O O . ILE A 1 342 ? -31.889 16.303 3.226 1.00 77.38 342 ILE A O 1
ATOM 2649 N N . TRP A 1 343 ? -31.058 17.796 4.681 1.00 79.38 343 TRP A N 1
ATOM 2650 C CA . TRP A 1 343 ? -32.260 17.912 5.506 1.00 79.38 343 TRP A CA 1
ATOM 2651 C C . TRP A 1 343 ? -32.222 19.208 6.325 1.00 79.38 343 TRP A C 1
ATOM 2653 O O . TRP A 1 343 ? -31.156 19.620 6.782 1.00 79.38 343 TRP A O 1
ATOM 2663 N N . GLN A 1 344 ? -33.374 19.841 6.547 1.00 78.56 344 GLN A N 1
ATOM 2664 C CA . GLN A 1 344 ? -33.489 21.029 7.398 1.00 78.56 344 GLN A CA 1
ATOM 2665 C C . GLN A 1 344 ? -34.820 21.068 8.155 1.00 78.56 344 GLN A C 1
ATOM 2667 O O . GLN A 1 344 ? -35.851 20.619 7.647 1.00 78.56 344 GLN A O 1
ATOM 2672 N N . SER A 1 345 ? -34.819 21.645 9.360 1.00 74.44 345 SER A N 1
ATOM 2673 C CA . SER A 1 345 ? -36.008 21.686 10.221 1.00 74.44 345 SER A CA 1
ATOM 2674 C C . SER A 1 345 ? -37.159 22.499 9.622 1.00 74.44 345 SER A C 1
ATOM 2676 O O . SER A 1 345 ? -38.319 22.148 9.820 1.00 74.44 345 SER A O 1
ATOM 2678 N N . PHE A 1 346 ? -36.865 23.535 8.832 1.00 76.62 346 PHE A N 1
ATOM 2679 C CA . PHE A 1 346 ? -37.881 24.413 8.229 1.00 76.62 346 PHE A CA 1
ATOM 2680 C C . PHE A 1 346 ? -38.650 23.792 7.044 1.00 76.62 346 PHE A C 1
ATOM 2682 O O . PHE A 1 346 ? -39.584 24.411 6.519 1.00 76.62 346 PHE A O 1
ATOM 2689 N N . ASP A 1 347 ? -38.284 22.585 6.606 1.00 70.81 347 ASP A N 1
ATOM 2690 C CA . ASP A 1 347 ? -39.033 21.827 5.593 1.00 70.81 347 ASP A CA 1
ATOM 2691 C C . ASP A 1 347 ? -40.111 20.915 6.189 1.00 70.81 347 ASP A C 1
ATOM 2693 O O . ASP A 1 347 ? -40.925 20.360 5.450 1.00 70.81 347 ASP A O 1
ATOM 2697 N N . SER A 1 348 ? -40.170 20.801 7.517 1.00 65.50 348 SER A N 1
ATOM 2698 C CA . SER A 1 348 ? -41.214 20.053 8.218 1.00 65.50 348 SER A CA 1
ATOM 2699 C C . SER A 1 348 ? -42.328 20.993 8.709 1.00 65.50 348 SER A C 1
ATOM 2701 O O . SER A 1 348 ? -42.020 22.098 9.152 1.00 65.50 348 SER A O 1
ATOM 2703 N N . PRO A 1 349 ? -43.614 20.597 8.646 1.00 62.16 349 PRO A N 1
ATOM 2704 C CA . PRO A 1 349 ? -44.729 21.386 9.179 1.00 62.16 349 PRO A CA 1
ATOM 2705 C C . PRO A 1 349 ? -44.548 21.725 10.663 1.00 62.16 349 PRO A C 1
ATOM 2707 O O . PRO A 1 349 ? -44.287 20.831 11.467 1.00 62.16 349 PRO A O 1
ATOM 2710 N N . THR A 1 350 ? -44.735 22.992 11.032 1.00 64.50 350 THR A N 1
ATOM 2711 C CA . THR A 1 350 ? -44.702 23.467 12.425 1.00 64.50 350 THR A CA 1
ATOM 2712 C C . THR A 1 350 ? -45.906 24.371 12.710 1.00 64.50 350 THR A C 1
ATOM 2714 O O . THR A 1 350 ? -46.560 24.862 11.784 1.00 64.50 350 THR A O 1
ATOM 2717 N N . ASP A 1 351 ? -46.194 24.592 13.991 1.00 61.34 351 ASP A N 1
ATOM 2718 C CA . ASP A 1 351 ? -47.115 25.629 14.485 1.00 61.34 351 ASP A CA 1
ATOM 2719 C C . ASP A 1 351 ? -46.418 26.993 14.653 1.00 61.34 351 ASP A C 1
ATOM 2721 O O . ASP A 1 351 ? -47.057 28.043 14.615 1.00 61.34 351 ASP A O 1
ATOM 2725 N N . THR A 1 352 ? -45.090 26.977 14.787 1.00 64.19 352 THR A N 1
ATOM 2726 C CA . THR A 1 352 ? -44.243 28.134 15.079 1.00 64.19 352 THR A CA 1
ATOM 2727 C C . THR A 1 352 ? -43.445 28.553 13.849 1.00 64.19 352 THR A C 1
ATOM 2729 O O . THR A 1 352 ? -42.688 27.749 13.302 1.00 64.19 352 THR A O 1
ATOM 2732 N N . VAL A 1 353 ? -43.552 29.823 13.451 1.00 67.19 353 VAL A N 1
ATOM 2733 C CA . VAL A 1 353 ? -42.816 30.395 12.313 1.00 67.19 353 VAL A CA 1
ATOM 2734 C C . VAL A 1 353 ? -41.806 31.425 12.819 1.00 67.19 353 VAL A C 1
ATOM 2736 O O . VAL A 1 353 ? -42.155 32.330 13.583 1.00 67.19 353 VAL A O 1
ATOM 2739 N N . LEU A 1 354 ? -40.548 31.299 12.394 1.00 65.56 354 LEU A N 1
ATOM 2740 C CA . LEU A 1 354 ? -39.465 32.198 12.802 1.00 65.56 354 LEU A CA 1
ATOM 2741 C C . LEU A 1 354 ? -39.273 33.363 11.810 1.00 65.56 354 LEU A C 1
ATOM 2743 O O . LEU A 1 354 ? -39.551 33.210 10.616 1.00 65.56 354 LEU A O 1
ATOM 2747 N N . PRO A 1 355 ? -38.786 34.536 12.267 1.00 58.66 355 PRO A N 1
ATOM 2748 C CA . PRO A 1 355 ? -38.409 35.629 11.369 1.00 58.66 355 PRO A CA 1
ATOM 2749 C C . PRO A 1 355 ? -37.421 35.146 10.300 1.00 58.66 355 PRO A C 1
ATOM 2751 O O . PRO A 1 355 ? -36.529 34.361 10.614 1.00 58.66 355 PRO A O 1
ATOM 2754 N N . SER A 1 356 ? -37.559 35.612 9.051 1.00 61.78 356 SER A N 1
ATOM 2755 C CA . SER A 1 356 ? -36.763 35.205 7.871 1.00 61.78 356 SER A CA 1
ATOM 2756 C C . SER A 1 356 ? -36.995 33.783 7.332 1.00 61.78 356 SER A C 1
ATOM 2758 O O . SER A 1 356 ? -36.387 33.402 6.328 1.00 61.78 356 SER A O 1
ATOM 2760 N N . GLN A 1 357 ? -37.904 33.004 7.929 1.00 67.94 357 GLN A N 1
ATOM 2761 C CA . GLN A 1 357 ? -38.311 31.710 7.381 1.00 67.94 357 GLN A CA 1
ATOM 2762 C C . GLN A 1 357 ? -39.002 31.896 6.019 1.00 67.94 357 GLN A C 1
ATOM 2764 O O . GLN A 1 357 ? -39.970 32.648 5.884 1.00 67.94 357 GLN A O 1
ATOM 2769 N N . GLN A 1 358 ? -38.514 31.191 4.994 1.00 65.00 358 GLN A N 1
ATOM 2770 C CA . GLN A 1 358 ? -39.155 31.167 3.678 1.00 65.00 358 GLN A CA 1
ATOM 2771 C C . GLN A 1 358 ? -40.320 30.174 3.662 1.00 65.00 358 GLN A C 1
ATOM 2773 O O . GLN A 1 358 ? -40.151 28.988 3.967 1.00 65.00 358 GLN A O 1
ATOM 2778 N N . LEU A 1 359 ? -41.500 30.651 3.263 1.00 64.62 359 LEU A N 1
ATOM 2779 C CA . LEU A 1 359 ? -42.715 29.852 3.157 1.00 64.62 359 LEU A CA 1
ATOM 2780 C C . LEU A 1 359 ? -43.041 29.646 1.674 1.00 64.62 359 LEU A C 1
ATOM 2782 O O . LEU A 1 359 ? -43.512 30.546 0.978 1.00 64.62 359 LEU A O 1
ATOM 2786 N N . SER A 1 360 ? -42.753 28.450 1.165 1.00 58.62 360 SER A N 1
ATOM 2787 C CA . SER A 1 360 ? -43.127 28.077 -0.198 1.00 58.62 360 SER A CA 1
ATOM 2788 C C . SER A 1 360 ? -44.624 27.768 -0.291 1.00 58.62 360 SER A C 1
ATOM 2790 O O . SER A 1 360 ? -45.241 27.261 0.649 1.00 58.62 360 SER A O 1
ATOM 2792 N N . SER A 1 361 ? -45.201 28.035 -1.458 1.00 51.22 361 SER A N 1
ATOM 2793 C CA . SER A 1 361 ? -46.554 27.643 -1.842 1.00 51.22 361 SER A CA 1
ATOM 2794 C C . SER A 1 361 ? -46.752 26.157 -1.555 1.00 51.22 361 SER A C 1
ATOM 2796 O O . SER A 1 361 ? -45.858 25.334 -1.761 1.00 51.22 361 SER A O 1
ATOM 2798 N N . CYS A 1 362 ? -47.918 25.825 -1.005 1.00 49.91 362 CYS A N 1
ATOM 2799 C CA . CYS A 1 362 ? -48.273 24.478 -0.549 1.00 49.91 362 CYS A CA 1
ATOM 2800 C C . CYS A 1 362 ? -47.525 23.927 0.690 1.00 49.91 362 CYS A C 1
ATOM 2802 O O . CYS A 1 362 ? -47.782 22.775 1.050 1.00 49.91 362 CYS A O 1
ATOM 2804 N N . LYS A 1 363 ? -46.673 24.694 1.401 1.00 58.38 363 LYS A N 1
ATOM 2805 C CA . LYS A 1 363 ? -46.228 24.279 2.751 1.00 58.38 363 LYS A CA 1
ATOM 2806 C C . LYS A 1 363 ? -47.424 24.291 3.709 1.00 58.38 363 LYS A C 1
ATOM 2808 O O . LYS A 1 363 ? -48.134 25.292 3.815 1.00 58.38 363 LYS A O 1
ATOM 2813 N N . ARG A 1 364 ? -47.653 23.153 4.372 1.00 55.97 364 ARG A N 1
ATOM 2814 C CA . ARG A 1 364 ? -48.730 22.951 5.350 1.00 55.97 364 ARG A CA 1
ATOM 2815 C C . ARG A 1 364 ? -48.252 23.436 6.713 1.00 55.97 364 ARG A C 1
ATOM 2817 O O . ARG A 1 364 ? -47.243 22.934 7.197 1.00 55.97 364 ARG A O 1
ATOM 2824 N N . LEU A 1 365 ? -48.968 24.380 7.313 1.00 58.06 365 LEU A N 1
ATOM 2825 C CA . LEU A 1 365 ? -48.833 24.688 8.738 1.00 58.06 365 LEU A CA 1
ATOM 2826 C C . LEU A 1 365 ? -49.910 23.923 9.506 1.00 58.06 365 LEU A C 1
ATOM 2828 O O . LEU A 1 365 ? -51.005 23.694 8.982 1.00 58.06 365 LEU A O 1
ATOM 2832 N N . VAL A 1 366 ? -49.568 23.507 10.719 1.00 56.19 366 VAL A N 1
ATOM 2833 C CA . VAL A 1 366 ? -50.438 22.719 11.593 1.00 56.19 366 VAL A CA 1
ATOM 2834 C C . VAL A 1 366 ? -50.633 23.503 12.880 1.00 56.19 366 VAL A C 1
ATOM 2836 O O . VAL A 1 366 ? -49.647 23.824 13.531 1.00 56.19 366 VAL A O 1
ATOM 2839 N N . SER A 1 367 ? -51.878 23.802 13.251 1.00 52.75 367 SER A N 1
ATOM 2840 C CA . SER A 1 367 ? -52.200 24.234 14.615 1.00 52.75 367 SER A CA 1
ATOM 2841 C C . SER A 1 367 ? -52.403 23.008 15.506 1.00 52.75 367 SER A C 1
ATOM 2843 O O . SER A 1 367 ? -52.936 21.990 15.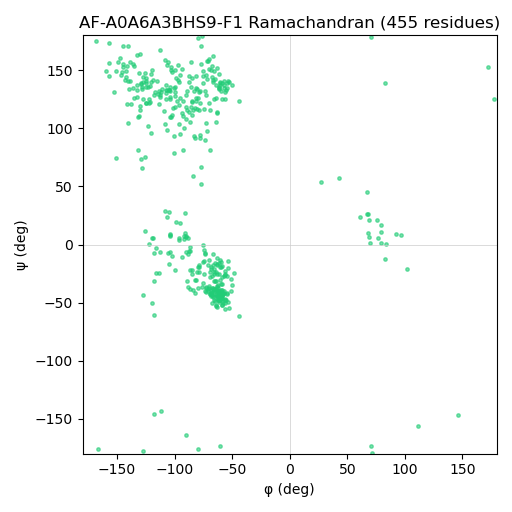059 1.00 52.75 367 SER A O 1
ATOM 2845 N N . GLY A 1 368 ? -51.969 23.074 16.765 1.00 53.50 368 GLY A N 1
ATOM 2846 C CA . GLY A 1 368 ? -52.260 22.015 17.734 1.00 53.50 368 GLY A CA 1
ATOM 2847 C C . GLY A 1 368 ? -53.625 22.228 18.380 1.00 53.50 368 GLY A C 1
ATOM 2848 O O . GLY A 1 368 ? -53.818 23.266 18.982 1.00 53.50 368 GLY A O 1
ATOM 2849 N N . VAL A 1 369 ? -54.549 21.266 18.313 1.00 53.38 369 VAL A N 1
ATOM 2850 C CA . VAL A 1 369 ? -55.904 21.313 18.920 1.00 53.38 369 VAL A CA 1
ATOM 2851 C C . VAL A 1 369 ? -55.958 21.750 20.402 1.00 53.38 369 VAL A C 1
ATOM 2853 O O . VAL A 1 369 ? -56.984 22.259 20.848 1.00 53.38 369 VAL A O 1
ATOM 2856 N N . SER A 1 370 ? -54.890 21.585 21.189 1.00 54.47 370 SER A N 1
ATOM 2857 C CA . SER A 1 370 ? -54.730 22.207 22.518 1.00 54.47 370 SER A CA 1
ATOM 2858 C C . SER A 1 370 ? -53.249 22.306 22.917 1.00 54.47 370 SER A C 1
ATOM 2860 O O . SER A 1 370 ? -52.398 21.713 22.256 1.00 54.47 370 SER A O 1
ATOM 2862 N N . GLU A 1 371 ? -52.925 22.963 24.045 1.00 52.00 371 GLU A N 1
ATOM 2863 C CA . GLU A 1 371 ? -51.552 23.007 24.606 1.00 52.00 371 GLU A CA 1
ATOM 2864 C C . GLU A 1 371 ? -50.912 21.617 24.813 1.00 52.00 371 GLU A C 1
ATOM 2866 O O . GLU A 1 371 ? -49.694 21.503 24.922 1.00 52.00 371 GLU A O 1
ATOM 2871 N N . THR A 1 372 ? -51.722 20.556 24.876 1.00 45.12 372 THR A N 1
ATOM 2872 C CA . THR A 1 372 ? -51.288 19.172 25.112 1.00 45.12 372 THR A CA 1
ATOM 2873 C C . THR A 1 372 ? -51.699 18.202 24.000 1.00 45.12 372 THR A C 1
ATOM 2875 O O . THR A 1 372 ? -51.390 17.013 24.085 1.00 45.12 372 THR A O 1
ATOM 2878 N N . ASN A 1 373 ? -52.383 18.677 22.954 1.00 46.75 373 ASN A N 1
ATOM 2879 C CA . ASN A 1 373 ? -52.870 17.859 21.847 1.00 46.75 373 ASN A CA 1
ATOM 2880 C C . ASN A 1 373 ? -52.508 18.500 20.501 1.00 46.75 373 ASN A C 1
ATOM 2882 O O . ASN A 1 373 ? -53.103 19.492 20.095 1.00 46.75 373 ASN A O 1
ATOM 2886 N N . HIS A 1 374 ? -51.573 17.882 19.781 1.00 51.72 374 HIS A N 1
ATOM 2887 C CA . HIS A 1 374 ? -51.062 18.371 18.495 1.00 51.72 374 HIS A CA 1
ATOM 2888 C C . HIS A 1 374 ? -51.756 17.744 17.264 1.00 51.72 374 HIS A C 1
ATOM 2890 O O . HIS A 1 374 ? -51.200 17.763 16.166 1.00 51.72 374 HIS A O 1
ATOM 2896 N N . SER A 1 375 ? -52.947 17.148 17.419 1.00 46.25 375 SER A N 1
ATOM 2897 C CA . SER A 1 375 ? -53.771 16.749 16.259 1.00 46.25 375 SER A CA 1
ATOM 2898 C C . SER A 1 375 ? -54.260 17.999 15.505 1.00 46.25 375 SER A C 1
ATOM 2900 O O . SER A 1 375 ? -54.477 19.026 16.132 1.00 46.25 375 SER A O 1
ATOM 2902 N N . SER A 1 376 ? -54.298 17.952 14.167 1.00 51.50 376 SER A N 1
ATOM 2903 C CA . SER A 1 376 ? -54.170 19.129 13.280 1.00 51.50 376 SER A CA 1
ATOM 2904 C C . SER A 1 376 ? -55.485 19.707 12.748 1.00 51.50 376 SER A C 1
ATOM 2906 O O . SER A 1 376 ? -56.313 18.936 12.267 1.00 51.50 376 SER A O 1
ATOM 2908 N N . ASP A 1 377 ? -55.559 21.038 12.627 1.00 49.56 377 ASP A N 1
ATOM 2909 C CA . ASP A 1 377 ? -56.245 21.727 11.518 1.00 49.56 377 ASP A CA 1
ATOM 2910 C C . ASP A 1 377 ? -55.208 22.238 10.494 1.00 49.56 377 ASP A C 1
ATOM 2912 O O . ASP A 1 377 ? -54.061 22.539 10.839 1.00 49.56 377 ASP A O 1
ATOM 2916 N N . TYR A 1 378 ? -55.580 22.280 9.208 1.00 51.69 378 TYR A N 1
ATOM 2917 C CA . TYR A 1 378 ? -54.648 22.509 8.093 1.00 51.69 378 TYR A CA 1
ATOM 2918 C C . TYR A 1 378 ? -54.750 23.919 7.512 1.00 51.69 378 TYR A C 1
ATOM 2920 O O . TYR A 1 378 ? -55.830 24.346 7.109 1.00 51.69 378 TYR A O 1
ATOM 2928 N N . CYS A 1 379 ? -53.605 24.581 7.312 1.00 51.66 379 CYS A N 1
ATOM 2929 C CA . CYS A 1 379 ? -53.537 25.806 6.517 1.00 51.66 379 CYS A CA 1
ATOM 2930 C C . CYS A 1 379 ? -52.455 25.731 5.424 1.00 51.66 379 CYS A C 1
ATOM 2932 O O . CYS A 1 379 ? -51.331 25.294 5.679 1.00 51.66 379 CYS A O 1
ATOM 2934 N N . CYS A 1 380 ? -52.794 26.142 4.195 1.00 50.12 380 CYS A N 1
ATOM 2935 C CA . CYS A 1 380 ? -51.899 26.157 3.030 1.00 50.12 380 CYS A CA 1
ATOM 2936 C C . CYS A 1 380 ? -51.760 27.571 2.451 1.00 50.12 380 CYS A C 1
ATOM 2938 O O . CYS A 1 380 ? -52.753 28.265 2.237 1.00 50.12 380 CYS A O 1
ATOM 2940 N N . TRP A 1 381 ? -50.530 27.962 2.113 1.00 54.12 381 TRP A N 1
ATOM 2941 C CA . TRP A 1 381 ? -50.243 29.224 1.427 1.00 54.12 381 TRP A CA 1
ATOM 2942 C C . TRP A 1 381 ? -50.561 29.127 -0.069 1.00 54.12 381 TRP A C 1
ATOM 2944 O O . TRP A 1 381 ? -50.133 28.179 -0.734 1.00 54.12 381 TRP A O 1
ATOM 2954 N N . ARG A 1 382 ? -51.289 30.122 -0.599 1.00 51.38 382 ARG A N 1
ATOM 2955 C CA . ARG A 1 382 ? -51.642 30.208 -2.029 1.00 51.38 382 ARG A CA 1
ATOM 2956 C C . ARG A 1 382 ? -50.498 30.722 -2.910 1.00 51.38 382 ARG A C 1
ATOM 2958 O O . ARG A 1 382 ? -50.473 30.402 -4.091 1.00 51.38 382 ARG A O 1
ATOM 2965 N N . GLU A 1 383 ? -49.541 31.459 -2.344 1.00 58.97 383 GLU A N 1
ATOM 2966 C CA . GLU A 1 383 ? -48.390 32.030 -3.060 1.00 58.97 383 GLU A CA 1
ATOM 2967 C C . GLU A 1 383 ? -47.099 31.903 -2.234 1.00 58.97 383 GLU A C 1
ATOM 2969 O O . GLU A 1 383 ? -47.154 31.784 -1.009 1.00 58.97 383 GLU A O 1
ATOM 2974 N N . ASN A 1 384 ? -45.936 31.924 -2.899 1.00 60.50 384 ASN A N 1
ATOM 2975 C CA . ASN A 1 384 ? -44.632 31.973 -2.226 1.00 60.50 384 ASN A CA 1
ATOM 2976 C C . ASN A 1 384 ? -44.458 33.342 -1.558 1.00 60.50 384 ASN A C 1
ATOM 2978 O O . ASN A 1 384 ? -44.352 34.357 -2.253 1.00 60.50 384 ASN A O 1
ATOM 2982 N N . VAL A 1 385 ? -44.367 33.364 -0.230 1.00 65.25 385 VAL A N 1
ATOM 2983 C CA . VAL A 1 385 ? -44.157 34.592 0.543 1.00 65.25 385 VAL A CA 1
ATOM 2984 C C . VAL A 1 385 ? -43.023 34.417 1.548 1.00 65.25 385 VAL A C 1
ATOM 2986 O O . VAL A 1 385 ? -42.781 33.332 2.073 1.00 65.25 385 VAL A O 1
ATOM 2989 N N . THR A 1 386 ? -42.302 35.501 1.814 1.00 63.94 386 THR A N 1
ATOM 2990 C CA . THR A 1 386 ? -41.307 35.569 2.890 1.00 63.94 386 THR A CA 1
ATOM 2991 C C . THR A 1 386 ? -41.884 36.380 4.033 1.00 63.94 386 THR A C 1
ATOM 2993 O O . THR A 1 386 ? -42.429 37.457 3.797 1.00 63.94 386 THR A O 1
ATOM 2996 N N . MET A 1 387 ? -41.758 35.878 5.258 1.00 66.62 387 MET A N 1
ATOM 2997 C CA . MET A 1 387 ? -42.162 36.628 6.437 1.00 66.62 387 MET A CA 1
ATOM 2998 C C . MET A 1 387 ? -40.982 37.450 6.962 1.00 66.62 387 MET A C 1
ATOM 3000 O O . MET A 1 387 ? -39.945 36.894 7.330 1.00 66.62 387 MET A O 1
ATOM 3004 N N . ASP A 1 388 ? -41.143 38.770 6.976 1.00 64.25 388 ASP A N 1
ATOM 3005 C CA . ASP A 1 388 ? -40.096 39.726 7.336 1.00 64.25 388 ASP A CA 1
ATOM 3006 C C . ASP A 1 388 ? -40.508 40.523 8.572 1.00 64.25 388 ASP A C 1
ATOM 3008 O O . ASP A 1 388 ? -41.618 41.049 8.625 1.00 64.25 388 ASP A O 1
ATOM 3012 N N . LEU A 1 389 ? -39.635 40.582 9.577 1.00 64.50 389 LEU A N 1
ATOM 3013 C CA . LEU A 1 389 ? -39.836 41.385 10.782 1.00 64.50 389 LEU A CA 1
ATOM 3014 C C . LEU A 1 389 ? -38.853 42.551 10.730 1.00 64.50 389 LEU A C 1
ATOM 3016 O O . LEU A 1 389 ? -37.642 42.335 10.786 1.00 64.50 389 LEU A O 1
ATOM 3020 N N . ASP A 1 390 ? -39.362 43.774 10.622 1.00 64.12 390 ASP A N 1
ATOM 3021 C CA . ASP A 1 390 ? -38.504 44.950 10.556 1.00 64.12 390 ASP A CA 1
ATOM 3022 C C . ASP A 1 390 ? -37.940 45.357 11.927 1.00 64.12 390 ASP A C 1
ATOM 3024 O O . ASP A 1 390 ? -38.340 44.885 12.996 1.00 64.12 390 ASP A O 1
ATOM 3028 N N . ILE A 1 391 ? -37.004 46.305 11.888 1.00 55.91 391 ILE A N 1
ATOM 3029 C CA . ILE A 1 391 ? -36.328 46.869 13.065 1.00 55.91 391 ILE A CA 1
ATOM 3030 C C . ILE A 1 391 ? -37.264 47.607 14.041 1.00 55.91 391 ILE A C 1
ATOM 3032 O O . ILE A 1 391 ? -36.843 47.981 15.136 1.00 55.91 391 ILE A O 1
ATOM 3036 N N . ASN A 1 392 ? -38.505 47.874 13.638 1.00 59.12 392 ASN A N 1
ATOM 3037 C CA . ASN A 1 392 ? -39.522 48.541 14.442 1.00 59.12 392 ASN A CA 1
ATOM 3038 C C . ASN A 1 392 ? -40.569 47.545 14.974 1.00 59.12 392 ASN A C 1
ATOM 3040 O O . ASN A 1 392 ? -41.556 47.965 15.574 1.00 59.12 392 ASN A O 1
ATOM 3044 N N . GLY A 1 393 ? -40.343 46.238 14.792 1.00 57.50 393 GLY A N 1
ATOM 3045 C CA . GLY A 1 393 ? -41.234 45.183 15.264 1.00 57.50 393 GLY A CA 1
ATOM 3046 C C . GLY A 1 393 ? -42.458 44.976 14.373 1.00 57.50 393 GLY A C 1
ATOM 3047 O O . GLY A 1 393 ? -43.426 44.349 14.812 1.00 57.50 393 GLY A O 1
ATOM 3048 N N . HIS A 1 394 ? -42.442 45.490 13.137 1.00 64.69 394 HIS A N 1
ATOM 3049 C CA . HIS A 1 394 ? -43.518 45.253 12.188 1.00 64.69 394 HIS A CA 1
ATOM 3050 C C . HIS A 1 394 ? -43.285 44.004 11.350 1.00 64.69 394 HIS A C 1
ATOM 3052 O O . HIS A 1 394 ? -42.200 43.799 10.813 1.00 64.69 394 HIS A O 1
ATOM 3058 N N . LEU A 1 395 ? -44.319 43.167 11.250 1.00 65.88 395 LEU A N 1
ATOM 3059 C CA . LEU A 1 395 ? -44.261 41.894 10.541 1.00 65.88 395 LEU A CA 1
ATOM 3060 C C . LEU A 1 395 ? -44.969 42.024 9.191 1.00 65.88 395 LEU A C 1
ATOM 3062 O O . LEU A 1 395 ? -46.149 42.376 9.134 1.00 65.88 395 LEU A O 1
ATOM 3066 N N . TYR A 1 396 ? -44.269 41.696 8.114 1.00 70.94 396 TYR A N 1
ATOM 3067 C CA . TYR A 1 396 ? -44.754 41.790 6.743 1.00 70.94 396 TYR A CA 1
ATOM 3068 C C . TYR A 1 396 ? -44.722 40.428 6.059 1.00 70.94 396 TYR A C 1
ATOM 3070 O O . TYR A 1 396 ? -43.821 39.619 6.277 1.00 70.94 396 TYR A O 1
ATOM 3078 N N . LEU A 1 397 ? -45.681 40.204 5.164 1.00 69.88 397 LEU A N 1
ATOM 3079 C CA . LEU A 1 397 ? -45.539 39.218 4.100 1.00 69.88 397 LEU A CA 1
ATOM 3080 C C . LEU A 1 397 ? -44.989 39.913 2.865 1.00 69.88 397 LEU A C 1
ATOM 3082 O O . LEU A 1 397 ? -45.598 40.859 2.366 1.00 69.88 397 LEU A O 1
ATOM 3086 N N . LEU A 1 398 ? -43.866 39.424 2.362 1.00 69.44 398 LEU A N 1
ATOM 3087 C CA . LEU A 1 398 ? -43.228 39.900 1.144 1.00 69.44 398 LEU A CA 1
ATOM 3088 C C . LEU A 1 398 ? -43.413 38.872 0.026 1.00 69.44 398 LEU A C 1
ATOM 3090 O O . LEU A 1 398 ? -43.228 37.677 0.252 1.00 69.44 398 LEU A O 1
ATOM 3094 N N . ASN A 1 399 ? -43.728 39.317 -1.189 1.00 72.94 399 ASN A N 1
ATOM 3095 C CA . ASN A 1 399 ? -43.702 38.435 -2.359 1.00 72.94 399 ASN A CA 1
ATOM 3096 C C . ASN A 1 399 ? -42.256 38.169 -2.824 1.00 72.94 399 ASN A C 1
ATOM 3098 O O . ASN A 1 399 ? -41.292 38.718 -2.285 1.00 72.94 399 ASN A O 1
ATOM 3102 N N . ALA A 1 400 ? -42.098 37.373 -3.885 1.00 66.88 400 ALA A N 1
ATOM 3103 C CA . ALA A 1 400 ? -40.791 37.057 -4.469 1.00 66.88 400 ALA A CA 1
ATOM 3104 C C . ALA A 1 400 ? -39.965 38.296 -4.892 1.00 66.88 400 ALA A C 1
ATOM 3106 O O . ALA A 1 400 ? -38.739 38.241 -4.899 1.00 66.88 400 ALA A O 1
ATOM 3107 N N . THR A 1 401 ? -40.613 39.428 -5.198 1.00 75.69 401 THR A N 1
ATOM 3108 C CA . THR A 1 401 ? -39.962 40.709 -5.545 1.00 75.69 401 THR A CA 1
ATOM 3109 C C . THR A 1 401 ? -39.701 41.626 -4.341 1.00 75.69 401 THR A C 1
ATOM 3111 O O . THR A 1 401 ? -39.329 42.780 -4.529 1.00 75.69 401 THR A O 1
ATOM 3114 N N . ARG A 1 402 ? -39.880 41.132 -3.106 1.00 69.38 402 ARG A N 1
ATOM 3115 C CA . ARG A 1 402 ? -39.767 41.888 -1.840 1.00 69.38 402 ARG A CA 1
ATOM 3116 C C . ARG A 1 402 ? -40.750 43.053 -1.692 1.00 69.38 402 ARG A C 1
ATOM 3118 O O . ARG A 1 402 ? -40.515 43.976 -0.917 1.00 69.38 402 ARG A O 1
ATOM 3125 N N . ILE A 1 403 ? -41.866 43.001 -2.409 1.00 73.94 403 ILE A N 1
ATOM 3126 C CA . ILE A 1 403 ? -42.960 43.956 -2.241 1.00 73.94 403 ILE A CA 1
ATOM 3127 C C . ILE A 1 403 ? -43.853 43.452 -1.109 1.00 73.94 403 ILE A C 1
ATOM 3129 O O . ILE A 1 403 ? -44.176 42.262 -1.059 1.00 73.94 403 ILE A O 1
ATOM 3133 N N . VAL A 1 404 ? -44.248 44.358 -0.213 1.00 74.25 404 VAL A N 1
ATOM 3134 C CA . VAL A 1 404 ? -45.181 44.067 0.882 1.00 74.25 404 VAL A CA 1
ATOM 3135 C C . VAL A 1 404 ? -46.537 43.669 0.301 1.00 74.25 404 VAL A C 1
ATOM 3137 O O . VAL A 1 404 ? -47.219 44.478 -0.320 1.00 74.25 404 VAL A O 1
ATOM 3140 N N . VAL A 1 405 ? -46.918 42.413 0.519 1.00 73.88 405 VAL A N 1
ATOM 3141 C CA . VAL A 1 405 ? -48.228 41.840 0.178 1.00 73.88 405 VAL A CA 1
ATOM 3142 C C . VAL A 1 405 ? -49.237 42.136 1.283 1.00 73.88 405 VAL A C 1
ATOM 3144 O O . VAL A 1 405 ? -50.394 42.433 1.004 1.00 73.88 405 VAL A O 1
ATOM 3147 N N . LYS A 1 406 ? -48.802 42.061 2.547 1.00 69.31 406 LYS A N 1
ATOM 3148 C CA . LYS A 1 406 ? -49.641 42.328 3.722 1.00 69.31 406 LYS A CA 1
ATOM 3149 C C . LYS A 1 406 ? -48.781 42.810 4.886 1.00 69.31 406 LYS A C 1
ATOM 3151 O O . LYS A 1 406 ? -47.784 42.167 5.211 1.00 69.31 406 LYS A O 1
ATOM 3156 N N . ASN A 1 407 ? -49.181 43.908 5.524 1.00 68.94 407 ASN A N 1
ATOM 3157 C CA . ASN A 1 407 ? -48.650 44.313 6.823 1.00 68.94 407 ASN A CA 1
ATOM 3158 C C . ASN A 1 407 ? -49.503 43.657 7.916 1.00 68.94 407 ASN A C 1
ATOM 3160 O O . ASN A 1 407 ? -50.703 43.903 8.004 1.00 68.94 407 ASN A O 1
ATOM 3164 N N . ILE A 1 408 ? -48.905 42.771 8.706 1.00 67.12 408 ILE A N 1
ATOM 3165 C CA . ILE A 1 408 ? -49.617 41.964 9.702 1.00 67.12 408 ILE A CA 1
ATOM 3166 C C . ILE A 1 408 ? -49.842 42.763 10.995 1.00 67.12 408 ILE A C 1
ATOM 3168 O O . ILE A 1 408 ? -50.843 42.559 11.679 1.00 67.12 408 ILE A O 1
ATOM 3172 N N . THR A 1 409 ? -48.952 43.698 11.336 1.00 62.75 409 THR A N 1
ATOM 3173 C CA . THR A 1 409 ? -48.969 44.426 12.620 1.00 62.75 409 THR A CA 1
ATOM 3174 C C . THR A 1 409 ? -49.391 45.889 12.479 1.00 62.75 409 THR A C 1
ATOM 3176 O O . THR A 1 409 ? -49.031 46.732 13.298 1.00 62.75 409 THR A O 1
ATOM 3179 N N . GLU A 1 410 ? -50.211 46.197 11.471 1.00 56.28 410 GLU A N 1
ATOM 3180 C CA . GLU A 1 410 ? -50.624 47.549 11.053 1.00 56.28 410 GLU A CA 1
ATOM 3181 C C . GLU A 1 410 ? -51.238 48.425 12.174 1.00 56.28 410 GLU A C 1
ATOM 3183 O O . GLU A 1 410 ? -51.363 49.638 12.023 1.00 56.28 410 GLU A O 1
ATOM 3188 N N . ARG A 1 411 ? -51.608 47.836 13.323 1.00 49.50 411 ARG A N 1
ATOM 3189 C CA . ARG A 1 411 ? -52.247 48.525 14.459 1.00 49.50 411 ARG A CA 1
ATOM 3190 C C . ARG A 1 411 ? -51.476 48.487 15.781 1.00 49.50 411 ARG A C 1
ATOM 3192 O O . ARG A 1 411 ? -52.020 48.943 16.784 1.00 49.50 411 ARG A O 1
ATOM 3199 N N . VAL A 1 412 ? -50.250 47.957 15.826 1.00 53.59 412 VAL A N 1
ATOM 3200 C CA . VAL A 1 412 ? -49.504 47.817 17.090 1.00 53.59 412 VAL A CA 1
ATOM 3201 C C . VAL A 1 412 ? -48.021 48.119 16.887 1.00 53.59 412 VAL A C 1
ATOM 3203 O O . VAL A 1 412 ? -47.340 47.449 16.116 1.00 53.59 412 VAL A O 1
ATOM 3206 N N . SER A 1 413 ? -47.512 49.116 17.609 1.00 48.56 413 SER A N 1
ATOM 3207 C CA . SER A 1 413 ? -46.081 49.367 17.775 1.00 48.56 413 SER A CA 1
ATOM 3208 C C . SER A 1 413 ? -45.529 48.429 18.850 1.00 48.56 413 SER A C 1
ATOM 3210 O O . SER A 1 413 ? -45.943 48.488 20.009 1.00 48.56 413 SER A O 1
ATOM 3212 N N . VAL A 1 414 ? -44.616 47.536 18.465 1.00 53.94 414 VAL A N 1
ATOM 3213 C CA . VAL A 1 414 ? -44.014 46.557 19.380 1.00 53.94 414 VAL A CA 1
ATOM 3214 C C . VAL A 1 414 ? -42.672 47.086 19.890 1.00 53.94 414 VAL A C 1
ATOM 3216 O O . VAL A 1 414 ? -41.918 47.726 19.162 1.00 53.94 414 VAL A O 1
ATOM 3219 N N . SER A 1 415 ? -42.398 46.867 21.177 1.00 52.50 415 SER A N 1
ATOM 3220 C CA . SER A 1 415 ? -41.142 47.240 21.843 1.00 52.50 415 SER A CA 1
ATOM 3221 C C . SER A 1 415 ? -39.916 46.664 21.119 1.00 52.50 415 SER A C 1
ATOM 3223 O O . SER A 1 415 ? -39.917 45.495 20.741 1.00 52.50 415 SER A O 1
ATOM 3225 N N . ARG A 1 416 ? -38.843 47.462 20.994 1.00 51.84 416 ARG A N 1
ATOM 3226 C CA . ARG A 1 416 ? -37.550 47.032 20.422 1.00 51.84 416 ARG A CA 1
ATOM 3227 C C . ARG A 1 416 ? -36.833 45.974 21.263 1.00 51.84 416 ARG A C 1
ATOM 3229 O O . ARG A 1 416 ? -36.043 45.207 20.722 1.00 51.84 416 ARG A O 1
ATOM 3236 N N . ASP A 1 417 ? -37.115 45.927 22.562 1.00 49.53 417 ASP A N 1
ATOM 3237 C CA . ASP A 1 417 ? -36.448 45.026 23.498 1.00 49.53 417 ASP A CA 1
ATOM 3238 C C . ASP A 1 417 ? -37.333 43.808 23.785 1.00 49.53 417 ASP A C 1
ATOM 3240 O O . ASP A 1 417 ? -38.200 43.833 24.663 1.00 49.53 417 ASP A O 1
ATOM 3244 N N . GLY A 1 418 ? -37.122 42.733 23.021 1.00 55.28 418 GLY A N 1
ATOM 3245 C CA . GLY A 1 418 ? -37.792 41.452 23.237 1.00 55.28 418 GLY A CA 1
ATOM 3246 C C . GLY A 1 418 ? -37.536 40.430 22.130 1.00 55.28 418 GLY A C 1
ATOM 3247 O O . GLY A 1 418 ? -37.296 40.782 20.975 1.00 55.28 418 GLY A O 1
ATOM 3248 N N . PHE A 1 419 ? -37.602 39.146 22.480 1.00 56.69 419 PHE A N 1
ATOM 3249 C CA . PHE A 1 419 ? -37.651 38.073 21.487 1.00 56.69 419 PHE A CA 1
ATOM 3250 C C . PHE A 1 419 ? -39.086 37.938 20.979 1.00 56.69 419 PHE A C 1
ATOM 3252 O O . PHE A 1 419 ? -40.025 37.903 21.772 1.00 56.69 419 PHE A O 1
ATOM 3259 N N . HIS A 1 420 ? -39.261 37.846 19.665 1.00 61.69 420 HIS A N 1
ATOM 3260 C CA . HIS A 1 420 ? -40.578 37.747 19.045 1.00 61.69 420 HIS A CA 1
ATOM 3261 C C . HIS A 1 420 ? -40.804 36.326 18.529 1.00 61.69 420 HIS A C 1
ATOM 3263 O O . HIS A 1 420 ? -39.947 35.773 17.841 1.00 61.69 420 HIS A O 1
ATOM 3269 N N . ARG A 1 421 ? -41.954 35.733 18.861 1.00 63.91 421 ARG A N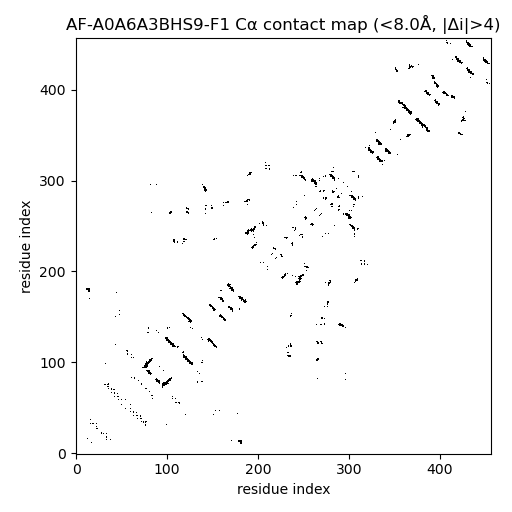 1
ATOM 3270 C CA . ARG A 1 421 ? -42.360 34.398 18.404 1.00 63.91 421 ARG A CA 1
ATOM 3271 C C . ARG A 1 421 ? -43.720 34.485 17.733 1.00 63.91 421 ARG A C 1
ATOM 3273 O O . ARG A 1 421 ? -44.682 34.886 18.380 1.00 63.91 421 ARG A O 1
ATOM 3280 N N . ALA A 1 422 ? -43.812 34.082 16.472 1.00 65.25 422 ALA A N 1
ATOM 3281 C CA . ALA A 1 422 ? -45.085 33.976 15.774 1.00 65.25 422 ALA A CA 1
ATOM 3282 C C . ALA A 1 422 ? -45.558 32.515 15.757 1.00 65.25 422 ALA A C 1
ATOM 3284 O O . ALA A 1 422 ? -44.775 31.622 15.436 1.00 65.25 422 ALA A O 1
ATOM 3285 N N . THR A 1 423 ? -46.810 32.257 16.127 1.00 64.19 423 THR A N 1
ATOM 3286 C CA . THR A 1 423 ? -47.372 30.897 16.192 1.00 64.19 423 THR A CA 1
ATOM 3287 C C . THR A 1 423 ? -48.840 30.886 15.782 1.00 64.19 423 THR A C 1
ATOM 3289 O O . THR A 1 423 ? -49.530 31.894 15.933 1.00 64.19 423 THR A O 1
ATOM 3292 N N . ILE A 1 424 ? -49.315 29.758 15.255 1.00 63.75 424 ILE A N 1
ATOM 3293 C CA . ILE A 1 424 ? -50.746 29.471 15.114 1.00 63.75 424 ILE A CA 1
ATOM 3294 C C . ILE A 1 424 ? -51.173 28.694 16.357 1.00 63.75 424 ILE A C 1
ATOM 3296 O O . ILE A 1 424 ? -50.731 27.567 16.567 1.00 63.75 424 ILE A O 1
ATOM 3300 N N . ASP A 1 425 ? -52.014 29.294 17.191 1.00 63.22 425 ASP A N 1
ATOM 3301 C CA . ASP A 1 425 ? -52.482 28.634 18.410 1.00 63.22 425 ASP A CA 1
ATOM 3302 C C . ASP A 1 425 ? -53.609 27.631 18.131 1.00 63.22 425 ASP A C 1
ATOM 3304 O O . ASP A 1 425 ? -54.104 27.495 17.012 1.00 63.22 425 ASP A O 1
ATOM 3308 N N . SER A 1 426 ? -54.052 26.946 19.187 1.00 57.91 426 SER A N 1
ATOM 3309 C CA . SER A 1 426 ? -55.093 25.914 19.130 1.00 57.91 426 SER A CA 1
ATOM 3310 C C . SER A 1 426 ? -56.455 26.338 18.600 1.00 57.91 426 SER A C 1
ATOM 3312 O O . SER A 1 426 ? -57.237 25.496 18.174 1.00 57.91 426 SER A O 1
ATOM 3314 N N . ASP A 1 427 ? -56.730 27.635 18.584 1.00 58.94 427 ASP A N 1
ATOM 3315 C CA . ASP A 1 427 ? -57.935 28.206 17.988 1.00 58.94 427 ASP A CA 1
ATOM 3316 C C . ASP A 1 427 ? -57.756 28.573 16.503 1.00 58.94 427 ASP A C 1
ATOM 3318 O O . ASP A 1 427 ? -58.634 29.198 15.912 1.00 58.94 427 ASP A O 1
ATOM 3322 N N . GLY A 1 428 ? -56.622 28.211 15.893 1.00 53.44 428 GLY A N 1
ATOM 3323 C CA . GLY A 1 428 ? -56.309 28.489 14.491 1.00 53.44 428 GLY A CA 1
ATOM 3324 C C . GLY A 1 428 ? -55.893 29.937 14.218 1.00 53.44 428 GLY A C 1
ATOM 3325 O O . GLY A 1 428 ? -55.690 30.307 13.059 1.00 53.44 428 GLY A O 1
ATOM 3326 N N . ILE A 1 429 ? -55.746 30.772 15.252 1.00 60.75 429 ILE A N 1
ATOM 3327 C CA . ILE A 1 429 ? -55.392 32.185 15.092 1.00 60.75 429 ILE A CA 1
ATOM 3328 C C . ILE A 1 429 ? -53.870 32.344 15.109 1.00 60.75 429 ILE A C 1
ATOM 3330 O O . ILE A 1 429 ? -53.180 31.897 16.027 1.00 60.75 429 ILE A O 1
ATOM 3334 N N . PHE A 1 430 ? -53.345 33.036 14.095 1.00 61.50 430 PHE A N 1
ATOM 3335 C CA . PHE A 1 430 ? -51.936 33.409 14.026 1.00 61.50 430 PHE A CA 1
ATOM 3336 C C . PHE A 1 430 ? -51.657 34.608 14.939 1.00 61.50 430 PHE A C 1
ATOM 3338 O O . PHE A 1 430 ? -52.246 35.684 14.789 1.00 61.50 430 PHE A O 1
ATOM 3345 N N . ARG A 1 431 ? -50.741 34.431 15.887 1.00 64.31 431 ARG A N 1
ATOM 3346 C CA . ARG A 1 431 ? -50.378 35.443 16.880 1.00 64.31 431 ARG A CA 1
ATOM 3347 C C . ARG A 1 431 ? -48.887 35.687 16.906 1.00 64.31 431 ARG A C 1
ATOM 3349 O O . ARG A 1 431 ? -48.087 34.755 16.877 1.00 64.31 431 ARG A O 1
ATOM 3356 N N . LEU A 1 432 ? -48.531 36.961 17.039 1.00 63.00 432 LEU A N 1
ATOM 3357 C CA . LEU A 1 432 ? -47.178 37.382 17.376 1.00 63.00 432 LEU A CA 1
ATOM 3358 C C . LEU A 1 432 ? -47.101 37.629 18.882 1.00 63.00 432 LEU A C 1
ATOM 3360 O O . LEU A 1 432 ? -47.810 38.484 19.411 1.00 63.00 432 LEU A O 1
ATOM 3364 N N . TYR A 1 433 ? -46.229 36.882 19.546 1.00 65.50 433 TYR A N 1
ATOM 3365 C CA . TYR A 1 433 ? -45.899 37.011 20.956 1.00 65.50 433 TYR A CA 1
ATOM 3366 C C . TYR A 1 433 ? -44.597 37.800 21.101 1.00 65.50 433 TYR A C 1
ATOM 3368 O O . TYR A 1 433 ? -43.584 37.431 20.506 1.00 65.50 433 TYR A O 1
ATOM 3376 N N . SER A 1 434 ? -44.604 38.851 21.921 1.00 61.47 434 SER A N 1
ATOM 3377 C CA . SER A 1 434 ? -43.380 39.536 22.357 1.00 61.47 434 SER A CA 1
ATOM 3378 C C . SER A 1 434 ? -42.995 39.057 23.759 1.00 61.47 434 SER A C 1
ATOM 3380 O O . SER A 1 434 ? -43.767 39.204 24.709 1.00 61.47 434 SER A O 1
ATOM 3382 N N . LEU A 1 435 ? -41.817 38.446 23.884 1.00 59.38 435 LEU A N 1
ATOM 3383 C CA . LEU A 1 435 ? -41.221 38.020 25.148 1.00 59.38 435 LEU A CA 1
ATOM 3384 C C . LEU A 1 435 ? -40.246 39.106 25.616 1.00 59.38 435 LEU A C 1
ATOM 3386 O O . LEU A 1 435 ? -39.142 39.236 25.083 1.00 59.38 435 LEU A O 1
ATOM 3390 N N . GLY A 1 436 ? -40.667 39.896 26.606 1.00 51.25 436 GLY A N 1
ATOM 3391 C CA . GLY A 1 436 ? -39.850 40.967 27.178 1.00 51.25 436 GLY A CA 1
ATOM 3392 C C . GLY A 1 436 ? -38.630 40.442 27.945 1.00 51.25 436 GLY A C 1
ATOM 3393 O O . GLY A 1 436 ? -38.695 39.421 28.630 1.00 51.25 436 GLY A O 1
ATOM 3394 N N . SER A 1 437 ? -37.513 41.166 27.874 1.00 46.47 437 SER A N 1
ATOM 3395 C CA . SER A 1 437 ? -36.277 40.870 28.608 1.00 46.47 437 SER A CA 1
ATOM 3396 C C . SER A 1 437 ? -36.297 41.439 30.038 1.00 46.47 437 SER A C 1
ATOM 3398 O O . SER A 1 437 ? -35.426 42.215 30.426 1.00 46.47 437 SER A O 1
ATOM 3400 N N . ASN A 1 438 ? -37.262 41.053 30.880 1.00 41.31 438 ASN A N 1
ATOM 3401 C CA . ASN A 1 438 ? -37.239 41.478 32.287 1.00 41.31 438 ASN A CA 1
ATOM 3402 C C . ASN A 1 438 ? -36.160 40.720 33.081 1.00 41.31 438 ASN A C 1
ATOM 3404 O O . ASN A 1 438 ? -36.404 39.680 33.690 1.00 41.31 438 ASN A O 1
ATOM 3408 N N . LYS A 1 439 ? -34.946 41.284 33.119 1.00 43.50 439 LYS A N 1
ATOM 3409 C CA . LYS A 1 439 ? -33.930 40.995 34.141 1.00 43.50 439 LYS A CA 1
ATOM 3410 C C . LYS A 1 439 ? -34.265 41.728 35.450 1.00 43.50 439 LYS A C 1
ATOM 3412 O O . LYS A 1 439 ? -33.515 42.611 35.847 1.00 43.50 439 LYS A O 1
ATOM 3417 N N . SER A 1 440 ? -35.351 41.360 36.128 1.00 36.66 440 SER A N 1
ATOM 3418 C CA . SER A 1 440 ? -35.507 41.541 37.585 1.00 36.66 440 SER A CA 1
ATOM 3419 C C . SER A 1 440 ? -36.890 41.086 38.065 1.00 36.66 440 SER A C 1
ATOM 3421 O O . SER A 1 440 ? -37.914 41.586 37.621 1.00 36.66 440 SER A O 1
ATOM 3423 N N . HIS A 1 441 ? -36.864 40.178 39.045 1.00 32.12 441 HIS A N 1
ATOM 3424 C CA . HIS A 1 441 ? -37.980 39.565 39.782 1.00 32.12 441 HIS A CA 1
ATOM 3425 C C . HIS A 1 441 ? -38.678 38.368 39.111 1.00 32.12 441 HIS A C 1
ATOM 3427 O O . HIS A 1 441 ? -38.829 38.306 37.898 1.00 32.12 441 HIS A O 1
ATOM 3433 N N . GLY A 1 442 ? -38.984 37.359 39.946 1.00 32.34 442 GLY A N 1
ATOM 3434 C CA . GLY A 1 442 ? -39.522 36.041 39.580 1.00 32.34 442 GLY A CA 1
ATOM 3435 C C . GLY A 1 442 ? -40.883 36.094 38.874 1.00 32.34 442 GLY A C 1
ATOM 3436 O O . GLY A 1 442 ? -41.347 37.179 38.549 1.00 32.34 442 GLY A O 1
ATOM 3437 N N . PRO A 1 443 ? -41.528 34.940 38.608 1.00 32.31 443 PRO A N 1
ATOM 3438 C CA . PRO A 1 443 ? -42.598 34.812 37.620 1.00 32.31 443 PRO A CA 1
ATOM 3439 C C . PRO A 1 443 ? -43.874 35.537 38.068 1.00 32.31 443 PRO A C 1
ATOM 3441 O O . PRO A 1 443 ? -44.810 34.935 38.582 1.00 32.31 443 PRO A O 1
ATOM 3444 N N . SER A 1 444 ? -43.917 36.851 37.870 1.00 28.86 444 SER A N 1
ATOM 3445 C CA . SER A 1 444 ? -45.107 37.678 37.991 1.00 28.86 444 SER A CA 1
ATOM 3446 C C . SER A 1 444 ? -45.557 38.074 36.590 1.00 28.86 444 SER A C 1
ATOM 3448 O O . SER A 1 444 ? -44.984 38.978 35.988 1.00 28.86 444 SER A O 1
ATOM 3450 N N . SER A 1 445 ? -46.543 37.330 36.076 1.00 36.28 445 SER A N 1
ATOM 3451 C CA . SER A 1 445 ? -47.609 37.757 35.151 1.00 36.28 445 SER A CA 1
ATOM 3452 C C . SER A 1 445 ? -47.316 38.944 34.214 1.00 36.28 445 SER A C 1
ATOM 3454 O O . SER A 1 445 ? -48.085 39.903 34.155 1.00 36.28 445 SER A O 1
ATOM 3456 N N . GLY A 1 446 ? -46.227 38.883 33.450 1.00 34.84 446 GLY A N 1
ATOM 3457 C CA . GLY A 1 446 ? -46.076 39.677 32.236 1.00 34.84 446 GLY A CA 1
ATOM 3458 C C . GLY A 1 446 ? -46.887 39.005 31.138 1.00 34.84 446 GLY A C 1
ATOM 3459 O O . GLY A 1 446 ? -46.406 38.057 30.525 1.00 34.84 446 GLY A O 1
ATOM 3460 N N . HIS A 1 447 ? -48.134 39.431 30.933 1.00 36.38 447 HIS A N 1
ATOM 3461 C CA . HIS A 1 447 ? -48.913 38.956 29.793 1.00 36.38 447 HIS A CA 1
ATOM 3462 C C . HIS A 1 447 ? -48.159 39.314 28.503 1.00 36.38 447 HIS A C 1
ATOM 3464 O O . HIS A 1 447 ? -47.821 40.488 28.323 1.00 36.38 447 HIS A O 1
ATOM 3470 N N . PRO A 1 448 ? -47.865 38.347 27.614 1.00 44.25 448 PRO A N 1
ATOM 3471 C CA . PRO A 1 448 ? -47.303 38.678 26.317 1.00 44.25 448 PRO A CA 1
ATOM 3472 C C . PRO A 1 448 ? -48.276 39.605 25.587 1.00 44.25 448 PRO A C 1
ATOM 3474 O O . PRO A 1 448 ? -49.492 39.414 25.641 1.00 44.25 448 PRO A O 1
ATOM 3477 N N . LEU A 1 449 ? -47.746 40.624 24.914 1.00 45.38 449 LEU A N 1
ATOM 3478 C CA . LEU A 1 449 ? -48.538 41.426 23.988 1.00 45.38 449 LEU A CA 1
ATOM 3479 C C . LEU A 1 449 ? -48.965 40.493 22.852 1.00 45.38 449 LEU A C 1
ATOM 3481 O O . LEU A 1 449 ? -48.136 40.086 22.043 1.00 45.38 449 LEU A O 1
ATOM 3485 N N . VAL A 1 450 ? -50.239 40.102 22.857 1.00 49.50 450 VAL A N 1
ATOM 3486 C CA . VAL A 1 450 ? -50.831 39.250 21.828 1.00 49.50 450 VAL A CA 1
ATOM 3487 C C . VAL A 1 450 ? -51.380 40.152 20.736 1.00 49.50 450 VAL A C 1
ATOM 3489 O O . VAL A 1 450 ? -52.397 40.823 20.920 1.00 49.50 450 VAL A O 1
ATOM 3492 N N . ILE A 1 451 ? -50.718 40.161 19.582 1.00 52.34 451 ILE A N 1
ATOM 3493 C CA . ILE A 1 451 ? -51.303 40.741 18.375 1.00 52.34 451 ILE A CA 1
ATOM 3494 C C . ILE A 1 451 ? -52.119 39.639 17.709 1.00 52.34 451 ILE A C 1
ATOM 3496 O O . ILE A 1 451 ? -51.557 38.714 17.123 1.00 52.34 451 ILE A O 1
ATOM 3500 N N . ASN A 1 452 ? -53.444 39.731 17.819 1.00 45.41 452 ASN A N 1
ATOM 3501 C CA . ASN A 1 452 ? -54.352 38.875 17.063 1.00 45.41 452 ASN A CA 1
ATOM 3502 C C . ASN A 1 452 ? -54.336 39.335 15.605 1.00 45.41 452 ASN A C 1
ATOM 3504 O O . ASN A 1 452 ? -54.928 40.364 15.273 1.00 45.41 452 ASN A O 1
ATOM 3508 N N . ALA A 1 453 ? -53.666 38.582 14.739 1.00 45.22 453 ALA A N 1
ATOM 3509 C CA . ALA A 1 453 ? -53.768 38.771 13.305 1.00 45.22 453 ALA A CA 1
ATOM 3510 C C . ALA A 1 453 ? -54.668 37.674 12.739 1.00 45.22 453 ALA A C 1
ATOM 3512 O O . ALA A 1 453 ? -54.291 36.505 12.668 1.00 45.22 453 ALA A O 1
ATOM 3513 N N . VAL A 1 454 ? -55.870 38.049 12.301 1.00 41.00 454 VAL A N 1
ATOM 3514 C CA . VAL A 1 454 ? -56.670 37.164 11.453 1.00 41.00 454 VAL A CA 1
ATOM 3515 C C . VAL A 1 454 ? -55.984 37.136 10.087 1.00 41.00 454 VAL A C 1
ATOM 3517 O O . VAL A 1 454 ? -56.065 38.067 9.280 1.00 41.00 454 VAL A O 1
ATOM 3520 N N . MET A 1 455 ? -55.182 36.098 9.874 1.00 44.03 455 MET A N 1
ATOM 3521 C CA . MET A 1 455 ? -54.435 35.913 8.632 1.00 44.03 455 MET A CA 1
ATOM 3522 C C . MET A 1 455 ? -55.317 35.363 7.504 1.00 44.03 455 MET A C 1
ATOM 3524 O O . MET A 1 455 ? -54.951 35.545 6.342 1.00 44.03 455 MET A O 1
ATOM 3528 N N . PHE A 1 456 ? -56.483 34.797 7.839 1.00 43.28 456 PHE A N 1
ATOM 3529 C CA . PHE A 1 456 ? -57.355 34.037 6.944 1.00 43.28 456 PHE A CA 1
ATOM 3530 C C . PHE A 1 456 ? -58.820 34.494 7.067 1.00 43.28 456 PHE A C 1
ATOM 3532 O O . PHE A 1 456 ? -59.352 34.525 8.175 1.00 43.28 456 PHE A O 1
ATOM 3539 N N . GLU A 1 457 ? -59.442 34.837 5.935 1.00 29.98 457 GLU A N 1
ATOM 3540 C CA . GLU A 1 457 ? -60.894 34.704 5.710 1.00 29.98 457 GLU A CA 1
ATOM 3541 C C . GLU A 1 457 ? -61.140 33.488 4.815 1.00 29.98 457 GLU A C 1
ATOM 3543 O O . GLU A 1 457 ? -60.328 33.284 3.872 1.00 29.98 457 GLU A O 1
#

Organism: Hibiscus syriacus (NCBI:txid106335)

InterPro domains:
  IPR000146 Fructose-1,6-bisphosphatase class 1 [MF_01855] (13-320)
  IPR000146 Fructose-1,6-bisphosphatase class 1 [PIRSF000904] (49-317)
  IPR000146 Fructose-1,6-bisphosphatase class 1 [PTHR11556] (3-317)
  IPR000146 Fructose-1,6-bisphosphatase class 1 [cd00354] (20-316)
  IPR001480 Bulb-type lectin domain [PF01453] (324-361)
  IPR020548 Fructose-1,6-bisphosphatase, active site [PS00124] (260-272)
  IPR028343 Fructose-1,6-bisphosphatase [PIRSF500210] (49-317)
  IPR028343 Fructose-1,6-bisphosphatase [PR00115] (59-85)
  IPR028343 Fructose-1,6-bisphosphatase [PR00115] (139-162)
  IPR028343 Fructose-1,6-bisphosphatase [PR00115] (170-193)
  IPR028343 Fructose-1,6-bisphosphatase [PR00115] (196-223)
  IPR028343 Fructose-1,6-bisphosphatase [PR00115] (294-319)
  IPR033391 Fructose-1-6-bisphosphatase class I, N-terminal [PF00316] (13-185)
  IPR036426 Bulb-type lectin domain superfamily [G3DSA:2.90.10.10] (325-444)
  IPR036426 Bulb-type lectin domain superfamily [SSF51110] (324-433)
  IPR044015 Fructose-1-6-bisphosphatase class 1, C-terminal [PF18913] (189-317)

Radius of gyration: 32.86 Å; Cα contacts (8 Å, |Δi|>4): 940; chains: 1; bounding box: 86×83×68 Å

Nearest PDB structures (foldseek):
  5q0c-assembly2_H  TM=9.812E-01  e=3.682E-46  Homo sapiens
  1lev-assembly1_A  TM=9.806E-01  e=5.890E-45  Sus scrofa
  5pzt-assembly2_E  TM=9.798E-01  e=4.697E-45  Homo sapiens
  5ldz-assembly1_B  TM=9.818E-01  e=1.229E-44  Homo sapiens
  5ldz-assembly1_C  TM=9.779E-01  e=2.290E-44  Homo sapiens

Sequence (457 aa):
MDHAADAHRTDLMTITRFVLNEQSKYPESRGDFTIVLSHIVLGCKFVCSSVNKGEEQKKLDVLSNEVFIKALVSSGRTRILVSEEDEDAIFVEPSKRGRYCVVFDPLDGSSNIDCGVSIGTIFGIYMVKDDHEPTLDDVLQPGKQMVAAGYCMYGSSCTLVLSTGNGVNGFTLDPSLGEFILTHPDIKIPEKGKIYSVNEGNAKNWDAPTAKYIEKCKFPKDGSPSKSLRYIGSMVADVHRTLLYGGTFMYPADKKSPNGKLRVLYEVFPMSFLIEKAGGQAFTGKQRALDLVPTKIHERSPVFLGSYDDIEEIKALKTFASPVSMLDTGNFVLYDLSSEIIWQSFDSPTDTVLPSQQLSSCKRLVSGVSETNHSSDYCCWRENVTMDLDINGHLYLLNATRIVVKNITERVSVSRDGFHRATIDSDGIFRLYSLGSNKSHGPSSGHPLVINAVMFE

Secondary structure (DSSP, 8-state):
--TTTGGG--S--BHHHHHHHHHTT-TT--SHHHHHHHHHHHHHHHHHHHHTTT--HHHHHHHHHHHHHHHHHHTT-EEEEEESS-SS-EEPPGGG--SEEEEEEEEETGGGTTTT--EEEEEEEEE--S-S---GGGTSS-GGG-SEEEEEEESSSEEEEEESSS--EEEEEETTTTEEEEEETT----SS-SEEE--GGGGGGB-HHHHHHHHHHHS-SSSPPPPEE---S-HHHHHHHHHHH--EEEE--BSS-TT-SEEIIIIIHHHHHHHHHTT-EEE-SSSBGGG---SSTT-EE-EEEE-HHHHHHHHHHHHTT--EEE-TTS-EEEE-TTS-EEEEGGGS--SEE-TT-EE-TTPEEEEEEETTEEEEEEEE-SS-EEEEE-TTS-EEEE-TTS-EEEES-TT-PPPSSEEEEEEE-TTS-EEEEEEE---SSSS-----EEEEE----

Mean predicted aligned error: 14.33 Å

pLDDT: mean 82.89, std 18.89, range [28.86, 98.88]

=== Feature glossary ===
The record interleaves many kinds of information about one protein. Here is each kind framed as the question it answers.

Q: What are the backbone torsion angles?
A: φ (phi) and ψ (psi) are the two rotatable backbone dihedrals per residue: φ is the C(i-1)–N–Cα–C torsion, ψ is the N–Cα–C–N(i+1) torsion, both in degrees on (−180°, 180°]. α-helical residues cluster near (−60°, −45°); β-strand residues near (−120°, +130°). A Ramachandran plot is simply a scatter of (φ, ψ) for every residue.

Q: What is the amino-acid chain?
A: This is the polypeptide sequence — one letter per residue, N-terminus first. Length ranges from a few dozen residues for small domains to over a thousand for large multi-domain proteins.

Q: How mobile is each atom in the crystal?
A: For experimental (PDB) structures, the B-factor (temperature factor) quantifies the positional spread of each atom in the crystal — a combination of thermal vibration and static disorder — in units of Å². High B-factors mark flexible loops or poorly resolved regions; low B-factors mark the rigid, well-ordered core.

Q: Are the domains correctly placed relative to each other?
A: Predicted Aligned Error (PAE) is an AlphaFold confidence matrix: entry (i, j) is the expected error in the position of residue j, in ångströms, when the prediction is superimposed on the true structure at residue i. Low PAE within a block of residues means that block is internally rigid and well-predicted; high PAE between two blocks means their relative placement is uncertain even if each block individually is confident.

Q: How confident is the AlphaFold model at each residue?
A: pLDDT is the predicted lDDT-Cα score: AlphaFold's confidence that the local environment of each residue (all inter-atomic distances within 15 Å) is correctly placed. It is a per-residue number between 0 and 100, with higher meaning more reliable.

Q: What family and function is it annotated with?
A: Functional annotations link the protein to curated databases. InterPro entries identify conserved domains and families by matching the sequence against member-database signatures (Pfam, PROSITE, CDD, …). Gene Ontology (GO) terms describe molecular function, biological process, and cellular component in a controlled vocabulary. CATH places the structure in a hierarchical fold classification (Class/Architecture/Topology/Homologous-superfamily). The organism is the source species.

Q: How big and how compact is the whole molecule?
A: Three whole-structure scalars: the radius of gyration (RMS distance of Cα from centroid, in Å), the count of Cα–Cα contacts (pairs closer than 8 Å and separated by more than four residues in sequence — i.e. tertiary, not local, contacts), and the bounding-box dimensions. Together they distinguish compact globular folds from extended fibres or disordered chains.

Q: What known structures does this most resemble?
A: The Foldseek neighbor list gives the closest experimentally determined structures in the PDB, ranked by structural alignment. TM-score near 1 means near-identical fold; near 0.3 means only rough topology match. This is how one finds what a novel AlphaFold prediction most resembles in the solved-structure universe.

Q: Which residues are buried vs exposed?
A: SASA measures how much of the protein is reachable by solvent. It is computed by rolling a water-sized probe over the atomic surface and summing the exposed area (Å²). Per-residue SASA distinguishes core (buried, low SASA) from surface (exposed, high SASA) residues; total SASA is a whole-molecule size measure.

Q: Which residues are in helices, strands, or loops?
A: Eight-state secondary structure (DSSP): H is the canonical α-helix, G the tighter 3₁₀-helix, I the wider π-helix; E/B are β-structure, T and S are turns and bends, and '-' is everything else. DSSP derives these from the pattern of main-chain N–H···O=C hydrogen bonds, not from the sequence.

Q: Where is each backbone atom in 3D?
A: Structure coordinates are given as an mmCIF _atom_site loop: one row per atom with element, residue name, chain id, sequence number, and x/y/z position in Å. Only the four main-chain atoms per residue are included here; side chains are omitted to keep the record compact.

Q: What if only a Cα trace is available?
A: Three-state secondary structure (P-SEA) collapses the eight DSSP classes into helix (a), strand (b), and coil (c). P-SEA assigns these from Cα geometry alone — distances and angles — without requiring backbone oxygens, so it works on any Cα trace.

Q: What do the rendered images show?
A: The six renders are orthographic views along the three Cartesian axes in both directions. Representation (cartoon, sticks, or surface) and color scheme (sequence-rainbow or by-chain) vary across proteins so the training set covers all the common visualization conventions.

Q: What does the local fold look like, residue by residue?
A: Foldseek's 3Di representation compresses backbone geometry into a per-residue letter drawn from a learned twenty-state alphabet. It captures the tertiary interaction pattern around each residue — which residues are packed against it in space, regardless of where they are in sequence.

Q: What do the diagnostic plots show?
A: The contact map is a binary N×N matrix image: pixel (i, j) is dark where Cα_i and Cα_j are within 8 Å and |i−j|>4. Because the |i−j|>4 filter removes local helical contacts, off-diagonal stripes parallel to the main diagonal indicate parallel β-sheets; stripes perpendicular to it indicate antiparallel β-sheets. The Ramachandran plot scatters every residue's (φ, ψ) pair against the sterically allowed regions. The PAE heatmap renders the predicted-aligned-error matrix.